Protein AF-0000000080625020 (afdb_homodimer)

Secondary structure (DSSP, 8-state):
----TT-HHHHHTHHHHHHHHSTTHHHHHHHHHHHHHHHS-SSEEEEEES-TTSHHHHHHHHH-TTEEEEEEES-HHHHHHHHHHHHTTT-GGGEEEEESSGGGGGG----EEEEEEET-GGGS-GGGHHHHHHHHHHTEEEEEEEEEEEE----SHHHHHHHHHHHTTTT--HHHHHHHHHHHHHH-----HHHHHHHHHHHT-SEEEEEEEETTEEEEEEES--/----TT-HHHHHTHHHHHHHHSTTHHHHHHHHHHHHHHHS-SSEEEEEES-TTSHHHHHHHHH-TTEEEEEEES-HHHHHHHHHHHHTTT-GGGEEEEESSGGGGGG----EEEEEEET-GGGS-GGGHHHHHHHHHHTEEEEEEEEEEEE----SHHHHHHHHHHHTTTT--HHHHHHHHHHHHHH-----HHHHHHHHHHTT-SEEEEEEEETTEEEEEEES--

Radius of gyration: 22.91 Å; Cα contacts (8 Å, |Δi|>4): 853; chains: 2; bounding box: 49×68×54 Å

InterPro domains:
  IPR029063 S-adenosyl-L-methionine-dependent methyltransferase superfamily [G3DSA:3.40.50.150] (5-226)
  IPR029063 S-adenosyl-L-methionine-dependent methyltransferase superfamily [SSF53335] (12-224)
  IPR041698 Methyltransferase domain 25 [PF13649] (46-144)

Solvent-accessible surface area (backbone atoms only — not comparable to full-atom values): 23141 Å² total; per-residue (Å²): 125,48,82,57,65,72,36,66,74,54,55,78,48,32,68,69,45,49,53,33,66,34,75,57,44,67,57,52,53,46,47,52,49,14,42,44,65,42,73,46,65,74,63,40,37,36,36,33,41,53,42,50,60,27,63,67,53,52,54,50,47,69,76,35,77,54,42,33,37,40,33,26,23,64,38,62,60,26,48,54,45,17,50,54,55,36,53,76,69,73,49,52,91,39,48,44,79,46,79,28,58,59,75,53,52,79,76,50,96,61,67,18,45,33,36,37,30,60,71,34,61,24,68,38,50,69,93,46,42,50,58,49,44,27,44,52,46,72,36,34,38,76,76,12,36,36,41,34,28,30,56,38,46,72,89,46,69,51,55,49,43,16,51,38,50,38,29,42,69,64,63,39,47,72,66,56,31,47,52,48,63,72,35,45,72,77,41,32,36,57,48,44,68,69,55,51,51,50,36,44,45,72,30,59,30,64,35,74,45,72,42,32,26,59,58,51,29,39,22,38,41,33,22,41,44,125,123,47,81,57,65,74,37,66,72,55,55,79,48,32,69,68,45,48,50,32,65,34,75,60,44,66,58,53,53,45,47,52,49,15,43,44,65,42,75,46,64,75,62,39,36,35,36,32,41,52,41,50,59,27,63,68,55,52,53,49,47,69,75,36,77,56,42,33,36,40,33,25,22,64,38,61,60,26,48,52,45,17,50,53,53,37,54,77,68,73,48,53,91,39,47,44,79,45,79,29,59,59,74,54,52,79,77,49,95,60,68,19,46,33,36,36,30,61,71,35,62,23,66,38,50,68,92,45,41,51,57,49,43,27,46,53,46,72,35,35,37,76,77,11,36,37,41,34,28,30,57,37,47,71,90,46,69,51,56,49,43,16,52,39,50,38,30,40,70,64,64,42,48,73,66,56,33,48,53,48,62,72,36,43,71,76,42,34,36,56,49,45,68,68,55,52,52,50,37,44,44,72,31,60,31,64,36,73,43,72,42,32,27,57,58,52,30,39,23,38,41,31,22,41,44,127

pLDDT: mean 90.99, std 11.42, range [26.59, 98.81]

Nearest PDB structures (foldseek):
  4gek-assembly1_A  TM=8.533E-01  e=2.850E-15  Escherichia coli str. K-12 substr. MG1655
  4iwn-assembly1_B  TM=8.454E-01  e=7.852E-15  Escherichia coli
  3mcz-assembly1_B  TM=7.426E-01  e=5.698E-12  Burkholderia thailandensis E264
  7qos-assembly2_B  TM=7.256E-01  e=1.742E-10  Aquifex aeolicus VF5
  7qos-assembly1_A  TM=7.226E-01  e=2.391E-10  Aquifex aeolicus VF5

Sequence (452 aa):
MAKDFNNPVVVEGYDAHIRKLIPGYELIHLQVHAVLKSYVSTQAKILVVGCGTGYELQYLAEQFPHWNFTAIDPAANMIDKAKQHIADLGLCSRIQFIQGDTSVLKRVDVSFDVALAILVSHFVPVDAKAQFLKDIANHLSSTGLCLSYELMEISNTKQLQALKNLSLAPGLTENQAQLMTDRIEQDFALISVDEMSALYLQAGFKRVENFAQVLNYHGFIAFKTDMAKDFNNPVVVEGYDAHIRKLIPGYELIHLQVHAVLKSYVSTQAKILVVGCGTGYELQYLAEQFPHWNFTAIDPAANMIDKAKQHIADLGLCSRIQFIQGDTSVLKRVDVSFDVALAILVSHFVPVDAKAQFLKDIANHLSSTGLCLSYELMEISNTKQLQALKNLSLAPGLTENQAQLMTDRIEQDFALISVDEMSALYLQAGFKRVENFAQVLNYHGFIAFKTD

Foldseek 3Di:
DAPPLQDVVCQVCVVVVVPLQDFCVVVVLVLVVVVCVVQDDLAWEEEEFACFLPPSVVVVCVVRVRYAYEYEEQHPSRQVNNVVVVVVVVSVVRYHYDHDALVCLVVPPAAGQEYEAEAHLQQPAPVCSLVSLLSVLVRHDLFHKYKYKYFADDDDDVLLVVSLVSSCVSPDDNVRSVVCSVCVVVNTRHYHPVVNQVSNVSSQFDDKDWDDDDRRMTMMMTTSPD/DAPPLQDVVCQVCVVVVVPLQDFCVVVVLVLVVVVCVVQDDLAWEEEEFACFLPPSVVVVCVVRVRYAYEYEEQHPSRQVNNQVVVVVVVSVVRYHYDHDALVCCVVPPAAGQEYEAEAHLQQPAPVCSLVSLLSVLVRHDLFHKYKYKYFADDDDDVLLVVSLVSSCVSPDDNVRSVVCSVCVVVNTRHYHPVVNQVSNVSSQFDDKDWDDDDRRMTMMMTTSPD

Organism: Caenorhabditis remanei (NCBI:txid31234)

Structure (mmCIF, N/CA/C/O backbone):
data_AF-0000000080625020-model_v1
#
loop_
_entity.id
_entity.type
_entity.pdbx_description
1 polymer 'Methyltransferase domain-containing protein'
#
loop_
_atom_site.group_PDB
_atom_site.id
_atom_site.type_symbol
_atom_site.label_atom_id
_atom_site.label_alt_id
_atom_site.label_comp_id
_atom_site.label_asym_id
_atom_site.label_entity_id
_atom_site.label_seq_id
_atom_site.pdbx_PDB_ins_code
_atom_site.Cartn_x
_atom_site.Cartn_y
_atom_site.Cartn_z
_atom_site.occupancy
_atom_site.B_iso_or_equiv
_atom_site.auth_seq_id
_atom_site.auth_comp_id
_atom_site.auth_asym_id
_atom_site.auth_atom_id
_atom_site.pdbx_PDB_model_num
ATOM 1 N N . MET A 1 1 ? 25.484 -9.773 -3.973 1 26.97 1 MET A N 1
ATOM 2 C CA . MET A 1 1 ? 24.875 -10.898 -4.688 1 26.97 1 MET A CA 1
ATOM 3 C C . MET A 1 1 ? 23.438 -11.125 -4.234 1 26.97 1 MET A C 1
ATOM 5 O O . MET A 1 1 ? 23.141 -11.062 -3.041 1 26.97 1 MET A O 1
ATOM 9 N N . ALA A 1 2 ? 22.578 -10.992 -5.191 1 40.84 2 ALA A N 1
ATOM 10 C CA . ALA A 1 2 ? 21.219 -11.414 -4.867 1 40.84 2 ALA A CA 1
ATOM 11 C C . ALA A 1 2 ? 21.234 -12.648 -3.969 1 40.84 2 ALA A C 1
ATOM 13 O O . ALA A 1 2 ? 22.125 -13.484 -4.066 1 40.84 2 ALA A O 1
ATOM 14 N N . LYS A 1 3 ? 20.484 -12.672 -3.01 1 53.81 3 LYS A N 1
ATOM 15 C CA . LYS A 1 3 ? 20.359 -13.805 -2.105 1 53.81 3 LYS A CA 1
ATOM 16 C C . LYS A 1 3 ? 20.453 -15.125 -2.867 1 53.81 3 LYS A C 1
ATOM 18 O O . LYS A 1 3 ? 19.766 -15.312 -3.873 1 53.81 3 LYS A O 1
ATOM 23 N N . ASP A 1 4 ? 21.5 -15.812 -2.783 1 53.91 4 ASP A N 1
ATOM 24 C CA . ASP A 1 4 ? 21.672 -17.141 -3.354 1 53.91 4 ASP A CA 1
ATOM 25 C C . ASP A 1 4 ? 20.625 -18.109 -2.816 1 53.91 4 ASP A C 1
ATOM 27 O O . ASP A 1 4 ? 20.844 -18.781 -1.801 1 53.91 4 ASP A O 1
ATOM 31 N N . PHE A 1 5 ? 19.516 -18.266 -3.449 1 58.34 5 PHE A N 1
ATOM 32 C CA . PHE A 1 5 ? 18.391 -19.094 -3.018 1 58.34 5 PHE A CA 1
ATOM 33 C C . PHE A 1 5 ? 18.75 -20.562 -3.109 1 58.34 5 PHE A C 1
ATOM 35 O O . PHE A 1 5 ? 17.969 -21.422 -2.676 1 58.34 5 PHE A O 1
ATOM 42 N N . ASN A 1 6 ? 19.906 -20.75 -3.561 1 55.84 6 ASN A N 1
ATOM 43 C CA . ASN A 1 6 ? 20.375 -22.141 -3.576 1 55.84 6 ASN A CA 1
ATOM 44 C C . ASN A 1 6 ? 21.156 -22.484 -2.309 1 55.84 6 ASN A C 1
ATOM 46 O O . ASN A 1 6 ? 21.469 -23.656 -2.066 1 55.84 6 ASN A O 1
ATOM 50 N N . ASN A 1 7 ? 21.359 -21.469 -1.576 1 59.72 7 ASN A N 1
ATOM 51 C CA . ASN A 1 7 ? 22.094 -21.672 -0.338 1 59.72 7 ASN A CA 1
ATOM 52 C C . ASN A 1 7 ? 21.188 -22.109 0.8 1 59.72 7 ASN A C 1
ATOM 54 O O . ASN A 1 7 ? 20.234 -21.406 1.147 1 59.72 7 ASN A O 1
ATOM 58 N N . PRO A 1 8 ? 21.438 -23.297 1.412 1 56.34 8 PRO A N 1
ATOM 59 C CA . PRO A 1 8 ? 20.578 -23.859 2.451 1 56.34 8 PRO A CA 1
ATOM 60 C C . PRO A 1 8 ? 20.359 -22.906 3.625 1 56.34 8 PRO A C 1
ATOM 62 O O . PRO A 1 8 ? 19.281 -22.891 4.219 1 56.34 8 PRO A O 1
ATOM 65 N N . VAL A 1 9 ? 21.438 -22.188 4.039 1 50.47 9 VAL A N 1
ATOM 66 C CA . VAL A 1 9 ? 21.344 -21.281 5.18 1 50.47 9 VAL A CA 1
ATOM 67 C C . VAL A 1 9 ? 20.312 -20.188 4.887 1 50.47 9 VAL A C 1
ATOM 69 O O . VAL A 1 9 ? 19.547 -19.797 5.77 1 50.47 9 VAL A O 1
ATOM 72 N N . VAL A 1 10 ? 20.328 -19.75 3.697 1 56.31 10 VAL A N 1
ATOM 73 C CA . VAL A 1 10 ? 19.391 -18.719 3.264 1 56.31 10 VAL A CA 1
ATOM 74 C C . VAL A 1 10 ? 17.969 -19.281 3.283 1 56.31 10 VAL A C 1
ATOM 76 O O . VAL A 1 10 ? 17.031 -18.594 3.691 1 56.31 10 VAL A O 1
ATOM 79 N N . VAL A 1 11 ? 17.797 -20.516 3.152 1 61.38 11 VAL A N 1
ATOM 80 C CA . VAL A 1 11 ? 16.5 -21.172 3.043 1 61.38 11 VAL A CA 1
ATOM 81 C C . VAL A 1 11 ? 15.898 -21.359 4.434 1 61.38 11 VAL A C 1
ATOM 83 O O . VAL A 1 11 ? 14.711 -21.109 4.645 1 61.38 11 VAL A O 1
ATOM 86 N N . GLU A 1 12 ? 16.594 -21.828 5.488 1 58.84 12 GLU A N 1
ATOM 87 C CA . GLU A 1 12 ? 16.094 -22.141 6.824 1 58.84 12 GLU A CA 1
ATOM 88 C C . GLU A 1 12 ? 15.562 -20.891 7.516 1 58.84 12 GLU A C 1
ATOM 90 O O . GLU A 1 12 ? 14.547 -20.953 8.219 1 58.84 12 GLU A O 1
ATOM 95 N N . GLY A 1 13 ? 16.203 -19.766 7.301 1 66.88 13 GLY A N 1
ATOM 96 C CA . GLY A 1 13 ? 15.773 -18.547 7.953 1 66.88 13 GLY A CA 1
ATOM 97 C C . GLY A 1 13 ? 15.031 -17.594 7.023 1 66.88 13 GLY A C 1
ATOM 98 O O . GLY A 1 13 ? 14.727 -16.469 7.395 1 66.88 13 GLY A O 1
ATOM 99 N N . TYR A 1 14 ? 14.641 -18.25 5.961 1 70.88 14 TYR A N 1
ATOM 100 C CA . TYR A 1 14 ? 14.117 -17.391 4.906 1 70.88 14 TYR A CA 1
ATOM 101 C C . TYR A 1 14 ? 12.812 -16.734 5.34 1 70.88 14 TYR A C 1
ATOM 103 O O . TYR A 1 14 ? 12.664 -15.516 5.23 1 70.88 14 TYR A O 1
ATOM 111 N N . ASP A 1 15 ? 11.945 -17.547 5.961 1 74.19 15 ASP A N 1
ATOM 112 C CA . ASP A 1 15 ? 10.609 -17.047 6.273 1 74.19 15 ASP A CA 1
ATOM 113 C C . ASP A 1 15 ? 10.672 -15.922 7.305 1 74.19 15 ASP A C 1
ATOM 115 O O . ASP A 1 15 ? 10 -14.898 7.156 1 74.19 15 ASP A O 1
ATOM 119 N N . ALA A 1 16 ? 11.445 -16.125 8.281 1 72.62 16 ALA A N 1
ATOM 120 C CA . ALA A 1 16 ? 11.602 -15.086 9.297 1 72.62 16 ALA A CA 1
ATOM 121 C C . ALA A 1 16 ? 12.305 -13.867 8.719 1 72.62 16 ALA A C 1
ATOM 123 O O . ALA A 1 16 ? 11.938 -12.727 9.031 1 72.62 16 ALA A O 1
ATOM 124 N N . HIS A 1 17 ? 13.203 -14.133 7.848 1 76.75 17 HIS A N 1
ATOM 125 C CA . HIS A 1 17 ? 14.008 -13.062 7.285 1 76.75 17 HIS A CA 1
ATOM 126 C C . HIS A 1 17 ? 13.195 -12.203 6.324 1 76.75 17 HIS A C 1
ATOM 128 O O . HIS A 1 17 ? 13.258 -10.977 6.375 1 76.75 17 HIS A O 1
ATOM 134 N N . ILE A 1 18 ? 12.414 -12.852 5.539 1 79.12 18 ILE A N 1
ATOM 135 C CA . ILE A 1 18 ? 11.672 -12.117 4.52 1 79.12 18 ILE A CA 1
ATOM 136 C C . ILE A 1 18 ? 10.633 -11.219 5.18 1 79.12 18 ILE A C 1
ATOM 138 O O . ILE A 1 18 ? 10.352 -10.117 4.695 1 79.12 18 ILE A O 1
ATOM 142 N N . ARG A 1 19 ? 10.07 -11.672 6.273 1 77.88 19 ARG A N 1
ATOM 143 C CA . ARG A 1 19 ? 9.086 -10.883 7.012 1 77.88 19 ARG A CA 1
ATOM 144 C C . ARG A 1 19 ? 9.711 -9.602 7.559 1 77.88 19 ARG A C 1
ATOM 146 O O . ARG A 1 19 ? 9.039 -8.57 7.637 1 77.88 19 ARG A O 1
ATOM 153 N N . LYS A 1 20 ? 10.953 -9.672 7.832 1 74.81 20 LYS A N 1
ATOM 154 C CA . LYS A 1 20 ? 11.68 -8.508 8.328 1 74.81 20 LYS A CA 1
ATOM 155 C C . LYS A 1 20 ? 12.125 -7.602 7.184 1 74.81 20 LYS A C 1
ATOM 157 O O . LYS A 1 20 ? 12.211 -6.383 7.34 1 74.81 20 LYS A O 1
ATOM 162 N N . LEU A 1 21 ? 12.344 -8.258 6.074 1 80.12 21 LEU A N 1
ATOM 163 C CA . LEU A 1 21 ? 12.938 -7.555 4.945 1 80.12 21 LEU A CA 1
ATOM 164 C C . LEU A 1 21 ? 11.883 -6.758 4.184 1 80.12 21 LEU A C 1
ATOM 166 O O . LEU A 1 21 ? 12.172 -5.688 3.645 1 80.12 21 LEU A O 1
ATOM 170 N N . ILE A 1 22 ? 10.703 -7.293 4.152 1 86.94 22 ILE A N 1
ATOM 171 C CA . ILE A 1 22 ? 9.641 -6.672 3.365 1 86.94 22 ILE A CA 1
ATOM 172 C C . ILE A 1 22 ? 8.68 -5.938 4.289 1 86.94 22 ILE A C 1
ATOM 174 O O . ILE A 1 22 ? 7.871 -6.566 4.984 1 86.94 22 ILE A O 1
ATOM 178 N N . PRO A 1 23 ? 8.703 -4.66 4.234 1 89.06 23 PRO A N 1
ATOM 179 C CA . PRO A 1 23 ? 7.758 -3.934 5.082 1 89.06 23 PRO A CA 1
ATOM 180 C C . PRO A 1 23 ? 6.301 -4.238 4.738 1 89.06 23 PRO A C 1
ATOM 182 O O . PRO A 1 23 ? 5.906 -4.16 3.574 1 89.06 23 PRO A O 1
ATOM 185 N N . GLY A 1 24 ? 5.574 -4.609 5.766 1 89.31 24 GLY A N 1
ATOM 186 C CA . GLY A 1 24 ? 4.164 -4.898 5.57 1 89.31 24 GLY A CA 1
ATOM 187 C C . GLY A 1 24 ? 3.914 -6.258 4.945 1 89.31 24 GLY A C 1
ATOM 188 O O . GLY A 1 24 ? 2.887 -6.469 4.297 1 89.31 24 GLY A O 1
ATOM 189 N N . TYR A 1 25 ? 4.809 -7.145 5.09 1 90.56 25 TYR A N 1
ATOM 190 C CA . TYR A 1 25 ? 4.742 -8.477 4.5 1 90.56 25 TYR A CA 1
ATOM 191 C C . TYR A 1 25 ? 3.387 -9.125 4.754 1 90.56 25 TYR A C 1
ATOM 193 O O . TYR A 1 25 ? 2.736 -9.602 3.822 1 90.56 25 TYR A O 1
ATOM 201 N N . GLU A 1 26 ? 2.893 -9.125 5.953 1 89.06 26 GLU A N 1
ATOM 202 C CA . GLU A 1 26 ? 1.625 -9.758 6.301 1 89.06 26 GLU A CA 1
ATOM 203 C C . GLU A 1 26 ? 0.453 -9.062 5.617 1 89.06 26 GLU A C 1
ATOM 205 O O . GLU A 1 26 ? -0.477 -9.719 5.141 1 89.06 26 GLU A O 1
ATOM 210 N N . LEU A 1 27 ? 0.482 -7.781 5.625 1 92.31 27 LEU A N 1
ATOM 211 C CA . LEU A 1 27 ? -0.602 -7.012 5.023 1 92.31 27 LEU A CA 1
ATOM 212 C C . LEU A 1 27 ? -0.7 -7.289 3.525 1 92.31 27 LEU A C 1
ATOM 214 O O . LEU A 1 27 ? -1.798 -7.316 2.965 1 92.31 27 LEU A O 1
ATOM 218 N N . ILE A 1 28 ? 0.438 -7.449 2.883 1 93.25 28 ILE A N 1
ATOM 219 C CA . ILE A 1 28 ? 0.459 -7.789 1.464 1 93.25 28 ILE A CA 1
ATOM 220 C C . ILE A 1 28 ? -0.337 -9.07 1.229 1 93.25 28 ILE A C 1
ATOM 222 O O . ILE A 1 28 ? -1.21 -9.117 0.36 1 93.25 28 ILE A O 1
ATOM 226 N N . HIS A 1 29 ? -0.087 -10.07 2.02 1 93.69 29 HIS A N 1
ATOM 227 C CA . HIS A 1 29 ? -0.739 -11.359 1.843 1 93.69 29 HIS A CA 1
ATOM 228 C C . HIS A 1 29 ? -2.219 -11.281 2.201 1 93.69 29 HIS A C 1
ATOM 230 O O . HIS A 1 29 ? -3.045 -11.961 1.588 1 93.69 29 HIS A O 1
ATOM 236 N N . LEU A 1 30 ? -2.535 -10.461 3.176 1 93.88 30 LEU A N 1
ATOM 237 C CA . LEU A 1 30 ? -3.939 -10.266 3.514 1 93.88 30 LEU A CA 1
ATOM 238 C C . LEU A 1 30 ? -4.684 -9.594 2.359 1 93.88 30 LEU A C 1
ATOM 240 O O . LEU A 1 30 ? -5.844 -9.922 2.094 1 93.88 30 LEU A O 1
ATOM 244 N N . GLN A 1 31 ? -4.051 -8.664 1.72 1 97 31 GLN A N 1
ATOM 245 C CA . GLN A 1 31 ? -4.664 -8.016 0.568 1 97 31 GLN A CA 1
ATOM 246 C C . GLN A 1 31 ? -4.852 -8.992 -0.585 1 97 31 GLN A C 1
ATOM 248 O O . GLN A 1 31 ? -5.895 -9 -1.24 1 97 31 GLN A O 1
ATOM 253 N N . VAL A 1 32 ? -3.838 -9.789 -0.856 1 97.12 32 VAL A N 1
ATOM 254 C CA . VAL A 1 32 ? -3.936 -10.812 -1.889 1 97.12 32 VAL A CA 1
ATOM 255 C C . VAL A 1 32 ? -5.121 -11.727 -1.596 1 97.12 32 VAL A C 1
ATOM 257 O O . VAL A 1 32 ? -5.949 -11.984 -2.477 1 97.12 32 VAL A O 1
ATOM 260 N N . HIS A 1 33 ? -5.191 -12.172 -0.354 1 95.88 33 HIS A N 1
ATOM 261 C CA . HIS A 1 33 ? -6.301 -13.016 0.072 1 95.88 33 HIS A CA 1
ATOM 262 C C . HIS A 1 33 ? -7.645 -12.344 -0.186 1 95.88 33 HIS A C 1
ATOM 264 O O . HIS A 1 33 ? -8.562 -12.969 -0.722 1 95.88 33 HIS A O 1
ATOM 270 N N . ALA A 1 34 ? -7.766 -11.109 0.23 1 96.44 34 ALA A N 1
ATOM 271 C CA . ALA A 1 34 ? -9.023 -10.375 0.106 1 96.44 34 ALA A CA 1
ATOM 272 C C . ALA A 1 34 ? -9.438 -10.25 -1.355 1 96.44 34 ALA A C 1
ATOM 274 O O . ALA A 1 34 ? -10.617 -10.414 -1.686 1 96.44 34 ALA A O 1
ATOM 275 N N . VAL A 1 35 ? -8.492 -9.93 -2.211 1 97.81 35 VAL A N 1
ATOM 276 C CA . VAL A 1 35 ? -8.758 -9.781 -3.639 1 97.81 35 VAL A CA 1
ATOM 277 C C . VAL A 1 35 ? -9.172 -11.133 -4.23 1 97.81 35 VAL A C 1
ATOM 279 O O . VAL A 1 35 ? -10.172 -11.219 -4.949 1 97.81 35 VAL A O 1
ATOM 282 N N . LEU A 1 36 ? -8.406 -12.188 -3.908 1 97.69 36 LEU A N 1
ATOM 283 C CA . LEU A 1 36 ? -8.711 -13.516 -4.426 1 97.69 36 LEU A CA 1
ATOM 284 C C . LEU A 1 36 ? -10.117 -13.953 -4.016 1 97.69 36 LEU A C 1
ATOM 286 O O . LEU A 1 36 ? -10.875 -14.461 -4.84 1 97.69 36 LEU A O 1
ATOM 290 N N . LYS A 1 37 ? -10.406 -13.734 -2.799 1 96.5 37 LYS A N 1
ATOM 291 C CA . LYS A 1 37 ? -11.711 -14.125 -2.283 1 96.5 37 LYS A CA 1
ATOM 292 C C . LYS A 1 37 ? -12.836 -13.406 -3.025 1 96.5 37 LYS A C 1
ATOM 294 O O . LYS A 1 37 ? -13.93 -13.953 -3.182 1 96.5 37 LYS A O 1
ATOM 299 N N . SER A 1 38 ? -12.594 -12.266 -3.469 1 96.81 38 SER A N 1
ATOM 300 C CA . SER A 1 38 ? -13.602 -11.445 -4.137 1 96.81 38 SER A CA 1
ATOM 301 C C . SER A 1 38 ? -13.711 -11.797 -5.613 1 96.81 38 SER A C 1
ATOM 303 O O . SER A 1 38 ? -14.812 -11.789 -6.176 1 96.81 38 SER A O 1
ATOM 305 N N . TYR A 1 39 ? -12.617 -12.141 -6.254 1 97 39 TYR A N 1
ATOM 306 C CA . TYR A 1 39 ? -12.586 -12.18 -7.711 1 97 39 TYR A CA 1
ATOM 307 C C . TYR A 1 39 ? -12.617 -13.617 -8.219 1 97 39 TYR A C 1
ATOM 309 O O . TYR A 1 39 ? -12.867 -13.859 -9.398 1 97 39 TYR A O 1
ATOM 317 N N . VAL A 1 40 ? -12.336 -14.555 -7.355 1 97.12 40 VAL A N 1
ATOM 318 C CA . VAL A 1 40 ? -12.086 -15.914 -7.828 1 97.12 40 VAL A CA 1
ATOM 319 C C 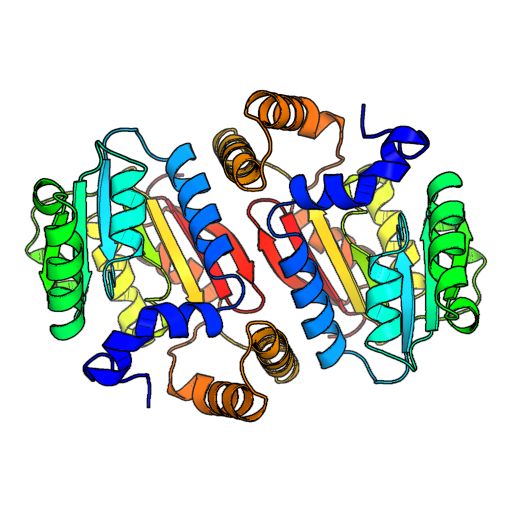. VAL A 1 40 ? -13.156 -16.859 -7.277 1 97.12 40 VAL A C 1
ATOM 321 O O . VAL A 1 40 ? -13.555 -16.734 -6.117 1 97.12 40 VAL A O 1
ATOM 324 N N . SER A 1 41 ? -13.57 -17.75 -7.996 1 95.38 41 SER A N 1
ATOM 325 C CA . SER A 1 41 ? -14.578 -18.734 -7.617 1 95.38 41 SER A CA 1
ATOM 326 C C . SER A 1 41 ? -14.078 -19.641 -6.5 1 95.38 41 SER A C 1
ATOM 328 O O . SER A 1 41 ? -12.875 -19.719 -6.242 1 95.38 41 SER A O 1
ATOM 330 N N . THR A 1 42 ? -14.984 -20.328 -5.906 1 94.62 42 THR A N 1
ATOM 331 C CA . THR A 1 42 ? -14.656 -21.203 -4.797 1 94.62 42 THR A CA 1
ATOM 332 C C . THR A 1 42 ? -13.891 -22.438 -5.293 1 94.62 42 THR A C 1
ATOM 334 O O . THR A 1 42 ? -13.258 -23.141 -4.504 1 94.62 42 THR A O 1
ATOM 337 N N . GLN A 1 43 ? -14.055 -22.75 -6.551 1 96.69 43 GLN A N 1
ATOM 338 C CA . GLN A 1 43 ? -13.242 -23.766 -7.211 1 96.69 43 GLN A CA 1
ATOM 339 C C . GLN A 1 43 ? -12.367 -23.141 -8.305 1 96.69 43 GLN A C 1
ATOM 341 O O . GLN A 1 43 ? -12.875 -22.469 -9.203 1 96.69 43 GLN A O 1
ATOM 346 N N . ALA A 1 44 ? -11.094 -23.328 -8.125 1 97.88 44 ALA A N 1
ATOM 347 C CA . ALA A 1 44 ? -10.203 -22.688 -9.086 1 97.88 44 ALA A CA 1
ATOM 348 C C . ALA A 1 44 ? -8.867 -23.406 -9.156 1 97.88 44 ALA A C 1
ATOM 350 O O . ALA A 1 44 ? -8.492 -24.125 -8.227 1 97.88 44 ALA A O 1
ATOM 351 N N . LYS A 1 45 ? -8.242 -23.312 -10.273 1 98.44 45 LYS A N 1
ATOM 352 C CA . LYS A 1 45 ? -6.867 -23.75 -10.484 1 98.44 45 LYS A CA 1
ATOM 353 C C . LYS A 1 45 ? -5.895 -22.578 -10.414 1 98.44 45 LYS A C 1
ATOM 355 O O . LYS A 1 45 ? -6.004 -21.625 -11.188 1 98.44 45 LYS A O 1
ATOM 360 N N . ILE A 1 46 ? -4.93 -22.688 -9.516 1 98.38 46 ILE A N 1
ATOM 361 C CA . ILE A 1 46 ? -4.051 -21.562 -9.211 1 98.38 46 ILE A CA 1
ATOM 362 C C . ILE A 1 46 ? -2.615 -21.906 -9.602 1 98.38 46 ILE A C 1
ATOM 364 O O . ILE A 1 46 ? -2.105 -22.969 -9.227 1 98.38 46 ILE A O 1
ATOM 368 N N . LEU A 1 47 ? -2.02 -21.078 -10.367 1 98.56 47 LEU A N 1
ATOM 369 C CA . LEU A 1 47 ? -0.586 -21.156 -10.633 1 98.56 47 LEU A CA 1
ATOM 370 C C . LEU A 1 47 ? 0.192 -20.25 -9.68 1 98.56 47 LEU A C 1
ATOM 372 O O . LEU A 1 47 ? -0.071 -19.047 -9.602 1 98.56 47 LEU A O 1
ATOM 376 N N . VAL A 1 48 ? 1.093 -20.812 -8.914 1 98.19 48 VAL A N 1
ATOM 377 C CA . VAL A 1 48 ? 1.959 -20.031 -8.031 1 98.19 48 VAL A CA 1
ATOM 378 C C . VAL A 1 48 ? 3.381 -20.016 -8.586 1 98.19 48 VAL A C 1
ATOM 380 O O . VAL A 1 48 ? 4.062 -21.047 -8.602 1 98.19 48 VAL A O 1
ATOM 383 N N . VAL A 1 49 ? 3.805 -18.844 -9.031 1 98.19 49 VAL A N 1
ATOM 384 C CA . VAL A 1 49 ? 5.129 -18.672 -9.617 1 98.19 49 VAL A CA 1
ATOM 385 C C . VAL A 1 49 ? 6.109 -18.203 -8.547 1 98.19 49 VAL A C 1
ATOM 387 O O . VAL A 1 49 ? 5.879 -17.172 -7.887 1 98.19 49 VAL A O 1
ATOM 390 N N . GLY A 1 50 ? 7.215 -18.875 -8.43 1 96.31 50 GLY A N 1
ATOM 391 C CA . GLY A 1 50 ? 8.117 -18.578 -7.324 1 96.31 50 GLY A CA 1
ATOM 392 C C . GLY A 1 50 ? 7.535 -18.922 -5.965 1 96.31 50 GLY A C 1
ATOM 393 O O . GLY A 1 50 ? 7.402 -18.047 -5.109 1 96.31 50 GLY A O 1
ATOM 394 N N . CYS A 1 51 ? 7.332 -20.188 -5.738 1 93.88 51 CYS A N 1
ATOM 395 C CA . CYS A 1 51 ? 6.566 -20.594 -4.566 1 93.88 51 CYS A CA 1
ATOM 396 C C . CYS A 1 51 ? 7.43 -20.562 -3.311 1 93.88 51 CYS A C 1
ATOM 398 O O . CYS A 1 51 ? 6.914 -20.625 -2.193 1 93.88 51 CYS A O 1
ATOM 400 N N . GLY A 1 52 ? 8.789 -20.469 -3.439 1 90 52 GLY A N 1
ATOM 401 C CA . GLY A 1 52 ? 9.664 -20.422 -2.277 1 90 52 GLY A CA 1
ATOM 402 C C . GLY A 1 52 ? 9.492 -21.609 -1.354 1 90 52 GLY A C 1
ATOM 403 O O . GLY A 1 52 ? 9.438 -22.75 -1.809 1 90 52 GLY A O 1
ATOM 404 N N . THR A 1 53 ? 9.406 -21.328 -0.058 1 85.12 53 THR A N 1
ATOM 405 C CA . THR A 1 53 ? 9.359 -22.406 0.924 1 85.12 53 THR A CA 1
ATOM 406 C C . THR A 1 53 ? 7.934 -22.953 1.069 1 85.12 53 THR A C 1
ATOM 408 O O . THR A 1 53 ? 7.699 -23.906 1.81 1 85.12 53 THR A O 1
ATOM 411 N N . GLY A 1 54 ? 6.961 -22.297 0.41 1 86.44 54 GLY A N 1
ATOM 412 C CA . GLY A 1 54 ? 5.609 -22.828 0.348 1 86.44 54 GLY A CA 1
ATOM 413 C C . GLY A 1 54 ? 4.695 -22.266 1.417 1 86.44 54 GLY A C 1
ATOM 414 O O . GLY A 1 54 ? 3.547 -22.703 1.548 1 86.44 54 GLY A O 1
ATOM 415 N N . TYR A 1 55 ? 5.035 -21.344 2.152 1 82.69 55 TYR A N 1
ATOM 416 C CA . TYR A 1 55 ? 4.227 -20.797 3.238 1 82.69 55 TYR A CA 1
ATOM 417 C C . TYR A 1 55 ? 2.953 -20.156 2.703 1 82.69 55 TYR A C 1
ATOM 419 O O . TYR A 1 55 ? 1.866 -20.375 3.242 1 82.69 55 TYR A O 1
ATOM 427 N N . GLU A 1 56 ? 3.115 -19.375 1.646 1 87.25 56 GLU A N 1
ATOM 428 C CA . GLU A 1 56 ? 1.928 -18.781 1.042 1 87.25 56 GLU A CA 1
ATOM 429 C C . GLU A 1 56 ? 0.984 -19.844 0.507 1 87.25 56 GLU A C 1
ATOM 431 O O . GLU A 1 56 ? -0.237 -19.719 0.624 1 87.25 56 GLU A O 1
ATOM 436 N N . LEU A 1 57 ? 1.543 -20.875 -0.005 1 91.88 57 LEU A N 1
ATOM 437 C CA . LEU A 1 57 ? 0.77 -21.984 -0.548 1 91.88 57 LEU A CA 1
ATOM 438 C C . LEU A 1 57 ? -0.045 -22.656 0.546 1 91.88 57 LEU A C 1
ATOM 440 O O . LEU A 1 57 ? -1.227 -22.953 0.354 1 91.88 57 LEU A O 1
ATOM 444 N N . GLN A 1 58 ? 0.624 -22.938 1.629 1 90.62 58 GLN A N 1
ATOM 445 C CA . GLN A 1 58 ? -0.068 -23.547 2.766 1 90.62 58 GLN A CA 1
ATOM 446 C C . GLN A 1 58 ? -1.251 -22.688 3.203 1 90.62 58 GLN A C 1
ATOM 448 O O . GLN A 1 58 ? -2.361 -23.188 3.375 1 90.62 58 GLN A O 1
ATOM 453 N N . TYR A 1 59 ? -0.976 -21.453 3.387 1 91.19 59 TYR A N 1
ATOM 454 C CA . TYR A 1 59 ? -2.014 -20.547 3.842 1 91.19 59 TYR A CA 1
ATOM 455 C C . TYR A 1 59 ? -3.205 -20.547 2.889 1 91.19 59 TYR A C 1
ATOM 457 O O . TYR A 1 59 ? -4.348 -20.734 3.316 1 91.19 59 TYR A O 1
ATOM 465 N N . LEU A 1 60 ? -2.955 -20.359 1.618 1 94.25 60 LEU A N 1
ATOM 466 C CA . LEU A 1 60 ? -4.023 -20.281 0.627 1 94.25 60 LEU A CA 1
ATOM 467 C C . LEU A 1 60 ? -4.777 -21.609 0.537 1 94.25 60 LEU A C 1
ATOM 469 O O . LEU A 1 60 ? -6.004 -21.625 0.419 1 94.25 60 LEU A O 1
ATOM 473 N N . ALA A 1 61 ? -4.07 -22.703 0.575 1 94.38 61 ALA A N 1
ATOM 474 C CA . ALA A 1 61 ? -4.699 -24.016 0.516 1 94.38 61 ALA A CA 1
ATOM 475 C C . ALA A 1 61 ? -5.645 -24.234 1.697 1 94.38 61 ALA A C 1
ATOM 477 O O . ALA A 1 61 ? -6.699 -24.844 1.555 1 94.38 61 ALA A O 1
ATOM 478 N N . GLU A 1 62 ? -5.266 -23.766 2.828 1 92.56 62 GLU A N 1
ATOM 479 C CA . GLU A 1 62 ? -6.098 -23.875 4.023 1 92.56 62 GLU A CA 1
ATOM 480 C C . GLU A 1 62 ? -7.324 -22.984 3.928 1 92.56 62 GLU A C 1
ATOM 482 O O . GLU A 1 62 ? -8.422 -23.375 4.332 1 92.56 62 GLU A O 1
ATOM 487 N N . GLN A 1 63 ? -7.176 -21.797 3.385 1 92.19 63 GLN A N 1
ATOM 488 C CA . GLN A 1 63 ? -8.258 -20.828 3.311 1 92.19 63 GLN A CA 1
ATOM 489 C C . GLN A 1 63 ? -9.25 -21.188 2.205 1 92.19 63 GLN A C 1
ATOM 491 O O . GLN A 1 63 ? -10.43 -20.844 2.285 1 92.19 63 GLN A O 1
ATOM 496 N N . PHE A 1 64 ? -8.773 -21.828 1.189 1 95.5 64 PHE A N 1
ATOM 497 C CA . PHE A 1 64 ? -9.594 -22.188 0.038 1 95.5 64 PHE A CA 1
ATOM 498 C C . PHE A 1 64 ? -9.531 -23.688 -0.227 1 95.5 64 PHE A C 1
ATOM 500 O O . PHE A 1 64 ? -8.828 -24.141 -1.131 1 95.5 64 PHE A O 1
ATOM 507 N N . PRO A 1 65 ? -10.328 -24.453 0.354 1 93.75 65 PRO A N 1
ATOM 508 C CA . PRO A 1 65 ? -10.195 -25.922 0.392 1 93.75 65 PRO A CA 1
ATOM 509 C C . PRO A 1 65 ? -10.469 -26.562 -0.962 1 93.75 65 PRO A C 1
ATOM 511 O O . PRO A 1 65 ? -10.109 -27.734 -1.173 1 93.75 65 PRO A O 1
ATOM 514 N N . HIS A 1 66 ? -11.078 -25.859 -1.891 1 95.88 66 HIS A N 1
ATOM 515 C CA . HIS A 1 66 ? -11.438 -26.484 -3.156 1 95.88 66 HIS A CA 1
ATOM 516 C C . HIS A 1 66 ? -10.555 -25.984 -4.293 1 95.88 66 HIS A C 1
ATOM 518 O O . HIS A 1 66 ? -10.828 -26.25 -5.465 1 95.88 66 HIS A O 1
ATOM 524 N N . TRP A 1 67 ? -9.516 -25.234 -3.98 1 97.44 67 TRP A N 1
ATOM 525 C CA . TRP A 1 67 ? -8.555 -24.781 -4.98 1 97.44 67 TRP A CA 1
ATOM 526 C C . TRP A 1 67 ? -7.492 -25.844 -5.23 1 97.44 67 TRP A C 1
ATOM 528 O O . TRP A 1 67 ? -7.125 -26.594 -4.32 1 97.44 67 TRP A O 1
ATOM 538 N N . ASN A 1 68 ? -7.055 -25.984 -6.398 1 97.31 68 ASN A N 1
ATOM 539 C CA . ASN A 1 68 ? -5.887 -26.766 -6.781 1 97.31 68 ASN A CA 1
ATOM 540 C C . ASN A 1 68 ? -4.727 -25.875 -7.211 1 97.31 68 ASN A C 1
ATOM 542 O O . ASN A 1 68 ? -4.941 -24.844 -7.844 1 97.31 68 ASN A O 1
ATOM 546 N N . PHE A 1 69 ? -3.559 -26.359 -6.875 1 97.56 69 PHE A N 1
ATOM 547 C CA . PHE A 1 69 ? -2.402 -25.484 -7.074 1 97.56 69 PHE A CA 1
ATOM 548 C C . PHE A 1 69 ? -1.34 -26.188 -7.914 1 97.56 69 PHE A C 1
ATOM 550 O O . PHE A 1 69 ? -1.124 -27.391 -7.773 1 97.56 69 PHE A O 1
ATOM 557 N N . THR A 1 70 ? -0.759 -25.484 -8.789 1 97.69 70 THR A N 1
ATOM 558 C CA . THR A 1 70 ? 0.541 -25.797 -9.375 1 97.69 70 THR A CA 1
ATOM 559 C C . THR A 1 70 ? 1.575 -24.75 -8.969 1 97.69 70 THR A C 1
ATOM 561 O O . THR A 1 70 ? 1.383 -23.547 -9.203 1 97.69 70 THR A O 1
ATOM 564 N N . ALA A 1 71 ? 2.613 -25.219 -8.336 1 97.56 71 ALA A N 1
ATOM 565 C CA . ALA A 1 71 ? 3.646 -24.312 -7.836 1 97.56 71 ALA A CA 1
ATOM 566 C C . ALA A 1 71 ? 4.973 -24.547 -8.555 1 97.56 71 ALA A C 1
ATOM 568 O O . ALA A 1 71 ? 5.449 -25.688 -8.641 1 97.56 71 ALA A O 1
ATOM 569 N N . ILE A 1 72 ? 5.574 -23.453 -9.031 1 97.5 72 ILE A N 1
ATOM 570 C CA . ILE A 1 72 ? 6.855 -23.594 -9.711 1 97.5 72 ILE A CA 1
ATOM 571 C C . ILE A 1 72 ? 7.906 -22.734 -9.023 1 97.5 72 ILE A C 1
ATOM 573 O O . ILE A 1 72 ? 7.586 -21.672 -8.477 1 97.5 72 ILE A O 1
ATOM 577 N N . ASP A 1 73 ? 9.148 -23.141 -9.023 1 96.62 73 ASP A N 1
ATOM 578 C CA . ASP A 1 73 ? 10.328 -22.438 -8.539 1 96.62 73 ASP A CA 1
ATOM 579 C C . ASP A 1 73 ? 11.602 -23 -9.18 1 96.62 73 ASP A C 1
ATOM 581 O O . ASP A 1 73 ? 11.758 -24.219 -9.305 1 96.62 73 ASP A O 1
ATOM 585 N N . PRO A 1 74 ? 12.492 -22.094 -9.609 1 95.19 74 PRO A N 1
ATOM 586 C CA . PRO A 1 74 ? 13.711 -22.594 -10.25 1 95.19 74 PRO A CA 1
ATOM 587 C C . PRO A 1 74 ? 14.664 -23.25 -9.258 1 95.19 74 PRO A C 1
ATOM 589 O O . PRO A 1 74 ? 15.508 -24.062 -9.656 1 95.19 74 PRO A O 1
ATOM 592 N N . ALA A 1 75 ? 14.609 -22.875 -7.992 1 91.56 75 ALA A N 1
ATOM 593 C CA . ALA A 1 75 ? 15.539 -23.391 -6.984 1 91.56 75 ALA A CA 1
ATOM 594 C C . ALA A 1 75 ? 15.078 -24.734 -6.449 1 91.56 75 ALA A C 1
ATOM 596 O O . ALA A 1 75 ? 14.07 -24.828 -5.754 1 91.56 75 ALA A O 1
ATOM 597 N N . ALA A 1 76 ? 15.883 -25.75 -6.672 1 92.06 76 ALA A N 1
ATOM 598 C CA . ALA A 1 76 ? 15.555 -27.109 -6.242 1 92.06 76 ALA A CA 1
ATOM 599 C C . ALA A 1 76 ? 15.383 -27.172 -4.727 1 92.06 76 ALA A C 1
ATOM 601 O O . ALA A 1 76 ? 14.477 -27.859 -4.23 1 92.06 76 ALA A O 1
ATOM 602 N N . ASN A 1 77 ? 16.234 -26.484 -4.059 1 89.38 77 ASN A N 1
ATOM 603 C CA . ASN A 1 77 ? 16.188 -26.5 -2.6 1 89.38 77 ASN A CA 1
ATOM 604 C C . ASN A 1 77 ? 14.883 -25.906 -2.076 1 89.38 77 ASN A C 1
ATOM 606 O O . ASN A 1 77 ? 14.344 -26.375 -1.071 1 89.38 77 ASN A O 1
ATOM 610 N N . MET A 1 78 ? 14.406 -24.875 -2.721 1 89.19 78 MET A N 1
ATOM 611 C CA . MET A 1 78 ? 13.133 -24.281 -2.342 1 89.19 78 MET A CA 1
ATOM 612 C C . MET A 1 78 ? 11.984 -25.25 -2.57 1 89.19 78 MET A C 1
ATOM 614 O O . MET A 1 78 ? 11.117 -25.422 -1.705 1 89.19 78 MET A O 1
ATOM 618 N N . ILE A 1 79 ? 11.992 -25.938 -3.68 1 92.06 79 ILE A N 1
ATOM 619 C CA . ILE A 1 79 ? 10.953 -26.906 -4.02 1 92.06 79 ILE A CA 1
ATOM 620 C C . ILE A 1 79 ? 10.945 -28.031 -2.996 1 92.06 79 ILE A C 1
ATOM 622 O O . ILE A 1 79 ? 9.883 -28.422 -2.498 1 92.06 79 ILE A O 1
ATOM 626 N N . ASP A 1 80 ? 12.086 -28.531 -2.701 1 92 80 ASP A N 1
ATOM 627 C CA . ASP A 1 80 ? 12.195 -29.625 -1.742 1 92 80 ASP A CA 1
ATOM 628 C C . ASP A 1 80 ? 11.633 -29.219 -0.381 1 92 80 ASP A C 1
ATOM 630 O O . ASP A 1 80 ? 10.883 -29.984 0.237 1 92 80 ASP A O 1
ATOM 634 N N . LYS A 1 81 ? 12.008 -28.078 0.011 1 89.12 81 LYS A N 1
ATOM 635 C CA . LYS A 1 81 ? 11.516 -27.578 1.286 1 89.12 81 LYS A CA 1
ATOM 636 C C . LYS A 1 81 ? 10 -27.391 1.255 1 89.12 81 LYS A C 1
ATOM 638 O O . LYS A 1 81 ? 9.312 -27.719 2.225 1 89.12 81 LYS A O 1
ATOM 643 N N . ALA A 1 82 ? 9.516 -26.828 0.175 1 91.75 82 ALA A N 1
ATOM 644 C CA . ALA A 1 82 ? 8.078 -26.609 0.028 1 91.75 82 ALA A CA 1
ATOM 645 C C . ALA A 1 82 ? 7.32 -27.938 0.062 1 91.75 82 ALA A C 1
ATOM 647 O O . ALA A 1 82 ? 6.293 -28.062 0.732 1 91.75 82 ALA A O 1
ATOM 648 N N . LYS A 1 83 ? 7.824 -28.938 -0.61 1 93.19 83 LYS A N 1
ATOM 649 C CA . LYS A 1 83 ? 7.215 -30.266 -0.625 1 93.19 83 LYS A CA 1
ATOM 650 C C . LYS A 1 83 ? 7.145 -30.859 0.782 1 93.19 83 LYS A C 1
ATOM 652 O O . LYS A 1 83 ? 6.109 -31.391 1.186 1 93.19 83 LYS A O 1
ATOM 657 N N . GLN A 1 84 ? 8.234 -30.75 1.434 1 90.62 84 GLN A N 1
ATOM 658 C CA . GLN A 1 84 ? 8.281 -31.25 2.801 1 90.62 84 GLN A CA 1
ATOM 659 C C . GLN A 1 84 ? 7.273 -30.531 3.689 1 90.62 84 GLN A C 1
ATOM 661 O O . GLN A 1 84 ? 6.559 -31.172 4.465 1 90.62 84 GLN A O 1
ATOM 666 N N . HIS A 1 85 ? 7.281 -29.25 3.531 1 87.75 85 HIS A N 1
ATOM 667 C CA . HIS A 1 85 ? 6.379 -28.422 4.32 1 87.75 85 HIS A CA 1
ATOM 668 C C . HIS A 1 85 ? 4.922 -28.797 4.074 1 87.75 85 HIS A C 1
ATOM 670 O O . HIS A 1 85 ? 4.148 -28.969 5.023 1 87.75 85 HIS A O 1
ATOM 676 N N . ILE A 1 86 ? 4.57 -29.062 2.904 1 90.06 86 ILE A N 1
ATOM 677 C CA . ILE A 1 86 ? 3.193 -29.328 2.502 1 90.06 86 ILE A CA 1
ATOM 678 C C . ILE A 1 86 ? 2.824 -30.766 2.873 1 90.06 86 ILE A C 1
ATOM 680 O O . ILE A 1 86 ? 1.688 -31.047 3.264 1 90.06 86 ILE A O 1
ATOM 684 N N . ALA A 1 87 ? 3.723 -31.672 2.697 1 89.5 87 ALA A N 1
ATOM 685 C CA . ALA A 1 87 ? 3.488 -33.062 3.053 1 89.5 87 ALA A CA 1
ATOM 686 C C . ALA A 1 87 ? 3.094 -33.219 4.52 1 89.5 87 ALA A C 1
ATOM 688 O O . ALA A 1 87 ? 2.195 -33.969 4.859 1 89.5 87 ALA A O 1
ATOM 689 N N . ASP A 1 88 ? 3.646 -32.438 5.293 1 86 88 ASP A N 1
ATOM 690 C CA . ASP A 1 88 ? 3.4 -32.5 6.73 1 86 88 ASP A CA 1
ATOM 691 C C . ASP A 1 88 ? 1.984 -32.031 7.059 1 86 88 ASP A C 1
ATOM 693 O O . ASP A 1 88 ? 1.446 -32.344 8.117 1 86 88 ASP A O 1
ATOM 697 N N . LEU A 1 89 ? 1.344 -31.406 6.066 1 85.19 89 LEU A N 1
ATOM 698 C CA . LEU A 1 89 ? 0.043 -30.797 6.324 1 85.19 89 LEU A CA 1
ATOM 699 C C . LEU A 1 89 ? -1.071 -31.594 5.652 1 85.19 89 LEU A C 1
ATOM 701 O O . LEU A 1 89 ? -2.252 -31.266 5.82 1 85.19 89 LEU A O 1
ATOM 705 N N . GLY A 1 90 ? -0.791 -32.594 4.875 1 83.94 90 GLY A N 1
ATOM 706 C CA . GLY A 1 90 ? -1.776 -33.438 4.207 1 83.94 90 GLY A CA 1
ATOM 707 C C . GLY A 1 90 ? -2.432 -32.75 3.021 1 83.94 90 GLY A C 1
ATOM 708 O O . GLY A 1 90 ? -3.582 -33.031 2.688 1 83.94 90 GLY A O 1
ATOM 709 N N . LEU A 1 91 ? -1.819 -31.797 2.438 1 86 91 LEU A N 1
ATOM 710 C CA . LEU A 1 91 ? -2.357 -30.984 1.341 1 86 91 LEU A CA 1
ATOM 711 C C . LEU A 1 91 ? -1.771 -31.438 0.005 1 86 91 LEU A C 1
ATOM 713 O O . LEU A 1 91 ? -2.047 -30.828 -1.032 1 86 91 LEU A O 1
ATOM 717 N N . CYS A 1 92 ? -1.094 -32.5 -0.035 1 84.38 92 CYS A N 1
ATOM 718 C CA . CYS A 1 92 ? -0.301 -32.906 -1.183 1 84.38 92 CYS A CA 1
ATOM 719 C C . CYS A 1 92 ? -1.194 -33.219 -2.379 1 84.38 92 CYS A C 1
ATOM 721 O O . CYS A 1 92 ? -0.791 -33.031 -3.525 1 84.38 92 CYS A O 1
ATOM 723 N N . SER A 1 93 ? -2.381 -33.594 -2.168 1 89.69 93 SER A N 1
ATOM 724 C CA . SER A 1 93 ? -3.256 -34.031 -3.258 1 89.69 93 SER A CA 1
ATOM 725 C C . SER A 1 93 ? -3.721 -32.844 -4.086 1 89.69 93 SER A C 1
ATOM 727 O O . SER A 1 93 ? -4.133 -33 -5.238 1 89.69 93 SER A O 1
ATOM 729 N N . ARG A 1 94 ? -3.598 -31.641 -3.592 1 94.19 94 ARG A N 1
ATOM 730 C CA . ARG A 1 94 ? -4.137 -30.469 -4.273 1 94.19 94 ARG A CA 1
ATOM 731 C C . ARG A 1 94 ? -3.018 -29.578 -4.797 1 94.19 94 ARG A C 1
ATOM 733 O O . ARG A 1 94 ? -3.279 -28.547 -5.418 1 94.19 94 ARG A O 1
ATOM 740 N N . ILE A 1 95 ? -1.762 -29.984 -4.539 1 95.25 95 ILE A N 1
ATOM 741 C CA . ILE A 1 95 ? -0.649 -29.109 -4.895 1 95.25 95 ILE A CA 1
ATOM 742 C C . ILE A 1 95 ? 0.368 -29.875 -5.73 1 95.25 95 ILE A C 1
ATOM 744 O O . ILE A 1 95 ? 0.914 -30.891 -5.277 1 95.25 95 ILE A O 1
ATOM 748 N N . GLN A 1 96 ? 0.627 -29.484 -6.902 1 95.25 96 GLN A N 1
ATOM 749 C CA . GLN A 1 96 ? 1.682 -30 -7.762 1 95.25 96 GLN A CA 1
ATOM 750 C C . GLN A 1 96 ? 2.885 -29.062 -7.793 1 95.25 96 GLN A C 1
ATOM 752 O O . GLN A 1 96 ? 2.734 -27.859 -8 1 95.25 96 GLN A O 1
ATOM 757 N N . PHE A 1 97 ? 4.074 -29.625 -7.555 1 96.31 97 PHE A N 1
ATOM 758 C CA . PHE A 1 97 ? 5.305 -28.859 -7.609 1 96.31 97 PHE A CA 1
ATOM 759 C C . PHE A 1 97 ? 6.082 -29.156 -8.883 1 96.31 97 PHE A C 1
ATOM 761 O O . PHE A 1 97 ? 6.23 -30.328 -9.258 1 96.31 97 PHE A O 1
ATOM 768 N N . ILE A 1 98 ? 6.555 -28.172 -9.539 1 96.62 98 ILE A N 1
ATOM 769 C CA . ILE A 1 98 ? 7.395 -28.312 -10.727 1 96.62 98 ILE A CA 1
ATOM 770 C C . ILE A 1 98 ? 8.617 -27.406 -10.602 1 96.62 98 ILE A C 1
ATOM 772 O O . ILE A 1 98 ? 8.492 -26.203 -10.398 1 96.62 98 ILE A O 1
ATOM 776 N N . GLN A 1 99 ? 9.828 -27.969 -10.688 1 96.5 99 GLN A N 1
ATOM 777 C CA . GLN A 1 99 ? 11.047 -27.172 -10.648 1 96.5 99 GLN A CA 1
ATOM 778 C C . GLN A 1 99 ? 11.312 -26.516 -12 1 96.5 99 GLN A C 1
ATOM 780 O O . GLN A 1 99 ? 11.352 -27.188 -13.031 1 96.5 99 GLN A O 1
ATOM 785 N N . GLY A 1 100 ? 11.484 -25.219 -12.023 1 96.12 100 GLY A N 1
ATOM 786 C CA . GLY A 1 100 ? 11.82 -24.484 -13.234 1 96.12 100 GLY A CA 1
ATOM 787 C C . GLY A 1 100 ? 11.312 -23.062 -13.234 1 96.12 100 GLY A C 1
ATOM 788 O O . GLY A 1 100 ? 10.547 -22.672 -12.352 1 96.12 100 GLY A O 1
ATOM 789 N N . ASP A 1 101 ? 11.844 -22.328 -14.18 1 96.06 101 ASP A N 1
ATOM 790 C CA . ASP A 1 101 ? 11.25 -21.016 -14.422 1 96.06 101 ASP A CA 1
ATOM 791 C C . ASP A 1 101 ? 9.969 -21.125 -15.234 1 96.06 101 ASP A C 1
ATOM 793 O O . ASP A 1 101 ? 9.43 -22.234 -15.406 1 96.06 101 ASP A O 1
ATOM 797 N N . THR A 1 102 ? 9.391 -20.047 -15.672 1 97.5 102 THR A N 1
ATOM 798 C CA . THR A 1 102 ? 8.078 -20.047 -16.312 1 97.5 102 THR A CA 1
ATOM 799 C C . THR A 1 102 ? 8.109 -20.812 -17.625 1 97.5 102 THR A C 1
ATOM 801 O O . THR A 1 102 ? 7.059 -21.188 -18.156 1 97.5 102 THR A O 1
ATOM 804 N N . SER A 1 103 ? 9.242 -21.125 -18.172 1 96.06 103 SER A N 1
ATOM 805 C CA . SER A 1 103 ? 9.344 -21.891 -19.406 1 96.06 103 SER A CA 1
ATOM 806 C C . SER A 1 103 ? 8.797 -23.312 -19.219 1 96.06 103 SER A C 1
ATOM 808 O O . SER A 1 103 ? 8.375 -23.938 -20.172 1 96.06 103 SER A O 1
ATOM 810 N N . VAL A 1 104 ? 8.789 -23.781 -18.031 1 97 104 VAL A N 1
ATOM 811 C CA . VAL A 1 104 ? 8.336 -25.141 -17.75 1 97 104 VAL A CA 1
ATOM 812 C C . VAL A 1 104 ? 6.832 -25.25 -18.016 1 97 104 VAL A C 1
ATOM 814 O O . VAL A 1 104 ? 6.297 -26.344 -18.156 1 97 104 VAL A O 1
ATOM 817 N N . LEU A 1 105 ? 6.152 -24.109 -18 1 97.25 105 LEU A N 1
ATOM 818 C CA . LEU A 1 105 ? 4.703 -24.094 -18.156 1 97.25 105 LEU A CA 1
ATOM 819 C C . LEU A 1 105 ? 4.305 -24.641 -19.531 1 97.25 105 LEU A C 1
ATOM 821 O O . LEU A 1 105 ? 3.166 -25.078 -19.719 1 97.25 105 LEU A O 1
ATOM 825 N N . LYS A 1 106 ? 5.211 -24.609 -20.469 1 95.12 106 LYS A N 1
ATOM 826 C CA . LYS A 1 106 ? 4.953 -25.141 -21.797 1 95.12 106 LYS A CA 1
ATOM 827 C C . LYS A 1 106 ? 4.633 -26.625 -21.75 1 95.12 106 LYS A C 1
ATOM 829 O O . LYS A 1 106 ? 3.971 -27.156 -22.641 1 95.12 106 LYS A O 1
ATOM 834 N N . ARG A 1 107 ? 5.043 -27.25 -20.672 1 93.75 107 ARG A N 1
ATOM 835 C CA . ARG A 1 107 ? 4.848 -28.688 -20.531 1 93.75 107 ARG A CA 1
ATOM 836 C C . ARG A 1 107 ? 3.623 -29 -19.672 1 93.75 107 ARG A C 1
ATOM 838 O O . ARG A 1 107 ? 3.35 -30.156 -19.359 1 93.75 107 ARG A O 1
ATOM 845 N N . VAL A 1 108 ? 3.023 -28.016 -19.234 1 92.44 108 VAL A N 1
ATOM 846 C CA . VAL A 1 108 ? 1.852 -28.172 -18.375 1 92.44 108 VAL A CA 1
ATOM 847 C C . VAL A 1 108 ? 0.58 -28.016 -19.203 1 92.44 108 VAL A C 1
ATOM 849 O O . VAL A 1 108 ? 0.392 -27 -19.875 1 92.44 108 VAL A O 1
ATOM 852 N N . ASP A 1 109 ? -0.286 -29.031 -19.234 1 90.25 109 ASP A N 1
ATOM 853 C CA . ASP A 1 109 ? -1.538 -29.016 -19.984 1 90.25 109 ASP A CA 1
ATOM 854 C C . ASP A 1 109 ? -2.705 -28.594 -19.094 1 90.25 109 ASP A C 1
ATOM 856 O O . ASP A 1 109 ? -3.641 -29.359 -18.875 1 90.25 109 ASP A O 1
ATOM 860 N N . VAL A 1 110 ? -2.641 -27.562 -18.453 1 91.19 110 VAL A N 1
ATOM 861 C CA . VAL A 1 110 ? -3.656 -27.016 -17.562 1 91.19 110 VAL A CA 1
ATOM 862 C C . VAL A 1 110 ? -3.811 -25.516 -17.797 1 91.19 110 VAL A C 1
ATOM 864 O O . VAL A 1 110 ? -2.82 -24.812 -17.984 1 91.19 110 VAL A O 1
ATOM 867 N N . SER A 1 111 ? -5.074 -25.125 -17.953 1 96.31 111 SER A N 1
ATOM 868 C CA . SER A 1 111 ? -5.379 -23.703 -17.953 1 96.31 111 SER A CA 1
ATOM 869 C C . SER A 1 111 ? -5.742 -23.203 -16.547 1 96.31 111 SER A C 1
ATOM 871 O O . SER A 1 111 ? -6.602 -23.797 -15.883 1 96.31 111 SER A O 1
ATOM 873 N N . PHE A 1 112 ? -5.117 -22.203 -16.125 1 98.62 112 PHE A N 1
ATOM 874 C CA . PHE A 1 112 ? -5.301 -21.734 -14.766 1 98.62 112 PHE A CA 1
ATOM 875 C C . PHE A 1 112 ? -6.309 -20.594 -14.719 1 98.62 112 PHE A C 1
ATOM 877 O O . PHE A 1 112 ? -6.457 -19.844 -15.688 1 98.62 112 PHE A O 1
ATOM 884 N N . ASP A 1 113 ? -6.961 -20.469 -13.578 1 98.62 113 ASP A N 1
ATOM 885 C CA . ASP A 1 113 ? -7.871 -19.359 -13.336 1 98.62 113 ASP A CA 1
ATOM 886 C C . ASP A 1 113 ? -7.121 -18.141 -12.789 1 98.62 113 ASP A C 1
ATOM 888 O O . ASP A 1 113 ? -7.512 -17 -13.047 1 98.62 113 ASP A O 1
ATOM 892 N N . VAL A 1 114 ? -6.094 -18.391 -12.078 1 98.62 114 VAL A N 1
ATOM 893 C CA . VAL A 1 114 ? -5.32 -17.344 -11.43 1 98.62 114 VAL A CA 1
ATOM 894 C C . VAL A 1 114 ? -3.836 -17.703 -11.469 1 98.62 114 VAL A C 1
ATOM 896 O O . VAL A 1 114 ? -3.465 -18.859 -11.328 1 98.62 114 VAL A O 1
ATOM 899 N N . ALA A 1 115 ? -3.037 -16.703 -11.664 1 98.81 115 ALA A N 1
ATOM 900 C CA . ALA A 1 115 ? -1.599 -16.812 -11.438 1 98.81 115 ALA A CA 1
ATOM 901 C C . ALA A 1 115 ? -1.146 -15.836 -10.352 1 98.81 115 ALA A C 1
ATOM 903 O O . ALA A 1 115 ? -1.602 -14.688 -10.312 1 98.81 115 ALA A O 1
ATOM 904 N N . LEU A 1 116 ? -0.312 -16.297 -9.5 1 98.56 116 LEU A N 1
ATOM 905 C CA . LEU A 1 116 ? 0.292 -15.477 -8.453 1 98.56 116 LEU A CA 1
ATOM 906 C C . LEU A 1 116 ? 1.805 -15.398 -8.633 1 98.56 116 LEU A C 1
ATOM 908 O O . LEU A 1 116 ? 2.465 -16.422 -8.82 1 98.56 116 LEU A O 1
ATOM 912 N N . ALA A 1 117 ? 2.33 -14.242 -8.641 1 98.19 117 ALA A N 1
ATOM 913 C CA . ALA A 1 117 ? 3.768 -13.984 -8.641 1 98.19 117 ALA A CA 1
ATOM 914 C C . ALA A 1 117 ? 4.133 -12.938 -7.586 1 98.19 117 ALA A C 1
ATOM 916 O O . ALA A 1 117 ? 4.438 -11.789 -7.918 1 98.19 117 ALA A O 1
ATOM 917 N N . ILE A 1 118 ? 4.199 -13.359 -6.383 1 97.25 118 ILE A N 1
ATOM 918 C CA . ILE A 1 118 ? 4.402 -12.461 -5.25 1 97.25 118 ILE A CA 1
ATOM 919 C C . ILE A 1 118 ? 5.883 -12.43 -4.879 1 97.25 118 ILE A C 1
ATOM 921 O O . ILE A 1 118 ? 6.441 -13.438 -4.441 1 97.25 118 ILE A O 1
ATOM 925 N N . LEU A 1 119 ? 6.496 -11.25 -5.059 1 95.75 119 LEU A N 1
ATOM 926 C CA . LEU A 1 119 ? 7.902 -11.023 -4.742 1 95.75 119 LEU A CA 1
ATOM 927 C C . LEU A 1 119 ? 8.805 -11.906 -5.598 1 95.75 119 LEU A C 1
ATOM 929 O O . LEU A 1 119 ? 9.719 -12.555 -5.082 1 95.75 119 LEU A O 1
ATOM 933 N N . VAL A 1 120 ? 8.539 -11.898 -6.918 1 96.56 120 VAL A N 1
ATOM 934 C CA . VAL A 1 120 ? 9.234 -12.797 -7.832 1 96.56 120 VAL A CA 1
ATOM 935 C C . VAL A 1 120 ? 9.852 -11.992 -8.977 1 96.56 120 VAL A C 1
ATOM 937 O O . VAL A 1 120 ? 11.055 -12.078 -9.227 1 96.56 120 VAL A O 1
ATOM 940 N N . SER A 1 121 ? 9.047 -11.133 -9.602 1 96.31 121 SER A N 1
ATOM 941 C CA . SER A 1 121 ? 9.398 -10.539 -10.891 1 96.31 121 SER A CA 1
ATOM 942 C C . SER A 1 121 ? 10.633 -9.648 -10.766 1 96.31 121 SER A C 1
ATOM 944 O O . SER A 1 121 ? 11.352 -9.445 -11.75 1 96.31 121 SER A O 1
ATOM 946 N N . HIS A 1 122 ? 10.852 -9.047 -9.586 1 96 122 HIS A N 1
ATOM 947 C CA . HIS A 1 122 ? 12.016 -8.172 -9.438 1 96 122 HIS A CA 1
ATOM 948 C C . HIS A 1 122 ? 13.312 -8.977 -9.477 1 96 122 HIS A C 1
ATOM 950 O O . HIS A 1 122 ? 14.398 -8.398 -9.578 1 96 122 HIS A O 1
ATOM 956 N N . PHE A 1 123 ? 13.281 -10.305 -9.5 1 95 123 PHE A N 1
ATOM 957 C CA . PHE A 1 123 ? 14.461 -11.141 -9.672 1 95 123 PHE A CA 1
ATOM 958 C C . PHE A 1 123 ? 14.641 -11.531 -11.141 1 95 123 PHE A C 1
ATOM 960 O O . PHE A 1 123 ? 15.703 -12.016 -11.531 1 95 123 PHE A O 1
ATOM 967 N N . VAL A 1 124 ? 13.609 -11.438 -11.938 1 96.88 124 VAL A N 1
ATOM 968 C CA . VAL A 1 124 ? 13.648 -11.766 -13.359 1 96.88 124 VAL A CA 1
ATOM 969 C C . VAL A 1 124 ? 14.414 -10.68 -14.117 1 96.88 124 VAL A C 1
ATOM 971 O O . VAL A 1 124 ? 14.094 -9.5 -14.008 1 96.88 124 VAL A O 1
ATOM 974 N N . PRO A 1 125 ? 15.414 -11.078 -14.891 1 96.88 125 PRO A N 1
ATOM 975 C CA . PRO A 1 125 ? 16.141 -10.078 -15.68 1 96.88 125 PRO A CA 1
ATOM 976 C C . PRO A 1 125 ? 15.203 -9.211 -16.531 1 96.88 125 PRO A C 1
ATOM 978 O O . PRO A 1 125 ? 14.195 -9.703 -17.031 1 96.88 125 PRO A O 1
ATOM 981 N N . VAL A 1 126 ? 15.594 -7.926 -16.688 1 97.19 126 VAL A N 1
ATOM 982 C CA . VAL A 1 126 ? 14.75 -6.945 -17.359 1 97.19 126 VAL A CA 1
ATOM 983 C C . VAL A 1 126 ? 14.383 -7.445 -18.75 1 97.19 126 VAL A C 1
ATOM 985 O O . VAL A 1 126 ? 13.219 -7.383 -19.156 1 97.19 126 VAL A O 1
ATOM 988 N N . ASP A 1 127 ? 15.344 -8.031 -19.438 1 97.19 127 ASP A N 1
ATOM 989 C CA . ASP A 1 127 ? 15.133 -8.445 -20.812 1 97.19 127 ASP A CA 1
ATOM 990 C C . ASP A 1 127 ? 14.32 -9.727 -20.891 1 97.19 127 ASP A C 1
ATOM 992 O O . ASP A 1 127 ? 13.867 -10.125 -21.969 1 97.19 127 ASP A O 1
ATOM 996 N N . ALA A 1 128 ? 14.031 -10.375 -19.781 1 97.94 128 ALA A N 1
ATOM 997 C CA . ALA A 1 128 ? 13.289 -11.633 -19.766 1 97.94 128 ALA A CA 1
ATOM 998 C C . ALA A 1 128 ? 11.875 -11.422 -19.219 1 97.94 128 ALA A C 1
ATOM 1000 O O . ALA A 1 128 ? 11.055 -12.344 -19.234 1 97.94 128 ALA A O 1
ATOM 1001 N N . LYS A 1 129 ? 11.523 -10.234 -18.75 1 98.38 129 LYS A N 1
ATOM 1002 C CA . LYS A 1 129 ? 10.258 -9.977 -18.078 1 98.38 129 LYS A CA 1
ATOM 1003 C C . LYS A 1 129 ? 9.078 -10.133 -19.047 1 98.38 129 LYS A C 1
ATOM 1005 O O . LYS A 1 129 ? 8.023 -10.641 -18.656 1 98.38 129 LYS A O 1
ATOM 1010 N N . ALA A 1 130 ? 9.312 -9.664 -20.234 1 98.38 130 ALA A N 1
ATOM 1011 C CA . ALA A 1 130 ? 8.242 -9.797 -21.219 1 98.38 130 ALA A CA 1
ATOM 1012 C C . ALA A 1 130 ? 7.855 -11.258 -21.422 1 98.38 130 ALA A C 1
ATOM 1014 O O . ALA A 1 130 ? 6.672 -11.602 -21.375 1 98.38 130 ALA A O 1
ATOM 1015 N N . GLN A 1 131 ? 8.82 -12.094 -21.641 1 98.31 131 GLN A N 1
ATOM 1016 C CA . GLN A 1 131 ? 8.562 -13.516 -21.844 1 98.31 131 GLN A CA 1
ATOM 1017 C C . GLN A 1 131 ? 7.996 -14.156 -20.578 1 98.31 131 GLN A C 1
ATOM 1019 O O . GLN A 1 131 ? 7.121 -15.023 -20.656 1 98.31 131 GLN A O 1
ATOM 1024 N N . PHE A 1 132 ? 8.547 -13.773 -19.438 1 98.38 132 PHE A N 1
ATOM 1025 C CA . PHE A 1 132 ? 8.062 -14.234 -18.141 1 98.38 132 PHE A CA 1
ATOM 1026 C C . PHE A 1 132 ? 6.555 -14.031 -18.031 1 98.38 132 PHE A C 1
ATOM 1028 O O . PHE A 1 132 ? 5.82 -14.977 -17.719 1 98.38 132 PHE A O 1
ATOM 1035 N N . LEU A 1 133 ? 6.07 -12.828 -18.359 1 98.75 133 LEU A N 1
ATOM 1036 C CA . LEU A 1 133 ? 4.648 -12.5 -18.266 1 98.75 133 LEU A CA 1
ATOM 1037 C C . LEU A 1 133 ? 3.857 -13.188 -19.375 1 98.75 133 LEU A C 1
ATOM 1039 O O . LEU A 1 133 ? 2.717 -13.609 -19.156 1 98.75 133 LEU A O 1
ATOM 1043 N N . LYS A 1 134 ? 4.445 -13.344 -20.5 1 98.5 134 LYS A N 1
ATOM 1044 C CA . LYS A 1 134 ? 3.789 -14.031 -21.609 1 98.5 134 LYS A CA 1
ATOM 1045 C C . LYS A 1 134 ? 3.553 -15.5 -21.281 1 98.5 134 LYS A C 1
ATOM 1047 O O . LYS A 1 134 ? 2.488 -16.047 -21.578 1 98.5 134 LYS A O 1
ATOM 1052 N N . ASP A 1 135 ? 4.586 -16.141 -20.719 1 98.5 135 ASP A N 1
ATOM 1053 C CA . ASP A 1 135 ? 4.438 -17.516 -20.281 1 98.5 135 ASP A CA 1
ATOM 1054 C C . ASP A 1 135 ? 3.25 -17.672 -19.344 1 98.5 135 ASP A C 1
ATOM 1056 O O . ASP A 1 135 ? 2.451 -18.594 -19.484 1 98.5 135 ASP A O 1
ATOM 1060 N N . ILE A 1 136 ? 3.109 -16.781 -18.391 1 98.56 136 ILE A N 1
ATOM 1061 C CA . ILE A 1 136 ? 2.023 -16.812 -17.422 1 98.56 136 ILE A CA 1
ATOM 1062 C C . ILE A 1 136 ? 0.688 -16.594 -18.141 1 98.56 136 ILE A C 1
ATOM 1064 O O . ILE A 1 136 ? -0.241 -17.391 -17.969 1 98.56 136 ILE A O 1
ATOM 1068 N N . ALA A 1 137 ? 0.622 -15.578 -18.953 1 98.44 137 ALA A N 1
ATOM 1069 C CA . ALA A 1 137 ? -0.615 -15.211 -19.641 1 98.44 137 ALA A CA 1
ATOM 1070 C C . ALA A 1 137 ? -1.11 -16.344 -20.531 1 98.44 137 ALA A C 1
ATOM 1072 O O . ALA A 1 137 ? -2.309 -16.641 -20.562 1 98.44 137 ALA A O 1
ATOM 1073 N N . ASN A 1 138 ? -0.183 -16.984 -21.203 1 97.81 138 ASN A N 1
ATOM 1074 C CA . ASN A 1 138 ? -0.52 -18.047 -22.141 1 97.81 138 ASN A CA 1
ATOM 1075 C C . ASN A 1 138 ? -1.139 -19.25 -21.422 1 97.81 138 ASN A C 1
ATOM 1077 O O . ASN A 1 138 ? -1.798 -20.078 -22.047 1 97.81 138 ASN A O 1
ATOM 1081 N N . HIS A 1 139 ? -0.981 -19.328 -20.188 1 98.38 139 HIS A N 1
ATOM 1082 C CA . HIS A 1 139 ? -1.45 -20.5 -19.469 1 98.38 139 HIS A CA 1
ATOM 1083 C C . HIS A 1 139 ? -2.613 -20.156 -18.547 1 98.38 139 HIS A C 1
ATOM 1085 O O . HIS A 1 139 ? -3.049 -20.984 -17.75 1 98.38 139 HIS A O 1
ATOM 1091 N N . LEU A 1 140 ? -3.059 -18.938 -18.625 1 98.38 140 LEU A N 1
ATOM 1092 C CA . LEU A 1 140 ? -4.289 -18.516 -17.969 1 98.38 140 LEU A CA 1
ATOM 1093 C C . LEU A 1 140 ? -5.496 -18.734 -18.875 1 98.38 140 LEU A C 1
ATOM 1095 O O . LEU A 1 140 ? -5.379 -18.656 -20.094 1 98.38 140 LEU A O 1
ATOM 1099 N N . SER A 1 141 ? -6.629 -19.047 -18.266 1 97.62 141 SER A N 1
ATOM 1100 C CA . SER A 1 141 ? -7.883 -19.094 -19.016 1 97.62 141 SER A CA 1
ATOM 1101 C C . SER A 1 141 ? -8.211 -17.734 -19.609 1 97.62 141 SER A C 1
ATOM 1103 O O . SER A 1 141 ? -7.602 -16.719 -19.25 1 97.62 141 SER A O 1
ATOM 1105 N N . SER A 1 142 ? -9.172 -17.641 -20.469 1 96.75 142 SER A N 1
ATOM 1106 C CA . SER A 1 142 ? -9.555 -16.406 -21.156 1 96.75 142 SER A CA 1
ATOM 1107 C C . SER A 1 142 ? -10.148 -15.398 -20.172 1 96.75 142 SER A C 1
ATOM 1109 O O . SER A 1 142 ? -10.258 -14.211 -20.484 1 96.75 142 SER A O 1
ATOM 1111 N N . THR A 1 143 ? -10.523 -15.859 -19.016 1 96.75 143 THR A N 1
ATOM 1112 C CA . THR A 1 143 ? -11.094 -14.961 -18.016 1 96.75 143 THR A CA 1
ATOM 1113 C C . THR A 1 143 ? -10.188 -14.891 -16.781 1 96.75 143 THR A C 1
ATOM 1115 O O . THR A 1 143 ? -10.625 -14.461 -15.719 1 96.75 143 THR A O 1
ATOM 1118 N N . GLY A 1 144 ? -8.977 -15.43 -16.922 1 98.06 144 GLY A N 1
ATOM 1119 C CA . GLY A 1 144 ? -8.078 -15.523 -15.781 1 98.06 144 GLY A CA 1
ATOM 1120 C C . GLY A 1 144 ? -7.473 -14.188 -15.383 1 98.06 144 GLY A C 1
ATOM 1121 O O . GLY A 1 144 ? -7.66 -13.188 -16.078 1 98.06 144 GLY A O 1
ATOM 1122 N N . LEU A 1 145 ? -6.898 -14.156 -14.234 1 98.38 145 LEU A N 1
ATOM 1123 C CA . LEU A 1 145 ? -6.215 -12.953 -13.773 1 98.38 145 LEU A CA 1
ATOM 1124 C C . LEU A 1 145 ? -4.871 -13.297 -13.141 1 98.38 145 LEU A C 1
ATOM 1126 O O . LEU A 1 145 ? -4.609 -14.461 -12.828 1 98.38 145 LEU A O 1
ATOM 1130 N N . CYS A 1 146 ? -4.004 -12.359 -13.086 1 98.81 146 CYS A N 1
ATOM 1131 C CA . CYS A 1 146 ? -2.682 -12.477 -12.484 1 98.81 146 CYS A CA 1
ATOM 1132 C C . CYS A 1 146 ? -2.479 -11.43 -11.398 1 98.81 146 CYS A C 1
ATOM 1134 O O . CYS A 1 146 ? -2.762 -10.25 -11.609 1 98.81 146 CYS A O 1
ATOM 1136 N N . LEU A 1 147 ? -2.15 -11.844 -10.203 1 98.62 147 LEU A N 1
ATOM 1137 C CA . LEU A 1 147 ? -1.741 -10.938 -9.133 1 98.62 147 LEU A CA 1
ATOM 1138 C C . LEU A 1 147 ? -0.236 -11.023 -8.898 1 98.62 147 LEU A C 1
ATOM 1140 O O . LEU A 1 147 ? 0.325 -12.117 -8.805 1 98.62 147 LEU A O 1
ATOM 1144 N N . SER A 1 148 ? 0.377 -9.914 -8.844 1 98.56 148 SER A N 1
ATOM 1145 C CA . SER A 1 148 ? 1.801 -9.875 -8.523 1 98.56 148 SER A CA 1
ATOM 1146 C C . SER A 1 148 ? 2.109 -8.758 -7.531 1 98.56 148 SER A C 1
ATOM 1148 O O . SER A 1 148 ? 1.294 -7.855 -7.328 1 98.56 148 SER A O 1
ATOM 1150 N N . TYR A 1 149 ? 3.148 -8.836 -6.824 1 97.94 149 TYR A N 1
ATOM 1151 C CA . TYR A 1 149 ? 3.725 -7.867 -5.902 1 97.94 149 TYR A CA 1
ATOM 1152 C C . TYR A 1 149 ? 5.246 -7.848 -6.008 1 97.94 149 TYR A C 1
ATOM 1154 O O . TYR A 1 149 ? 5.895 -8.891 -5.898 1 97.94 149 TYR A O 1
ATOM 1162 N N . GLU A 1 150 ? 5.793 -6.66 -6.23 1 97 150 GLU A N 1
ATOM 1163 C CA . GLU A 1 150 ? 7.223 -6.637 -6.531 1 97 150 GLU A CA 1
ATOM 1164 C C . GLU A 1 150 ? 7.82 -5.258 -6.266 1 97 150 GLU A C 1
ATOM 1166 O O . GLU A 1 150 ? 7.094 -4.266 -6.191 1 97 150 GLU A O 1
ATOM 1171 N N . LEU A 1 151 ? 9.148 -5.246 -6.059 1 96.69 151 LEU A 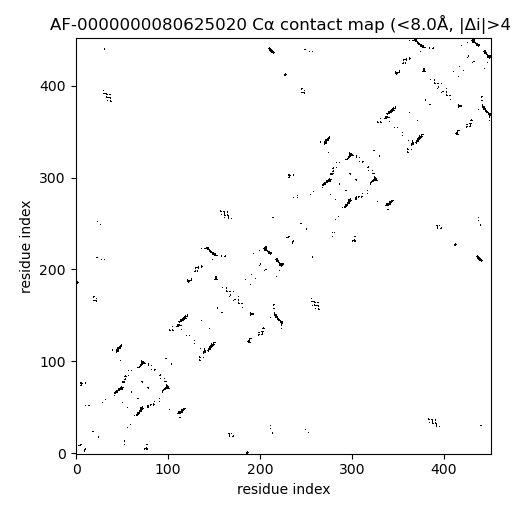N 1
ATOM 1172 C CA . LEU A 1 151 ? 9.906 -4.008 -5.934 1 96.69 151 LEU A CA 1
ATOM 1173 C C . LEU A 1 151 ? 10.094 -3.342 -7.289 1 96.69 151 LEU A C 1
ATOM 1175 O O . LEU A 1 151 ? 10.492 -3.994 -8.258 1 96.69 151 LEU A O 1
ATOM 1179 N N . MET A 1 152 ? 9.773 -2.066 -7.41 1 97.69 152 MET A N 1
ATOM 1180 C CA . MET A 1 152 ? 9.859 -1.318 -8.664 1 97.69 152 MET A CA 1
ATOM 1181 C C . MET A 1 152 ? 10.984 -0.286 -8.602 1 97.69 152 MET A C 1
ATOM 1183 O O . MET A 1 152 ? 11.633 -0.127 -7.562 1 97.69 152 MET A O 1
ATOM 1187 N N . GLU A 1 153 ? 11.141 0.355 -9.664 1 96.56 153 GLU A N 1
ATOM 1188 C CA . GLU A 1 153 ? 12.219 1.317 -9.875 1 96.56 153 GLU A CA 1
ATOM 1189 C C . GLU A 1 153 ? 12.227 2.385 -8.781 1 96.56 153 GLU A C 1
ATOM 1191 O O . GLU A 1 153 ? 11.164 2.887 -8.398 1 96.56 153 GLU A O 1
ATOM 1196 N N . ILE A 1 154 ? 13.352 2.717 -8.305 1 95.56 154 ILE A N 1
ATOM 1197 C CA . ILE A 1 154 ? 13.602 3.812 -7.371 1 95.56 154 ILE A CA 1
ATOM 1198 C C . ILE A 1 154 ? 14.219 4.992 -8.117 1 95.56 154 ILE A C 1
ATOM 1200 O O . ILE A 1 154 ? 15.359 4.914 -8.578 1 95.56 154 ILE A O 1
ATOM 1204 N N . SER A 1 155 ? 13.539 6.059 -8.172 1 92.94 155 SER A N 1
ATOM 1205 C CA . SER A 1 155 ? 13.828 7.082 -9.172 1 92.94 155 SER A CA 1
ATOM 1206 C C . SER A 1 155 ? 14.836 8.102 -8.641 1 92.94 155 SER A C 1
ATOM 1208 O O . SER A 1 155 ? 15.422 8.859 -9.414 1 92.94 155 SER A O 1
ATOM 1210 N N . ASN A 1 156 ? 15 8.242 -7.301 1 93.5 156 ASN A N 1
ATOM 1211 C CA . ASN A 1 156 ? 15.914 9.227 -6.734 1 93.5 156 ASN A CA 1
ATOM 1212 C C . ASN A 1 156 ? 16.391 8.812 -5.348 1 93.5 156 ASN A C 1
ATOM 1214 O O . ASN A 1 156 ? 15.898 7.836 -4.781 1 93.5 156 ASN A O 1
ATOM 1218 N N . THR A 1 157 ? 17.312 9.578 -4.867 1 94.62 157 THR A N 1
ATOM 1219 C CA . THR A 1 157 ? 17.953 9.234 -3.607 1 94.62 157 THR A CA 1
ATOM 1220 C C . THR A 1 157 ? 16.984 9.391 -2.439 1 94.62 157 THR A C 1
ATOM 1222 O O . THR A 1 157 ? 17.094 8.672 -1.443 1 94.62 157 THR A O 1
ATOM 1225 N N . LYS A 1 158 ? 16.047 10.266 -2.502 1 96.31 158 LYS A N 1
ATOM 1226 C CA . LYS A 1 158 ? 15.078 10.461 -1.428 1 96.31 158 LYS A CA 1
ATOM 1227 C C . LYS A 1 158 ? 14.164 9.25 -1.29 1 96.31 158 LYS A C 1
ATOM 1229 O O . LYS A 1 158 ? 13.844 8.828 -0.176 1 96.31 158 LYS A O 1
ATOM 1234 N N . GLN A 1 159 ? 13.758 8.719 -2.443 1 96 159 GLN A N 1
ATOM 1235 C CA . GLN A 1 159 ? 12.961 7.492 -2.416 1 96 159 GLN A CA 1
ATOM 1236 C C . GLN A 1 159 ? 13.742 6.348 -1.775 1 96 159 GLN A C 1
ATOM 1238 O O . GLN A 1 159 ? 13.188 5.59 -0.975 1 96 159 GLN A O 1
ATOM 1243 N N . LEU A 1 160 ? 15 6.258 -2.168 1 95.25 160 LEU A N 1
ATOM 1244 C CA . LEU A 1 160 ? 15.852 5.207 -1.612 1 95.25 160 LEU A CA 1
ATOM 1245 C C . LEU A 1 160 ? 15.984 5.363 -0.101 1 95.25 160 LEU A C 1
ATOM 1247 O O . LEU A 1 160 ? 15.898 4.379 0.638 1 95.25 160 LEU A O 1
ATOM 1251 N N . GLN A 1 161 ? 16.188 6.57 0.341 1 95.44 161 GLN A N 1
ATOM 1252 C CA . GLN A 1 161 ? 16.312 6.844 1.768 1 95.44 161 GLN A CA 1
ATOM 1253 C C . GLN A 1 161 ? 15.016 6.527 2.51 1 95.44 161 GLN A C 1
ATOM 1255 O O . GLN A 1 161 ? 15.047 6.027 3.635 1 95.44 161 GLN A O 1
ATOM 1260 N N . ALA A 1 162 ? 13.883 6.836 1.919 1 96.56 162 ALA A N 1
ATOM 1261 C CA . ALA A 1 162 ? 12.602 6.52 2.535 1 96.56 162 ALA A CA 1
ATOM 1262 C C . ALA A 1 162 ? 12.43 5.012 2.705 1 96.56 162 ALA A C 1
ATOM 1264 O O . ALA A 1 162 ? 11.953 4.547 3.742 1 96.56 162 ALA A O 1
ATOM 1265 N N . LEU A 1 163 ? 12.805 4.301 1.678 1 94.62 163 LEU A N 1
ATOM 1266 C CA . LEU A 1 163 ? 12.742 2.846 1.75 1 94.62 163 LEU A CA 1
ATOM 1267 C C . LEU A 1 163 ? 13.656 2.314 2.852 1 94.62 163 LEU A C 1
ATOM 1269 O O . LEU A 1 163 ? 13.266 1.429 3.613 1 94.62 163 LEU A O 1
ATOM 1273 N N . LYS A 1 164 ? 14.852 2.85 2.941 1 93.19 164 LYS A N 1
ATOM 1274 C CA . LYS A 1 164 ? 15.781 2.479 4.008 1 93.19 164 LYS A CA 1
ATOM 1275 C C . LYS A 1 164 ? 15.18 2.764 5.383 1 93.19 164 LYS A C 1
ATOM 1277 O O . LYS A 1 164 ? 15.227 1.913 6.273 1 93.19 164 LYS A O 1
ATOM 1282 N N . ASN A 1 165 ? 14.617 3.945 5.539 1 94.19 165 ASN A N 1
ATOM 1283 C CA . ASN A 1 165 ? 14 4.336 6.801 1 94.19 165 ASN A CA 1
ATOM 1284 C C . ASN A 1 165 ? 12.883 3.369 7.199 1 94.19 165 ASN A C 1
ATOM 1286 O O . ASN A 1 165 ? 12.758 3.01 8.375 1 94.19 165 ASN A O 1
ATOM 1290 N N . LEU A 1 166 ? 12.102 2.984 6.191 1 93.94 166 LEU A N 1
ATOM 1291 C CA . LEU A 1 166 ? 10.969 2.098 6.461 1 93.94 166 LEU A CA 1
ATOM 1292 C C . LEU A 1 166 ? 11.453 0.713 6.875 1 93.94 166 LEU A C 1
ATOM 1294 O O . LEU A 1 166 ? 10.828 0.054 7.707 1 93.94 166 LEU A O 1
ATOM 1298 N N . SER A 1 167 ? 12.547 0.279 6.332 1 88.62 167 SER A N 1
ATOM 1299 C CA . SER A 1 167 ? 13.062 -1.063 6.582 1 88.62 167 SER A CA 1
ATOM 1300 C C . SER A 1 167 ? 13.57 -1.204 8.008 1 88.62 167 SER A C 1
ATOM 1302 O O . SER A 1 167 ? 13.766 -2.318 8.5 1 88.62 167 SER A O 1
ATOM 1304 N N . LEU A 1 168 ? 13.805 -0.105 8.703 1 85.12 168 LEU A N 1
ATOM 1305 C CA . LEU A 1 168 ? 14.281 -0.135 10.078 1 85.12 168 LEU A CA 1
ATOM 1306 C C . LEU A 1 168 ? 13.156 -0.502 11.039 1 85.12 168 LEU A C 1
ATOM 1308 O O . LEU A 1 168 ? 13.406 -0.969 12.148 1 85.12 168 LEU A O 1
ATOM 1312 N N . ALA A 1 169 ? 11.93 -0.328 10.586 1 75.5 169 ALA A N 1
ATOM 1313 C CA . ALA A 1 169 ? 10.766 -0.542 11.438 1 75.5 169 ALA A CA 1
ATOM 1314 C C . ALA A 1 169 ? 10.617 -2.018 11.797 1 75.5 169 ALA A C 1
ATOM 1316 O O . ALA A 1 169 ? 10.391 -2.357 12.961 1 75.5 169 ALA A O 1
ATOM 1317 N N . PRO A 1 170 ? 10.719 -2.904 10.805 1 69.12 170 PRO A N 1
ATOM 1318 C CA . PRO A 1 170 ? 10.516 -4.316 11.141 1 69.12 170 PRO A CA 1
ATOM 1319 C C . PRO A 1 170 ? 11.68 -4.914 11.914 1 69.12 170 PRO A C 1
ATOM 1321 O O . PRO A 1 170 ? 11.648 -6.09 12.289 1 69.12 170 PRO A O 1
ATOM 1324 N N . GLY A 1 171 ? 12.734 -4.125 12.109 1 71.12 171 GLY A N 1
ATOM 1325 C CA . GLY A 1 171 ? 13.75 -4.645 13.016 1 71.12 171 GLY A CA 1
ATOM 1326 C C . GLY A 1 171 ? 15.125 -4.746 12.383 1 71.12 171 GLY A C 1
ATOM 1327 O O . GLY A 1 171 ? 16.062 -5.262 13 1 71.12 171 GLY A O 1
ATOM 1328 N N . LEU A 1 172 ? 15.258 -4.312 11.133 1 75.19 172 LEU A N 1
ATOM 1329 C CA . LEU A 1 172 ? 16.609 -4.281 10.578 1 75.19 172 LEU A CA 1
ATOM 1330 C C . LEU A 1 172 ? 17.469 -3.262 11.305 1 75.19 172 LEU A C 1
ATOM 1332 O O . LEU A 1 172 ? 16.984 -2.201 11.703 1 75.19 172 LEU A O 1
ATOM 1336 N N . THR A 1 173 ? 18.734 -3.656 11.414 1 79.56 173 THR A N 1
ATOM 1337 C CA . THR A 1 173 ? 19.688 -2.684 11.938 1 79.56 173 THR A CA 1
ATOM 1338 C C . THR A 1 173 ? 20.031 -1.646 10.875 1 79.56 173 THR A C 1
ATOM 1340 O O . THR A 1 173 ? 19.797 -1.859 9.688 1 79.56 173 THR A O 1
ATOM 1343 N N . GLU A 1 174 ? 20.547 -0.58 11.344 1 85.31 174 GLU A N 1
ATOM 1344 C CA . GLU A 1 174 ? 21 0.457 10.414 1 85.31 174 GLU A CA 1
ATOM 1345 C C . GLU A 1 174 ? 22 -0.099 9.406 1 85.31 174 GLU A C 1
ATOM 1347 O O . GLU A 1 174 ? 21.953 0.239 8.219 1 85.31 174 GLU A O 1
ATOM 1352 N N . ASN A 1 175 ? 22.859 -0.946 9.859 1 85.38 175 ASN A N 1
ATOM 1353 C CA . ASN A 1 175 ? 23.859 -1.545 8.977 1 85.38 175 ASN A CA 1
ATOM 1354 C C . ASN A 1 175 ? 23.219 -2.457 7.938 1 85.38 175 ASN A C 1
ATOM 1356 O O . ASN A 1 175 ? 23.578 -2.422 6.762 1 85.38 175 ASN A O 1
ATOM 1360 N N . GLN A 1 176 ? 22.312 -3.248 8.344 1 80.31 176 GLN A N 1
ATOM 1361 C CA . GLN A 1 176 ? 21.594 -4.141 7.438 1 80.31 176 GLN A CA 1
ATOM 1362 C C . GLN A 1 176 ? 20.812 -3.35 6.383 1 80.31 176 GLN A C 1
ATOM 1364 O O . GLN A 1 176 ? 20.844 -3.695 5.199 1 80.31 176 GLN A O 1
ATOM 1369 N N . ALA A 1 177 ? 20.156 -2.287 6.832 1 84.5 177 ALA A N 1
ATOM 1370 C CA . ALA A 1 177 ? 19.375 -1.445 5.926 1 84.5 177 ALA A CA 1
ATOM 1371 C C . ALA A 1 177 ? 20.281 -0.755 4.91 1 84.5 177 ALA A C 1
ATOM 1373 O O . ALA A 1 177 ? 19.938 -0.627 3.736 1 84.5 177 ALA A O 1
ATOM 1374 N N . GLN A 1 178 ? 21.422 -0.377 5.406 1 87.44 178 GLN A N 1
ATOM 1375 C CA . GLN A 1 178 ? 22.375 0.274 4.512 1 87.44 178 GLN A CA 1
ATOM 1376 C C . GLN A 1 178 ? 22.891 -0.701 3.459 1 87.44 178 GLN A C 1
ATOM 1378 O O . GLN A 1 178 ? 23.016 -0.347 2.285 1 87.44 178 GLN A O 1
ATOM 1383 N N . LEU A 1 179 ? 23.188 -1.873 3.846 1 82.88 179 LEU A N 1
ATOM 1384 C CA . LEU A 1 179 ? 23.641 -2.895 2.912 1 82.88 179 LEU A CA 1
ATOM 1385 C C . LEU A 1 179 ? 22.578 -3.188 1.856 1 82.88 179 LEU A C 1
ATOM 1387 O O . LEU A 1 179 ? 22.906 -3.352 0.677 1 82.88 179 LEU A O 1
ATOM 1391 N N . MET A 1 180 ? 21.375 -3.256 2.32 1 80.88 180 MET A N 1
ATOM 1392 C CA . MET A 1 180 ? 20.266 -3.477 1.396 1 80.88 180 MET A CA 1
ATOM 1393 C C . MET A 1 180 ? 20.203 -2.367 0.351 1 80.88 180 MET A C 1
ATOM 1395 O O . MET A 1 180 ? 20.062 -2.641 -0.843 1 80.88 180 MET A O 1
ATOM 1399 N N . THR A 1 181 ? 20.312 -1.162 0.819 1 84.88 181 THR A N 1
ATOM 1400 C CA . THR A 1 181 ? 20.219 -0.02 -0.083 1 84.88 181 THR A CA 1
ATOM 1401 C C . THR A 1 181 ? 21.391 0.007 -1.056 1 84.88 181 THR A C 1
ATOM 1403 O O . THR A 1 181 ? 21.219 0.348 -2.229 1 84.88 181 THR A O 1
ATOM 1406 N N . ASP A 1 182 ? 22.516 -0.408 -0.596 1 85.81 182 ASP A N 1
ATOM 1407 C CA . ASP A 1 182 ? 23.719 -0.4 -1.42 1 85.81 182 ASP A CA 1
ATOM 1408 C C . ASP A 1 182 ? 23.641 -1.442 -2.531 1 85.81 182 ASP A C 1
ATOM 1410 O O . ASP A 1 182 ? 24.203 -1.255 -3.611 1 85.81 182 ASP A O 1
ATOM 1414 N N . ARG A 1 183 ? 22.859 -2.414 -2.275 1 84.38 183 ARG A N 1
ATOM 1415 C CA . ARG A 1 183 ? 22.875 -3.553 -3.189 1 84.38 183 ARG A CA 1
ATOM 1416 C C . ARG A 1 183 ? 21.562 -3.66 -3.955 1 84.38 183 ARG A C 1
ATOM 1418 O O . ARG A 1 183 ? 21.391 -4.566 -4.773 1 84.38 183 ARG A O 1
ATOM 1425 N N . ILE A 1 184 ? 20.734 -2.73 -3.732 1 86.69 184 ILE A N 1
ATOM 1426 C CA . ILE A 1 184 ? 19.359 -2.875 -4.223 1 86.69 184 ILE A CA 1
ATOM 1427 C C . ILE A 1 184 ? 19.375 -2.967 -5.746 1 86.69 184 ILE A C 1
ATOM 1429 O O . ILE A 1 184 ? 18.719 -3.836 -6.328 1 86.69 184 ILE A O 1
ATOM 1433 N N . GLU A 1 185 ? 20.188 -2.166 -6.414 1 81.88 185 GLU A N 1
ATOM 1434 C CA . GLU A 1 185 ? 20.203 -2.16 -7.875 1 81.88 185 GLU A CA 1
ATOM 1435 C C . GLU A 1 185 ? 20.953 -3.379 -8.422 1 81.88 185 GLU A C 1
ATOM 1437 O O . GLU A 1 185 ? 20.672 -3.832 -9.531 1 81.88 185 GLU A O 1
ATOM 1442 N N . GLN A 1 186 ? 21.812 -3.857 -7.656 1 84.44 186 GLN A N 1
ATOM 1443 C CA . GLN A 1 186 ? 22.562 -5.039 -8.07 1 84.44 186 GLN A CA 1
ATOM 1444 C C . GLN A 1 186 ? 21.75 -6.312 -7.828 1 84.44 186 GLN A C 1
ATOM 1446 O O . GLN A 1 186 ? 21.859 -7.277 -8.586 1 84.44 186 GLN A O 1
ATOM 1451 N N . ASP A 1 187 ? 20.984 -6.25 -6.891 1 87 187 ASP A N 1
ATOM 1452 C CA . ASP A 1 187 ? 20.297 -7.461 -6.449 1 87 187 ASP A CA 1
ATOM 1453 C C . ASP A 1 187 ? 18.984 -7.652 -7.195 1 87 187 ASP A C 1
ATOM 1455 O O . ASP A 1 187 ? 18.484 -8.773 -7.305 1 87 187 ASP A O 1
ATOM 1459 N N . PHE A 1 188 ? 18.438 -6.574 -7.75 1 92.12 188 PHE A N 1
ATOM 1460 C CA . PHE A 1 188 ? 17.094 -6.645 -8.328 1 92.12 188 PHE A CA 1
ATOM 1461 C C . PHE A 1 188 ? 17.078 -6.016 -9.711 1 92.12 188 PHE A C 1
ATOM 1463 O O . PHE A 1 188 ? 17.828 -5.082 -9.992 1 92.12 188 PHE A O 1
ATOM 1470 N N . ALA A 1 189 ? 16.281 -6.574 -10.594 1 95.75 189 ALA A N 1
ATOM 1471 C CA . ALA A 1 189 ? 16.016 -6.031 -11.922 1 95.75 189 ALA A CA 1
ATOM 1472 C C . ALA A 1 189 ? 14.773 -5.141 -11.914 1 95.75 189 ALA A C 1
ATOM 1474 O O . ALA A 1 189 ? 13.664 -5.605 -12.203 1 95.75 189 ALA A O 1
ATOM 1475 N N . LEU A 1 190 ? 15.016 -3.898 -11.641 1 96.56 190 LEU A N 1
ATOM 1476 C CA . LEU A 1 190 ? 13.891 -3.006 -11.383 1 96.56 190 LEU A CA 1
ATOM 1477 C C . LEU A 1 190 ? 13.5 -2.256 -12.648 1 96.56 190 LEU A C 1
ATOM 1479 O O . LEU A 1 190 ? 14.359 -1.839 -13.43 1 96.56 190 LEU A O 1
ATOM 1483 N N . ILE A 1 191 ? 12.258 -2.166 -12.898 1 97.81 191 ILE A N 1
ATOM 1484 C CA . ILE A 1 191 ? 11.695 -1.347 -13.969 1 97.81 191 ILE A CA 1
ATOM 1485 C C . ILE A 1 191 ? 10.617 -0.429 -13.406 1 97.81 191 ILE A C 1
ATOM 1487 O O . ILE A 1 191 ? 10.211 -0.571 -12.25 1 97.81 191 ILE A O 1
ATOM 1491 N N . SER A 1 192 ? 10.164 0.516 -14.148 1 97.81 192 SER A N 1
ATOM 1492 C CA . SER A 1 192 ? 9.172 1.467 -13.672 1 97.81 192 SER A CA 1
ATOM 1493 C C . SER A 1 192 ? 7.781 0.836 -13.625 1 97.81 192 SER A C 1
ATOM 1495 O O . SER A 1 192 ? 7.535 -0.179 -14.281 1 97.81 192 SER A O 1
ATOM 1497 N N . VAL A 1 193 ? 6.922 1.394 -12.906 1 97.94 193 VAL A N 1
ATOM 1498 C CA . VAL A 1 193 ? 5.531 0.961 -12.812 1 97.94 193 VAL A CA 1
ATOM 1499 C C . VAL A 1 193 ? 4.879 1.006 -14.195 1 97.94 193 VAL A C 1
ATOM 1501 O O . VAL A 1 193 ? 4.156 0.082 -14.57 1 97.94 193 VAL A O 1
ATOM 1504 N N . ASP A 1 194 ? 5.137 2.082 -14.93 1 97.56 194 ASP A N 1
ATOM 1505 C CA . ASP A 1 194 ? 4.582 2.227 -16.281 1 97.56 194 ASP A CA 1
ATOM 1506 C C . ASP A 1 194 ? 5.086 1.12 -17.203 1 97.56 194 ASP A C 1
ATOM 1508 O O . ASP A 1 194 ? 4.32 0.565 -17.984 1 97.56 194 ASP A O 1
ATOM 1512 N N . GLU A 1 195 ? 6.359 0.828 -17.078 1 98.38 195 GLU A N 1
ATOM 1513 C CA . GLU A 1 195 ? 6.93 -0.249 -17.891 1 98.38 195 GLU A CA 1
ATOM 1514 C C . GLU A 1 195 ? 6.297 -1.593 -17.531 1 98.38 195 GLU A C 1
ATOM 1516 O O . GLU A 1 195 ? 5.996 -2.393 -18.422 1 98.38 195 GLU A O 1
ATOM 1521 N N . MET A 1 196 ? 6.113 -1.857 -16.297 1 98.62 196 MET A N 1
ATOM 1522 C CA . MET A 1 196 ? 5.5 -3.113 -15.867 1 98.62 196 MET A CA 1
ATOM 1523 C C . MET A 1 196 ? 4.082 -3.24 -16.422 1 98.62 196 MET A C 1
ATOM 1525 O O . MET A 1 196 ? 3.703 -4.293 -16.938 1 98.62 196 MET A O 1
ATOM 1529 N N . SER A 1 197 ? 3.303 -2.186 -16.297 1 98.38 197 SER A N 1
ATOM 1530 C CA . SER A 1 197 ? 1.948 -2.178 -16.828 1 98.38 197 SER A CA 1
ATOM 1531 C C . SER A 1 197 ? 1.951 -2.455 -18.328 1 98.38 197 SER A C 1
ATOM 1533 O O . SER A 1 197 ? 1.132 -3.232 -18.828 1 98.38 197 SER A O 1
ATOM 1535 N N . ALA A 1 198 ? 2.854 -1.831 -19.031 1 98.62 198 ALA A N 1
ATOM 1536 C CA . ALA A 1 198 ? 2.971 -2.041 -20.469 1 98.62 198 ALA A CA 1
ATOM 1537 C C . ALA A 1 198 ? 3.305 -3.496 -20.781 1 98.62 198 ALA A C 1
ATOM 1539 O O . ALA A 1 198 ? 2.801 -4.059 -21.766 1 98.62 198 ALA A O 1
ATOM 1540 N N . LEU A 1 199 ? 4.184 -4.078 -19.969 1 98.75 199 LEU A N 1
ATOM 1541 C CA . LEU A 1 199 ? 4.57 -5.469 -20.188 1 98.75 199 LEU A CA 1
ATOM 1542 C C . LEU A 1 199 ? 3.383 -6.402 -19.984 1 98.75 199 LEU A C 1
ATOM 1544 O O . LEU A 1 199 ? 3.232 -7.391 -20.703 1 98.75 199 LEU A O 1
ATOM 1548 N N . TYR A 1 200 ? 2.523 -6.125 -19.016 1 98.69 200 TYR A N 1
ATOM 1549 C CA . TYR A 1 200 ? 1.314 -6.918 -18.812 1 98.69 200 TYR A CA 1
ATOM 1550 C C . TYR A 1 200 ? 0.422 -6.863 -20.047 1 98.69 200 TYR A C 1
ATOM 1552 O O . TYR A 1 200 ? -0.067 -7.895 -20.516 1 98.69 200 TYR A O 1
ATOM 1560 N N . LEU A 1 201 ? 0.229 -5.641 -20.547 1 98.44 201 LEU A N 1
ATOM 1561 C CA . LEU A 1 201 ? -0.623 -5.469 -21.719 1 98.44 201 LEU A CA 1
ATOM 1562 C C . LEU A 1 201 ? -0.023 -6.168 -22.938 1 98.44 201 LEU A C 1
ATOM 1564 O O . LEU A 1 201 ? -0.739 -6.824 -23.703 1 98.44 201 LEU A O 1
ATOM 1568 N N . GLN A 1 202 ? 1.237 -6.105 -23.078 1 98.38 202 GLN A N 1
ATOM 1569 C CA . GLN A 1 202 ? 1.937 -6.77 -24.172 1 98.38 202 GLN A CA 1
ATOM 1570 C C . GLN A 1 202 ? 1.813 -8.289 -24.078 1 98.38 202 GLN A C 1
ATOM 1572 O O . GLN A 1 202 ? 1.769 -8.984 -25.094 1 98.38 202 GLN A O 1
ATOM 1577 N N . ALA A 1 203 ? 1.761 -8.781 -22.875 1 98.31 203 ALA A N 1
ATOM 1578 C CA . ALA A 1 203 ? 1.71 -10.219 -22.625 1 98.31 203 ALA A CA 1
ATOM 1579 C C . ALA A 1 203 ? 0.326 -10.781 -22.938 1 98.31 203 ALA A C 1
ATOM 1581 O O . ALA A 1 203 ? 0.142 -12 -22.984 1 98.31 203 ALA A O 1
ATOM 1582 N N . GLY A 1 204 ? -0.655 -9.891 -23.109 1 97.62 204 GLY A N 1
ATOM 1583 C CA . GLY A 1 204 ? -1.971 -10.367 -23.5 1 97.62 204 GLY A CA 1
ATOM 1584 C C . GLY A 1 204 ? -3.053 -10.039 -22.5 1 97.62 204 GLY A C 1
ATOM 1585 O O . GLY A 1 204 ? -4.215 -10.406 -22.672 1 97.62 204 GLY A O 1
ATOM 1586 N N . PHE A 1 205 ? -2.711 -9.344 -21.406 1 98.62 205 PHE A N 1
ATOM 1587 C CA . PHE A 1 205 ? -3.723 -8.883 -20.469 1 98.62 205 PHE A CA 1
ATOM 1588 C C . PHE A 1 205 ? -4.441 -7.648 -21 1 98.62 205 PHE A C 1
ATOM 1590 O O . PHE A 1 205 ? -3.836 -6.816 -21.672 1 98.62 205 PHE A O 1
ATOM 1597 N N . LYS A 1 206 ? -5.695 -7.508 -20.656 1 98.31 206 LYS A N 1
ATOM 1598 C CA . LYS A 1 206 ? -6.516 -6.441 -21.219 1 98.31 206 LYS A CA 1
ATOM 1599 C C . LYS A 1 206 ? -6.574 -5.238 -20.297 1 98.31 206 LYS A C 1
ATOM 1601 O O . LYS A 1 206 ? -6.797 -4.109 -20.734 1 98.31 206 LYS A O 1
ATOM 1606 N N . ARG A 1 207 ? -6.418 -5.551 -19.031 1 97.31 207 ARG A N 1
ATOM 1607 C CA . ARG A 1 207 ? -6.508 -4.504 -18.016 1 97.31 207 ARG A CA 1
ATOM 1608 C C . ARG A 1 207 ? -5.543 -4.773 -16.859 1 97.31 207 ARG A C 1
ATOM 1610 O O . ARG A 1 207 ? -5.379 -5.918 -16.438 1 97.31 207 ARG A O 1
ATOM 1617 N N . VAL A 1 208 ? -4.914 -3.756 -16.453 1 98 208 VAL A N 1
ATOM 1618 C CA . VAL A 1 208 ? -3.99 -3.846 -15.328 1 98 208 VAL A CA 1
ATOM 1619 C C . VAL A 1 208 ? -4.281 -2.729 -14.328 1 98 208 VAL A C 1
ATOM 1621 O O . VAL A 1 208 ? -4.496 -1.579 -14.719 1 98 208 VAL A O 1
ATOM 1624 N N . GLU A 1 209 ? -4.316 -3.061 -13.062 1 96.88 209 GLU A N 1
ATOM 1625 C CA . GLU A 1 209 ? -4.539 -2.104 -11.984 1 96.88 209 GLU A CA 1
ATOM 1626 C C . GLU A 1 209 ? -3.574 -2.346 -10.828 1 96.88 209 GLU A C 1
ATOM 1628 O O . GLU A 1 209 ? -3.062 -3.455 -10.656 1 96.88 209 GLU A O 1
ATOM 1633 N N . ASN A 1 210 ? -3.307 -1.287 -10.133 1 97.69 210 ASN A N 1
ATOM 1634 C CA . ASN A 1 210 ? -2.596 -1.435 -8.867 1 97.69 210 ASN A CA 1
ATOM 1635 C C . ASN A 1 210 ? -3.559 -1.688 -7.715 1 97.69 210 ASN A C 1
ATOM 1637 O O . ASN A 1 210 ? -4.629 -1.079 -7.645 1 97.69 210 ASN A O 1
ATOM 1641 N N . PHE A 1 211 ? -3.16 -2.617 -6.809 1 97.94 211 PHE A N 1
ATOM 1642 C CA . PHE A 1 211 ? -4.051 -2.834 -5.676 1 97.94 211 PHE A CA 1
ATOM 1643 C C . PHE A 1 211 ? -3.318 -2.613 -4.355 1 97.94 211 PHE A C 1
ATOM 1645 O O . PHE A 1 211 ? -3.941 -2.549 -3.297 1 97.94 211 PHE A O 1
ATOM 1652 N N . ALA A 1 212 ? -2.016 -2.467 -4.391 1 98.25 212 ALA A N 1
ATOM 1653 C CA . ALA A 1 212 ? -1.2 -2.314 -3.189 1 98.25 212 ALA A CA 1
ATOM 1654 C C . ALA A 1 212 ? 0.066 -1.516 -3.484 1 98.25 212 ALA A C 1
ATOM 1656 O O . ALA A 1 212 ? 0.593 -1.562 -4.598 1 98.25 212 ALA A O 1
ATOM 1657 N N . GLN A 1 213 ? 0.482 -0.851 -2.508 1 98.44 213 GLN A N 1
ATOM 1658 C CA . GLN A 1 213 ? 1.752 -0.142 -2.621 1 98.44 213 GLN A CA 1
ATOM 1659 C C . GLN A 1 213 ? 2.348 0.144 -1.245 1 98.44 213 GLN A C 1
ATOM 1661 O O . GLN A 1 213 ? 1.65 0.63 -0.351 1 98.44 213 GLN A O 1
ATOM 1666 N N . VAL A 1 214 ? 3.529 -0.179 -1.02 1 97.88 214 VAL A N 1
ATOM 1667 C CA . VAL A 1 214 ? 4.379 0.259 0.084 1 97.88 214 VAL A CA 1
ATOM 1668 C C . VAL A 1 214 ? 5.652 0.896 -0.465 1 97.88 214 VAL A C 1
ATOM 1670 O O . VAL A 1 214 ? 6.613 0.194 -0.795 1 97.88 214 VAL A O 1
ATOM 1673 N N . LEU A 1 215 ? 5.625 2.232 -0.601 1 97.56 215 LEU A N 1
ATOM 1674 C CA . LEU A 1 215 ? 6.688 2.998 -1.247 1 97.56 215 LEU A CA 1
ATOM 1675 C C . LEU A 1 215 ? 6.984 2.447 -2.639 1 97.56 215 LEU A C 1
ATOM 1677 O O . LEU A 1 215 ? 6.133 2.504 -3.527 1 97.56 215 LEU A O 1
ATOM 1681 N N . ASN A 1 216 ? 8.07 1.73 -2.83 1 97 216 ASN A N 1
ATOM 1682 C CA . ASN A 1 216 ? 8.453 1.283 -4.168 1 97 216 ASN A CA 1
ATOM 1683 C C . ASN A 1 216 ? 8.016 -0.158 -4.418 1 97 216 ASN A C 1
ATOM 1685 O O . ASN A 1 216 ? 8.25 -0.7 -5.5 1 97 216 ASN A O 1
ATOM 1689 N N . TYR A 1 217 ? 7.395 -0.783 -3.459 1 97.56 217 TYR A N 1
ATOM 1690 C CA . TYR A 1 217 ? 6.738 -2.064 -3.691 1 97.56 217 TYR A CA 1
ATOM 1691 C C . TYR A 1 217 ? 5.324 -1.861 -4.223 1 97.56 217 TYR A C 1
ATOM 1693 O O . TYR A 1 217 ? 4.559 -1.062 -3.678 1 97.56 217 TYR A O 1
ATOM 1701 N N . HIS A 1 218 ? 5 -2.555 -5.25 1 98.44 218 HIS A N 1
ATOM 1702 C CA . HIS A 1 218 ? 3.701 -2.387 -5.891 1 98.44 218 HIS A CA 1
ATOM 1703 C C . HIS A 1 218 ? 3.021 -3.732 -6.121 1 98.44 218 HIS A C 1
ATOM 1705 O O . HIS A 1 218 ? 3.678 -4.711 -6.484 1 98.44 218 HIS A O 1
ATOM 1711 N N . GLY A 1 219 ? 1.768 -3.758 -5.871 1 98.5 219 GLY A N 1
ATOM 1712 C CA . GLY A 1 219 ? 0.923 -4.883 -6.238 1 98.5 219 GLY A CA 1
ATOM 1713 C C . GLY A 1 219 ? 0.076 -4.617 -7.469 1 98.5 219 GLY A C 1
ATOM 1714 O O . GLY A 1 219 ? -0.542 -3.555 -7.586 1 98.5 219 GLY A O 1
ATOM 1715 N N . PHE A 1 220 ? 0.061 -5.547 -8.398 1 98.69 220 PHE A N 1
ATOM 1716 C CA . PHE A 1 220 ? -0.701 -5.434 -9.633 1 98.69 220 PHE A CA 1
ATOM 1717 C C . PHE A 1 220 ? -1.747 -6.539 -9.727 1 98.69 220 PHE A C 1
ATOM 1719 O O . PHE A 1 220 ? -1.511 -7.664 -9.281 1 98.69 220 PHE A O 1
ATOM 1726 N N . ILE A 1 221 ? -2.848 -6.242 -10.258 1 98.56 221 ILE A N 1
ATOM 1727 C CA . ILE A 1 221 ? -3.82 -7.215 -10.734 1 98.56 221 ILE A CA 1
ATOM 1728 C C . ILE A 1 221 ? -4.055 -7.02 -12.227 1 98.56 221 ILE A C 1
ATOM 1730 O O . ILE A 1 221 ? -4.414 -5.926 -12.672 1 98.56 221 ILE A O 1
ATOM 1734 N N . ALA A 1 222 ? -3.787 -7.996 -12.984 1 98.75 222 ALA A N 1
ATOM 1735 C CA . ALA A 1 222 ? -3.965 -7.973 -14.438 1 98.75 222 ALA A CA 1
ATOM 1736 C C . ALA A 1 222 ? -5.059 -8.945 -14.875 1 98.75 222 ALA A C 1
ATOM 1738 O O . ALA A 1 222 ? -5.117 -10.078 -14.391 1 98.75 222 ALA A O 1
ATOM 1739 N N . PHE A 1 223 ? -5.891 -8.516 -15.758 1 98.5 223 PHE A N 1
ATOM 1740 C CA . PHE A 1 223 ? -7.055 -9.289 -16.172 1 98.5 223 PHE A CA 1
ATOM 1741 C C . PHE A 1 223 ? -6.949 -9.672 -17.656 1 98.5 223 PHE A C 1
ATOM 1743 O O . PHE A 1 223 ? -6.555 -8.852 -18.484 1 98.5 223 PHE A O 1
ATOM 1750 N N . LYS A 1 224 ? -7.293 -10.922 -17.938 1 98.06 224 LYS A N 1
ATOM 1751 C CA . LYS A 1 224 ? -7.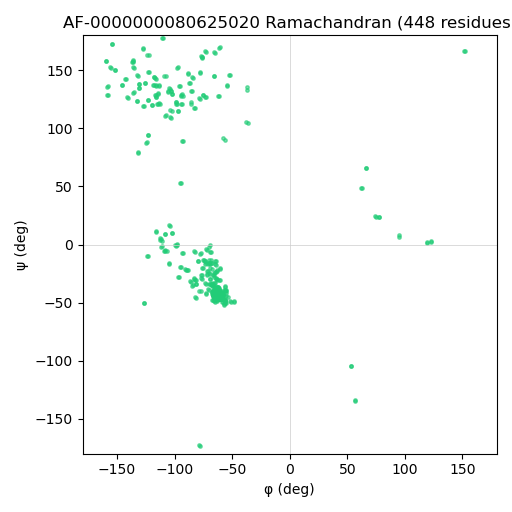371 -11.367 -19.328 1 98.06 224 LYS A CA 1
ATOM 1752 C C . LYS A 1 224 ? -8.609 -10.797 -20.016 1 98.06 224 LYS A C 1
ATOM 1754 O O . LYS A 1 224 ? -8.703 -10.812 -21.25 1 98.06 224 LYS A O 1
ATOM 1759 N N . THR A 1 225 ? -9.516 -10.273 -19.234 1 93.44 225 THR A N 1
A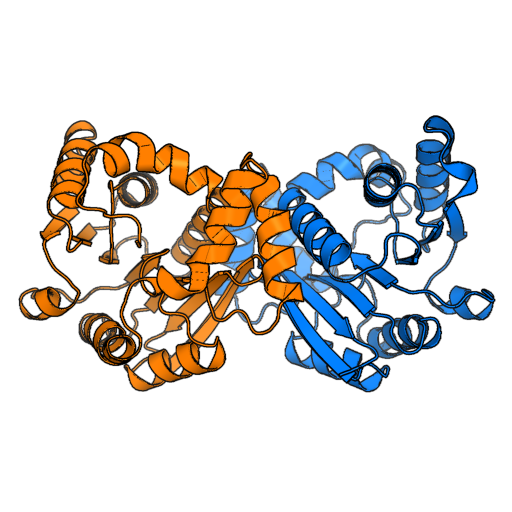TOM 1760 C CA . THR A 1 225 ? -10.727 -9.656 -19.75 1 93.44 225 THR A CA 1
ATOM 1761 C C . THR A 1 225 ? -10.859 -8.219 -19.266 1 93.44 225 THR A C 1
ATOM 1763 O O . THR A 1 225 ? -10.234 -7.832 -18.281 1 93.44 225 THR A O 1
ATOM 1766 N N . ASP A 1 226 ? -11.766 -7.379 -19.953 1 84.19 226 ASP A N 1
ATOM 1767 C CA . ASP A 1 226 ? -11.984 -5.988 -19.578 1 84.19 226 ASP A CA 1
ATOM 1768 C C . ASP A 1 226 ? -12.938 -5.883 -18.391 1 84.19 226 ASP A C 1
ATOM 1770 O O . ASP A 1 226 ? -13.867 -6.68 -18.266 1 84.19 226 ASP A O 1
ATOM 1774 N N . MET B 1 1 ? -24.859 7.504 8.766 1 26.59 1 MET B N 1
ATOM 1775 C CA . MET B 1 1 ? -24.281 8.812 9.086 1 26.59 1 MET B CA 1
ATOM 1776 C C . MET B 1 1 ? -22.781 8.711 9.297 1 26.59 1 MET B C 1
ATOM 1778 O O . MET B 1 1 ? -22.297 7.773 9.93 1 26.59 1 MET B O 1
ATOM 1782 N N . ALA B 1 2 ? -22.094 9.438 8.477 1 40.94 2 ALA B N 1
ATOM 1783 C CA . ALA B 1 2 ? -20.672 9.57 8.781 1 40.94 2 ALA B CA 1
ATOM 1784 C C . ALA B 1 2 ? -20.438 9.664 10.289 1 40.94 2 ALA B C 1
ATOM 1786 O O . ALA B 1 2 ? -21.281 10.211 11.016 1 40.94 2 ALA B O 1
ATOM 1787 N N . LYS B 1 3 ? -19.578 8.984 10.781 1 53.41 3 LYS B N 1
ATOM 1788 C CA . LYS B 1 3 ? -19.234 9.023 12.203 1 53.41 3 LYS B CA 1
ATOM 1789 C C . LYS B 1 3 ? -19.344 10.445 12.75 1 53.41 3 LYS B C 1
ATOM 1791 O O . LYS B 1 3 ? -18.812 11.383 12.156 1 53.41 3 LYS B O 1
ATOM 1796 N N . ASP B 1 4 ? -20.328 10.742 13.461 1 54.06 4 ASP B N 1
ATOM 1797 C CA . ASP B 1 4 ? -20.5 12.016 14.148 1 54.06 4 ASP B CA 1
ATOM 1798 C C . ASP B 1 4 ? -19.312 12.297 15.062 1 54.06 4 ASP B C 1
ATOM 1800 O O . ASP B 1 4 ? -19.328 11.938 16.25 1 54.06 4 ASP B O 1
ATOM 1804 N N . PHE B 1 5 ? -18.297 12.945 14.602 1 57.75 5 PHE B N 1
ATOM 1805 C CA . PHE B 1 5 ? -17.078 13.219 15.336 1 57.75 5 PHE B CA 1
ATOM 1806 C C . PHE B 1 5 ? -17.328 14.219 16.453 1 57.75 5 PHE B C 1
ATOM 1808 O O . PHE B 1 5 ? -16.438 14.492 17.266 1 57.75 5 PHE B O 1
ATOM 1815 N N . ASN B 1 6 ? -18.547 14.602 16.5 1 54.94 6 ASN B N 1
ATOM 1816 C CA . ASN B 1 6 ? -18.906 15.477 17.609 1 54.94 6 ASN B CA 1
ATOM 1817 C C . ASN B 1 6 ? -19.453 14.672 18.797 1 54.94 6 ASN B C 1
ATOM 1819 O O . ASN B 1 6 ? -19.656 15.219 19.875 1 54.94 6 ASN B O 1
ATOM 1823 N N . ASN B 1 7 ? -19.609 13.445 18.5 1 59.09 7 ASN B N 1
ATOM 1824 C CA . ASN B 1 7 ? -20.156 12.578 19.547 1 59.09 7 ASN B CA 1
ATOM 1825 C C . ASN B 1 7 ? -19.047 12.062 20.469 1 59.09 7 ASN B C 1
ATOM 1827 O O . ASN B 1 7 ? -18.109 11.414 20.016 1 59.09 7 ASN B O 1
ATOM 1831 N N . PRO B 1 8 ? -19.141 12.328 21.797 1 55.5 8 PRO B N 1
ATOM 1832 C CA . PRO B 1 8 ? -18.094 11.969 22.75 1 55.5 8 PRO B CA 1
ATOM 1833 C C . PRO B 1 8 ? -17.781 10.469 22.734 1 55.5 8 PRO B C 1
ATOM 1835 O O . PRO B 1 8 ? -16.625 10.086 22.922 1 55.5 8 PRO B O 1
ATOM 1838 N N . VAL B 1 9 ? -18.812 9.609 22.609 1 50.19 9 VAL B N 1
ATOM 1839 C CA . VAL B 1 9 ? -18.594 8.164 22.609 1 50.19 9 VAL B CA 1
ATOM 1840 C C . VAL B 1 9 ? -17.703 7.758 21.438 1 50.19 9 VAL B C 1
ATOM 1842 O O . VAL B 1 9 ? -16.844 6.891 21.594 1 50.19 9 VAL B O 1
ATOM 1845 N N . VAL B 1 10 ? -17.938 8.375 20.375 1 56.19 10 VAL B N 1
ATOM 1846 C CA . VAL B 1 10 ? -17.141 8.117 19.172 1 56.19 10 VAL B CA 1
ATOM 1847 C C . VAL B 1 10 ? -15.703 8.562 19.391 1 56.19 10 VAL B C 1
ATOM 1849 O O . VAL B 1 10 ? -14.758 7.879 18.984 1 56.19 10 VAL B O 1
ATOM 1852 N N . VAL B 1 11 ? -15.477 9.461 20.25 1 60.12 11 VAL B N 1
ATOM 1853 C CA . VAL B 1 11 ? -14.164 10.055 20.484 1 60.12 11 VAL B CA 1
ATOM 1854 C C . VAL B 1 11 ? -13.352 9.164 21.406 1 60.12 11 VAL B C 1
ATOM 1856 O O . VAL B 1 11 ? -12.164 8.93 21.172 1 60.12 11 VAL B O 1
ATOM 1859 N N . GLU B 1 12 ? -13.859 8.602 22.547 1 57.97 12 GLU B N 1
ATOM 1860 C CA . GLU B 1 12 ? -13.141 7.824 23.547 1 57.97 12 GLU B CA 1
ATOM 1861 C C . GLU B 1 12 ? -12.586 6.535 22.938 1 57.97 12 GLU B C 1
ATOM 1863 O O . GLU B 1 12 ? -11.477 6.113 23.281 1 57.97 12 GLU B O 1
ATOM 1868 N N . GLY B 1 13 ? -13.328 5.941 22.047 1 66.62 13 GLY B N 1
ATOM 1869 C CA . GLY B 1 13 ? -12.891 4.688 21.453 1 66.62 13 GLY B CA 1
ATOM 1870 C C . GLY B 1 13 ? -12.359 4.844 20.047 1 66.62 13 GLY B C 1
ATOM 1871 O O . GLY B 1 13 ? -12.094 3.852 19.359 1 66.62 13 GLY B O 1
ATOM 1872 N N . TYR B 1 14 ? -12.094 6.109 19.812 1 70.62 14 TYR B N 1
ATOM 1873 C CA . TYR B 1 14 ? -11.797 6.398 18.422 1 70.62 14 TYR B CA 1
ATOM 1874 C C . TYR B 1 14 ? -10.492 5.742 18 1 70.62 14 TYR B C 1
ATOM 1876 O O . TYR B 1 14 ? -10.438 5.055 16.969 1 70.62 14 TYR B O 1
ATOM 1884 N N . ASP B 1 15 ? -9.484 5.859 18.875 1 74.06 15 ASP B N 1
ATOM 1885 C CA . ASP B 1 15 ? -8.156 5.402 18.5 1 74.06 15 ASP B CA 1
ATOM 1886 C C . ASP B 1 15 ? -8.133 3.887 18.297 1 74.06 15 ASP B C 1
ATOM 1888 O O . ASP B 1 15 ? -7.551 3.391 17.328 1 74.06 15 ASP B O 1
ATOM 1892 N N . ALA B 1 16 ? -8.734 3.227 19.203 1 72.56 16 ALA B N 1
ATOM 1893 C CA . ALA B 1 16 ? -8.805 1.773 19.062 1 72.56 16 ALA B CA 1
ATOM 1894 C C . ALA B 1 16 ? -9.664 1.37 17.875 1 72.56 16 ALA B C 1
ATOM 1896 O O . ALA B 1 16 ? -9.336 0.429 17.156 1 72.56 16 ALA B O 1
ATOM 1897 N N . HIS B 1 17 ? -10.664 2.137 17.656 1 76.81 17 HIS B N 1
ATOM 1898 C CA . HIS B 1 17 ? -11.617 1.813 16.609 1 76.81 17 HIS B CA 1
ATOM 1899 C C . HIS B 1 17 ? -11.016 2.057 15.227 1 76.81 17 HIS B C 1
ATOM 1901 O O . HIS B 1 17 ? -11.156 1.221 14.328 1 76.81 17 HIS B O 1
ATOM 1907 N N . ILE B 1 18 ? -10.336 3.135 15.102 1 79.06 18 ILE B N 1
ATOM 1908 C CA . ILE B 1 18 ? -9.812 3.492 13.789 1 79.06 18 ILE B CA 1
ATOM 1909 C C . ILE B 1 18 ? -8.742 2.486 13.367 1 79.06 18 ILE B C 1
ATOM 1911 O O . ILE B 1 18 ? -8.617 2.17 12.18 1 79.06 18 ILE B O 1
ATOM 1915 N N . ARG B 1 19 ? -7.996 1.992 14.312 1 77.94 19 ARG B N 1
ATOM 1916 C CA . ARG B 1 19 ? -6.965 0.995 14.039 1 77.94 19 ARG B CA 1
ATOM 1917 C C . ARG B 1 19 ? -7.582 -0.29 13.492 1 77.94 19 ARG B C 1
ATOM 1919 O O . ARG B 1 19 ? -6.984 -0.962 12.648 1 77.94 19 ARG B O 1
ATOM 1926 N N . LYS B 1 20 ? -8.758 -0.561 13.898 1 74.75 20 LYS B N 1
ATOM 1927 C CA . LYS B 1 20 ? -9.477 -1.743 13.43 1 74.75 20 LYS B CA 1
ATOM 1928 C C . LYS B 1 20 ? -10.156 -1.48 12.094 1 74.75 20 LYS B C 1
ATOM 1930 O O . LYS B 1 20 ? -10.297 -2.391 11.273 1 74.75 20 LYS B O 1
ATOM 1935 N N . LEU B 1 21 ? -10.492 -0.229 11.93 1 80 21 LEU B N 1
ATOM 1936 C CA . LEU B 1 21 ? -11.305 0.134 10.766 1 80 21 LEU B CA 1
ATOM 1937 C C . LEU B 1 21 ? -10.43 0.277 9.523 1 80 21 LEU B C 1
ATOM 1939 O O . LEU B 1 21 ? -10.875 -0.02 8.414 1 80 21 LEU B O 1
ATOM 1943 N N . ILE B 1 22 ? -9.234 0.738 9.727 1 87.06 22 ILE B N 1
ATOM 1944 C CA . ILE B 1 22 ? -8.352 1.015 8.602 1 87.06 22 ILE B CA 1
ATOM 1945 C C . ILE B 1 22 ? -7.316 -0.098 8.469 1 87.06 22 ILE B C 1
ATOM 1947 O O . ILE B 1 22 ? -6.371 -0.168 9.258 1 87.06 22 ILE B O 1
ATOM 1951 N N . PRO B 1 23 ? -7.445 -0.88 7.469 1 89.06 23 PRO B N 1
ATOM 1952 C CA . PRO B 1 23 ? -6.441 -1.932 7.301 1 89.06 23 PRO B CA 1
ATOM 1953 C C . PRO B 1 23 ? -5.031 -1.376 7.098 1 89.06 23 PRO B C 1
ATOM 1955 O O . PRO B 1 23 ? -4.824 -0.514 6.242 1 89.06 23 PRO B O 1
ATOM 1958 N N . GLY B 1 24 ? -4.129 -1.877 7.914 1 89.31 24 GLY B N 1
ATOM 1959 C CA . GLY B 1 24 ? -2.746 -1.446 7.797 1 89.31 24 GLY B CA 1
ATOM 1960 C C . GLY B 1 24 ? -2.494 -0.078 8.398 1 89.31 24 GLY B C 1
ATOM 1961 O O . GLY B 1 24 ? -1.561 0.621 8 1 89.31 24 GLY B O 1
ATOM 1962 N N . TYR B 1 25 ? -3.305 0.329 9.312 1 90.69 25 TYR B N 1
ATOM 1963 C CA . TYR B 1 25 ? -3.236 1.643 9.945 1 90.69 25 TYR B CA 1
ATOM 1964 C C . TYR B 1 25 ? -1.815 1.957 10.391 1 90.69 25 TYR B C 1
ATOM 1966 O O . TYR B 1 25 ? -1.277 3.02 10.07 1 90.69 25 TYR B O 1
ATOM 1974 N N . GLU B 1 26 ? -1.144 1.073 11.086 1 89.19 26 GLU B N 1
ATOM 1975 C CA . GLU B 1 26 ? 0.202 1.308 11.602 1 89.19 26 GLU B CA 1
ATOM 1976 C C . GLU B 1 26 ? 1.211 1.457 10.469 1 89.19 26 GLU B C 1
ATOM 1978 O O . GLU B 1 26 ? 2.102 2.307 10.531 1 89.19 26 GLU B O 1
ATOM 1983 N N . LEU B 1 27 ? 1.095 0.628 9.492 1 92.44 27 LEU B N 1
ATOM 1984 C CA . LEU B 1 27 ? 2.025 0.664 8.375 1 92.44 27 LEU B CA 1
ATOM 1985 C C . LEU B 1 27 ? 1.921 1.986 7.621 1 92.44 27 LEU B C 1
ATOM 1987 O O . LEU B 1 27 ? 2.924 2.506 7.129 1 92.44 27 LEU B O 1
ATOM 1991 N N . ILE B 1 28 ? 0.718 2.496 7.512 1 93.38 28 ILE B N 1
ATOM 1992 C CA . ILE B 1 28 ? 0.509 3.789 6.871 1 93.38 28 ILE B CA 1
ATOM 1993 C C . ILE B 1 28 ? 1.332 4.859 7.586 1 93.38 28 ILE B C 1
ATOM 1995 O O . ILE B 1 28 ? 2.059 5.625 6.945 1 93.38 28 ILE B O 1
ATOM 1999 N N . HIS B 1 29 ? 1.27 4.891 8.875 1 93.75 29 HIS B N 1
ATOM 2000 C CA . HIS B 1 29 ? 1.972 5.902 9.656 1 93.75 29 HIS B CA 1
ATOM 2001 C C . HIS B 1 29 ? 3.48 5.688 9.602 1 93.75 29 HIS B C 1
ATOM 2003 O O . HIS B 1 29 ? 4.25 6.652 9.609 1 93.75 29 HIS B O 1
ATOM 2009 N N . LEU B 1 30 ? 3.885 4.441 9.539 1 93.94 30 LEU B N 1
ATOM 2010 C CA . LEU B 1 30 ? 5.309 4.156 9.391 1 93.94 30 LEU B CA 1
ATOM 2011 C C . LEU B 1 30 ? 5.824 4.66 8.047 1 93.94 30 LEU B C 1
ATOM 2013 O O . LEU B 1 30 ? 6.953 5.152 7.957 1 93.94 30 LEU B O 1
ATOM 2017 N N . GLN B 1 31 ? 5.039 4.496 7.031 1 97 31 GLN B N 1
ATOM 2018 C CA . GLN B 1 31 ? 5.43 4.996 5.719 1 97 31 GLN B CA 1
ATOM 2019 C C . GLN B 1 31 ? 5.504 6.523 5.715 1 97 31 GLN B C 1
ATOM 2021 O O . GLN B 1 31 ? 6.438 7.102 5.152 1 97 31 GLN B O 1
ATOM 2026 N N . VAL B 1 32 ? 4.516 7.172 6.297 1 97.12 32 VAL B N 1
ATOM 2027 C CA . VAL B 1 32 ? 4.527 8.625 6.41 1 97.12 32 VAL B CA 1
ATOM 2028 C C . VAL B 1 32 ? 5.805 9.078 7.121 1 97.12 32 VAL B C 1
ATOM 2030 O O . VAL B 1 32 ? 6.504 9.977 6.641 1 97.12 32 VAL B O 1
ATOM 2033 N N . HIS B 1 33 ? 6.098 8.422 8.227 1 95.88 33 HIS B N 1
ATOM 2034 C CA . HIS B 1 33 ? 7.309 8.719 8.977 1 95.88 33 HIS B CA 1
ATOM 2035 C C . HIS B 1 33 ? 8.555 8.578 8.109 1 95.88 33 HIS B C 1
ATOM 2037 O O . HIS B 1 33 ? 9.422 9.453 8.109 1 95.88 33 HIS B O 1
ATOM 2043 N N . ALA B 1 34 ? 8.648 7.48 7.41 1 96.44 34 ALA B N 1
ATOM 2044 C CA . ALA B 1 34 ? 9.812 7.188 6.582 1 96.44 34 ALA B CA 1
ATOM 2045 C C . ALA B 1 34 ? 10 8.25 5.504 1 96.44 34 ALA B C 1
ATOM 2047 O O . ALA B 1 34 ? 11.125 8.688 5.246 1 96.44 34 ALA B O 1
ATOM 2048 N N . VAL B 1 35 ? 8.914 8.633 4.867 1 97.88 35 VAL B N 1
ATOM 2049 C CA . VAL B 1 35 ? 8.953 9.648 3.818 1 97.88 35 VAL B CA 1
ATOM 2050 C C . VAL B 1 35 ? 9.359 10.992 4.414 1 97.88 35 VAL B C 1
ATOM 2052 O O . VAL B 1 35 ? 10.25 11.664 3.881 1 97.88 35 VAL B O 1
ATOM 2055 N N . LEU B 1 36 ? 8.734 11.375 5.539 1 97.75 36 LEU B N 1
ATOM 2056 C CA . LEU B 1 36 ? 9.047 12.641 6.184 1 97.75 36 LEU B CA 1
ATOM 2057 C C . LEU B 1 36 ? 10.523 12.711 6.566 1 97.75 36 LEU B C 1
ATOM 2059 O O . LEU B 1 36 ? 11.188 13.719 6.324 1 97.75 36 LEU B O 1
ATOM 2063 N N . LYS B 1 37 ? 10.977 11.656 7.109 1 96.5 37 LYS B N 1
ATOM 2064 C CA . LYS B 1 37 ? 12.375 11.609 7.539 1 96.5 37 LYS B CA 1
ATOM 2065 C C . LYS B 1 37 ? 13.32 11.789 6.355 1 96.5 37 LYS B C 1
ATOM 2067 O O . LYS B 1 37 ? 14.414 12.344 6.508 1 96.5 37 LYS B O 1
ATOM 2072 N N . SER B 1 38 ? 12.93 11.383 5.246 1 96.81 38 SER B N 1
ATOM 2073 C CA . SER B 1 38 ? 13.766 11.43 4.051 1 96.81 38 SER B CA 1
ATOM 2074 C C . SER B 1 38 ? 13.68 12.797 3.379 1 96.81 38 SER B C 1
ATOM 2076 O O . SER B 1 38 ? 14.68 13.297 2.857 1 96.81 38 SER B O 1
ATOM 2078 N N . TYR B 1 39 ? 12.531 13.43 3.395 1 97 39 TYR B N 1
ATOM 2079 C CA . TYR B 1 39 ? 12.289 14.562 2.518 1 97 39 TYR B CA 1
ATOM 2080 C C . TYR B 1 39 ? 12.336 15.875 3.293 1 97 39 TYR B C 1
ATOM 2082 O O . TYR B 1 39 ? 12.43 16.953 2.699 1 97 39 TYR B O 1
ATOM 2090 N N . VAL B 1 40 ? 12.258 15.797 4.59 1 97.12 40 VAL B N 1
ATOM 2091 C CA . VAL B 1 40 ? 12.039 17.016 5.367 1 97.12 40 VAL B CA 1
ATOM 2092 C C . VAL B 1 40 ? 13.242 17.266 6.273 1 97.12 40 VAL B C 1
ATOM 2094 O O . VAL B 1 40 ? 13.805 16.328 6.852 1 97.12 40 VAL B O 1
ATOM 2097 N N . SER B 1 41 ? 13.602 18.422 6.449 1 95.25 41 SER B N 1
ATOM 2098 C CA . SER B 1 41 ? 14.734 18.844 7.277 1 95.25 41 SER B CA 1
ATOM 2099 C C . SER B 1 41 ? 14.469 18.531 8.75 1 95.25 41 SER B C 1
ATOM 2101 O O . SER B 1 41 ? 13.328 18.297 9.148 1 95.25 41 SER B O 1
ATOM 2103 N N . THR B 1 42 ? 15.484 18.594 9.5 1 94.44 42 THR B N 1
ATOM 2104 C CA . THR B 1 42 ? 15.398 18.297 10.93 1 94.44 42 THR B CA 1
ATOM 2105 C C . THR B 1 42 ? 14.648 19.406 11.664 1 94.44 42 THR B C 1
ATOM 2107 O O . THR B 1 42 ? 14.188 19.203 12.789 1 94.44 42 THR B O 1
ATOM 2110 N N . GLN B 1 43 ? 14.633 20.578 11.078 1 96.62 43 GLN B N 1
ATOM 2111 C CA . GLN B 1 43 ? 13.797 21.672 11.562 1 96.62 43 GLN B CA 1
ATOM 2112 C C . GLN B 1 43 ? 12.734 22.047 10.531 1 96.62 43 GLN B C 1
ATOM 2114 O O . GLN B 1 43 ? 13.055 22.344 9.383 1 96.62 43 GLN B O 1
ATOM 2119 N N . ALA B 1 44 ? 11.516 21.938 10.969 1 97.88 44 ALA B N 1
ATOM 2120 C CA . ALA B 1 44 ? 10.445 22.188 10.008 1 97.88 44 ALA B CA 1
ATOM 2121 C C . ALA B 1 44 ? 9.164 22.625 10.711 1 97.88 44 ALA B C 1
ATOM 2123 O O . ALA B 1 44 ? 8.984 22.359 11.906 1 97.88 44 ALA B O 1
ATOM 2124 N N . LYS B 1 45 ? 8.383 23.375 10.039 1 98.44 45 LYS B N 1
ATOM 2125 C CA . LYS B 1 45 ? 7.027 23.719 10.445 1 98.44 45 LYS B CA 1
ATOM 2126 C C . LYS B 1 45 ? 6 22.844 9.734 1 98.44 45 LYS B C 1
ATOM 2128 O O . LYS B 1 45 ? 5.926 22.828 8.508 1 98.44 45 LYS B O 1
ATOM 2133 N N . ILE B 1 46 ? 5.195 22.156 10.523 1 98.38 46 ILE B N 1
ATOM 2134 C CA . ILE B 1 46 ? 4.293 21.141 9.984 1 98.38 46 ILE B CA 1
ATOM 2135 C C . ILE B 1 46 ? 2.844 21.547 10.219 1 98.38 46 ILE B C 1
ATOM 2137 O O . ILE B 1 46 ? 2.471 21.922 11.344 1 98.38 46 ILE B O 1
ATOM 2141 N N . LEU B 1 47 ? 2.08 21.562 9.195 1 98.56 47 LEU B N 1
ATOM 2142 C CA . LEU B 1 47 ? 0.633 21.703 9.297 1 98.56 47 LEU B CA 1
ATOM 2143 C C . LEU B 1 47 ? -0.054 20.344 9.328 1 98.56 47 LEU B C 1
ATOM 2145 O O . LEU B 1 47 ? 0.136 19.531 8.43 1 98.56 47 LEU B O 1
ATOM 2149 N N . VAL B 1 48 ? -0.79 20.062 10.359 1 98.25 48 VAL B N 1
ATOM 2150 C CA . VAL B 1 48 ? -1.567 18.828 10.461 1 98.25 48 VAL B CA 1
ATOM 2151 C C . VAL B 1 48 ? -3.055 19.141 10.305 1 98.25 48 VAL B C 1
ATOM 2153 O O . VAL B 1 48 ? -3.658 19.766 11.18 1 98.25 48 VAL B O 1
ATOM 2156 N N . VAL B 1 49 ? -3.611 18.703 9.203 1 98.19 49 VAL B N 1
ATOM 2157 C CA . VAL B 1 49 ? -5.016 18.938 8.891 1 98.19 49 VAL B CA 1
ATOM 2158 C C . VAL B 1 49 ? -5.859 17.75 9.352 1 98.19 49 VAL B C 1
ATOM 2160 O O . VAL B 1 49 ? -5.609 16.609 8.953 1 98.19 49 VAL B O 1
ATOM 2163 N N . GLY B 1 50 ? -6.891 18.031 10.109 1 96.38 50 GLY B N 1
ATOM 2164 C CA . GLY B 1 50 ? -7.641 16.938 10.711 1 96.38 50 GLY B CA 1
ATOM 2165 C C . GLY B 1 50 ? -6.84 16.156 11.742 1 96.38 50 GLY B C 1
ATOM 2166 O O . GLY B 1 50 ? -6.641 14.953 11.594 1 96.38 50 GLY B O 1
ATOM 2167 N N . CYS B 1 51 ? -6.52 16.828 12.82 1 93.94 51 CYS B N 1
ATOM 2168 C CA . CYS B 1 51 ? -5.562 16.25 13.758 1 93.94 51 CYS B CA 1
ATOM 2169 C C . CYS B 1 51 ? -6.23 15.203 14.656 1 93.94 51 CYS B C 1
ATOM 2171 O O . CYS B 1 51 ? -5.551 14.438 15.336 1 93.94 51 CYS B O 1
ATOM 2173 N N . GLY B 1 52 ? -7.598 15.141 14.703 1 90 52 GLY B N 1
ATOM 2174 C CA . GLY B 1 52 ? -8.289 14.164 15.531 1 90 52 GLY B CA 1
ATOM 2175 C C . GLY B 1 52 ? -7.898 14.234 17 1 90 52 GLY B C 1
ATOM 2176 O O . GLY B 1 52 ? -7.828 15.328 17.562 1 90 52 GLY B O 1
ATOM 2177 N N . THR B 1 53 ? -7.648 13.086 17.594 1 85.25 53 THR B N 1
ATOM 2178 C CA . THR B 1 53 ? -7.375 13.039 19.031 1 85.25 53 THR B CA 1
ATOM 2179 C C . THR B 1 53 ? -5.91 13.367 19.312 1 85.25 53 THR B C 1
ATOM 2181 O O . THR B 1 53 ? -5.496 13.43 20.469 1 85.25 53 THR B O 1
ATOM 2184 N N . GLY B 1 54 ? -5.098 13.523 18.25 1 86.69 54 GLY B N 1
ATOM 2185 C CA . GLY B 1 54 ? -3.738 14.008 18.422 1 86.69 54 GLY B CA 1
ATOM 2186 C C . GLY B 1 54 ? -2.715 12.891 18.516 1 86.69 54 GLY B C 1
ATOM 2187 O O . GLY B 1 54 ? -1.533 13.148 18.766 1 86.69 54 GLY B O 1
ATOM 2188 N N . TYR B 1 55 ? -3.012 11.711 18.328 1 82.88 55 TYR B N 1
ATOM 2189 C CA . TYR B 1 55 ? -2.092 10.586 18.469 1 82.88 55 TYR B CA 1
ATOM 2190 C C . TYR B 1 55 ? -0.958 10.672 17.453 1 82.88 55 TYR B C 1
ATOM 2192 O O . TYR B 1 55 ? 0.209 10.484 17.812 1 82.88 55 TYR B O 1
ATOM 2200 N N . GLU B 1 56 ? -1.334 10.953 16.219 1 87.38 56 GLU B N 1
ATOM 2201 C CA . GLU B 1 56 ? -0.292 11.109 15.211 1 87.38 56 GLU B CA 1
ATOM 2202 C C . GLU B 1 56 ? 0.635 12.273 15.547 1 87.38 56 GLU B C 1
ATOM 2204 O O . GLU B 1 56 ? 1.849 12.188 15.344 1 87.38 56 GLU B O 1
ATOM 2209 N N . LEU B 1 57 ? 0.084 13.289 16.078 1 91.94 57 LEU B N 1
ATOM 2210 C CA . LEU B 1 57 ? 0.845 14.469 16.469 1 91.94 57 LEU B CA 1
ATOM 2211 C C . LEU B 1 57 ? 1.856 14.133 17.562 1 91.94 57 LEU B C 1
ATOM 2213 O O . LEU B 1 57 ? 3.014 14.555 17.5 1 91.94 57 LEU B O 1
ATOM 2217 N N . GLN B 1 58 ? 1.369 13.438 18.562 1 90.56 58 GLN B N 1
ATOM 2218 C CA . GLN B 1 58 ? 2.26 13.008 19.625 1 90.56 58 GLN B CA 1
ATOM 2219 C C . GLN B 1 58 ? 3.434 12.203 19.078 1 90.56 58 GLN B C 1
ATOM 2221 O O . GLN B 1 58 ? 4.59 12.469 19.406 1 90.56 58 GLN B O 1
ATOM 2226 N N . TYR B 1 59 ? 3.105 11.25 18.297 1 91.31 59 TYR B N 1
ATOM 2227 C CA . TYR B 1 59 ? 4.133 10.383 17.734 1 91.31 59 TYR B CA 1
ATOM 2228 C C . TYR B 1 59 ? 5.168 11.195 16.969 1 91.31 59 TYR B C 1
ATOM 2230 O O . TYR B 1 59 ? 6.371 11.07 17.203 1 91.31 59 TYR B O 1
ATOM 2238 N N . LEU B 1 60 ? 4.723 12.039 16.047 1 94.31 60 LEU B N 1
ATOM 2239 C CA . LEU B 1 60 ? 5.625 12.812 15.211 1 94.31 60 LEU B CA 1
ATOM 2240 C C . LEU B 1 60 ? 6.449 13.781 16.047 1 94.31 60 LEU B C 1
ATOM 2242 O O . LEU B 1 60 ? 7.645 13.961 15.812 1 94.31 60 LEU B O 1
ATOM 2246 N N . ALA B 1 61 ? 5.836 14.422 17.031 1 94.38 61 ALA B N 1
ATOM 2247 C CA . ALA B 1 61 ? 6.543 15.352 17.891 1 94.38 61 ALA B CA 1
ATOM 2248 C C . ALA B 1 61 ? 7.66 14.648 18.656 1 94.38 61 ALA B C 1
ATOM 2250 O O . ALA B 1 61 ? 8.727 15.234 18.891 1 94.38 61 ALA B O 1
ATOM 2251 N N . GLU B 1 62 ? 7.418 13.453 19.062 1 92.56 62 GLU B N 1
ATOM 2252 C CA . GLU B 1 62 ? 8.422 12.672 19.781 1 92.56 62 GLU B CA 1
ATOM 2253 C C . GLU B 1 62 ? 9.555 12.25 18.859 1 92.56 62 GLU B C 1
ATOM 2255 O O . GLU B 1 62 ? 10.727 12.273 19.25 1 92.56 62 GLU B O 1
ATOM 2260 N N . GLN B 1 63 ? 9.242 11.906 17.641 1 92.25 63 GLN B N 1
ATOM 2261 C CA . GLN B 1 63 ? 10.234 11.414 16.688 1 92.25 63 GLN B CA 1
ATOM 2262 C C . GLN B 1 63 ? 11.07 12.555 16.109 1 92.25 63 GLN B C 1
ATOM 2264 O O . GLN B 1 63 ? 12.227 12.352 15.734 1 92.25 63 GLN B O 1
ATOM 2269 N N . PHE B 1 64 ? 10.5 13.711 16.031 1 95.56 64 PHE B N 1
ATOM 2270 C CA . PHE B 1 64 ? 11.164 14.875 15.461 1 95.56 64 PHE B CA 1
ATOM 2271 C C . PHE B 1 64 ? 11.18 16.031 16.453 1 95.56 64 PHE B C 1
ATOM 2273 O O . PHE B 1 64 ? 10.375 16.969 16.328 1 95.56 64 PHE B O 1
ATOM 2280 N N . PRO B 1 65 ? 12.102 16.141 17.266 1 93.81 65 PRO B N 1
ATOM 2281 C CA . PRO B 1 65 ? 12.086 17.031 18.422 1 93.81 65 PRO B CA 1
ATOM 2282 C C . PRO B 1 65 ? 12.195 18.5 18.031 1 93.81 65 PRO B C 1
ATOM 2284 O O . PRO B 1 65 ? 11.898 19.391 18.844 1 93.81 65 PRO B O 1
ATOM 2287 N N . HIS B 1 66 ? 12.617 18.797 16.828 1 95.88 66 HIS B N 1
ATOM 2288 C CA . HIS B 1 66 ? 12.82 20.203 16.469 1 95.88 66 HIS B CA 1
ATOM 2289 C C . HIS B 1 66 ? 11.742 20.688 15.492 1 95.88 66 HIS B C 1
ATOM 2291 O O . HIS B 1 66 ? 11.859 21.766 14.922 1 95.88 66 HIS B O 1
ATOM 2297 N N . TRP B 1 67 ? 10.719 19.891 15.266 1 97.44 67 TRP B N 1
ATOM 2298 C CA . TRP B 1 67 ? 9.586 20.297 14.438 1 97.44 67 TRP B CA 1
ATOM 2299 C C . TRP B 1 67 ? 8.578 21.094 15.25 1 97.44 67 TRP B C 1
ATOM 2301 O O . TRP B 1 67 ? 8.398 20.859 16.453 1 97.44 67 TRP B O 1
ATOM 2311 N N . ASN B 1 68 ? 7.988 22.062 14.695 1 97.31 68 ASN B N 1
ATOM 2312 C CA . ASN B 1 68 ? 6.832 22.766 15.219 1 97.31 68 ASN B CA 1
ATOM 2313 C C . ASN B 1 68 ? 5.562 22.438 14.438 1 97.31 68 ASN B C 1
ATOM 2315 O O . ASN B 1 68 ? 5.609 22.266 13.219 1 97.31 68 ASN B O 1
ATOM 2319 N N . PHE B 1 69 ? 4.484 22.406 15.188 1 97.62 69 PHE B N 1
ATOM 2320 C CA . PHE B 1 69 ? 3.256 21.922 14.57 1 97.62 69 PHE B CA 1
ATOM 2321 C C . PHE B 1 69 ? 2.131 22.938 14.734 1 97.62 69 PHE B C 1
ATOM 2323 O O . PHE B 1 69 ? 2.025 23.594 15.766 1 97.62 69 PHE B O 1
ATOM 2330 N N . THR B 1 70 ? 1.381 23.125 13.742 1 97.69 70 THR B N 1
ATOM 2331 C CA . THR B 1 70 ? 0.033 23.672 13.797 1 97.69 70 THR B CA 1
ATOM 2332 C C . THR B 1 70 ? -1.002 22.625 13.406 1 97.69 70 THR B C 1
ATOM 2334 O O . THR B 1 70 ? -0.929 22.047 12.32 1 97.69 70 THR B O 1
ATOM 2337 N N . ALA B 1 71 ? -1.901 22.359 14.32 1 97.62 71 ALA B N 1
ATOM 2338 C CA . ALA B 1 71 ? -2.91 21.328 14.102 1 97.62 71 ALA B CA 1
ATOM 2339 C C . ALA B 1 71 ? -4.309 21.922 14.023 1 97.62 71 ALA B C 1
ATOM 2341 O O . ALA B 1 71 ? -4.715 22.688 14.906 1 97.62 71 ALA B O 1
ATOM 2342 N N . ILE B 1 72 ? -5.039 21.562 12.977 1 97.5 72 ILE B N 1
ATOM 2343 C CA . ILE B 1 72 ? -6.395 22.078 12.844 1 97.5 72 ILE B CA 1
ATOM 2344 C C . ILE B 1 72 ? -7.391 20.922 12.773 1 97.5 72 ILE B C 1
ATOM 2346 O O . ILE B 1 72 ? -7.066 19.844 12.266 1 97.5 72 ILE B O 1
ATOM 2350 N N . ASP B 1 73 ? -8.578 21.094 13.266 1 96.62 73 ASP B N 1
ATOM 2351 C CA . ASP B 1 73 ? -9.727 20.188 13.211 1 96.62 73 ASP B CA 1
ATOM 2352 C C . ASP B 1 73 ? -11.039 20.953 13.422 1 96.62 73 ASP B C 1
ATOM 2354 O O . ASP B 1 73 ? -11.125 21.812 14.289 1 96.62 73 ASP B O 1
ATOM 2358 N N . PRO B 1 74 ? -12.039 20.625 12.602 1 95.19 74 PRO B N 1
ATOM 2359 C CA . PRO B 1 74 ? -13.305 21.359 12.758 1 95.19 74 PRO B CA 1
ATOM 2360 C C . PRO B 1 74 ? -14.047 20.969 14.031 1 95.19 74 PRO B C 1
ATOM 2362 O O . PRO B 1 74 ? -14.891 21.719 14.516 1 95.19 74 PRO B O 1
ATOM 2365 N N . ALA B 1 75 ? -13.828 19.75 14.523 1 91.62 75 ALA B N 1
ATOM 2366 C CA . ALA B 1 75 ? -14.555 19.25 15.688 1 91.62 75 ALA B CA 1
ATOM 2367 C C . ALA B 1 75 ? -13.938 19.75 16.984 1 91.62 75 ALA B C 1
ATOM 2369 O O . ALA B 1 75 ? -12.828 19.344 17.344 1 91.62 75 ALA B O 1
ATOM 2370 N N . ALA B 1 76 ? -14.695 20.5 17.734 1 92.12 76 ALA B N 1
ATOM 2371 C CA . ALA B 1 76 ? -14.211 21.078 18.984 1 92.12 76 ALA B CA 1
ATOM 2372 C C . ALA B 1 76 ? -13.812 19.984 19.969 1 92.12 76 ALA B C 1
ATOM 2374 O O . ALA B 1 76 ? -12.805 20.109 20.672 1 92.12 76 ALA B O 1
ATOM 2375 N N . ASN B 1 77 ? -14.602 18.969 20 1 89.38 77 ASN B N 1
ATOM 2376 C CA . ASN B 1 77 ? -14.336 17.875 20.922 1 89.38 77 ASN B CA 1
ATOM 2377 C C . ASN B 1 77 ? -13.016 17.172 20.609 1 89.38 77 ASN B C 1
ATOM 2379 O O . ASN B 1 77 ? -12.297 16.75 21.516 1 89.38 77 ASN B O 1
ATOM 2383 N N . MET B 1 78 ? -12.719 17.031 19.344 1 89.25 78 MET B N 1
ATOM 2384 C CA . MET B 1 78 ? -11.445 16.453 18.938 1 89.25 78 MET B CA 1
ATOM 2385 C C . MET B 1 78 ? -10.273 17.328 19.359 1 89.25 78 MET B C 1
ATOM 2387 O O . MET B 1 78 ? -9.289 16.844 19.922 1 89.25 78 MET B O 1
ATOM 2391 N N . ILE B 1 79 ? -10.398 18.625 19.203 1 92.19 79 ILE B N 1
ATOM 2392 C CA . ILE B 1 79 ? -9.359 19.578 19.562 1 92.19 79 ILE B CA 1
ATOM 2393 C C . ILE B 1 79 ? -9.125 19.531 21.078 1 92.19 79 ILE B C 1
ATOM 2395 O O . ILE B 1 79 ? -7.977 19.484 21.531 1 92.19 79 ILE B O 1
ATOM 2399 N N . ASP B 1 80 ? -10.164 19.531 21.797 1 92.12 80 ASP B N 1
ATOM 2400 C CA . ASP B 1 80 ? -10.055 19.5 23.25 1 92.12 80 ASP B CA 1
ATOM 2401 C C . ASP B 1 80 ? -9.328 18.25 23.719 1 92.12 80 ASP B C 1
ATOM 2403 O O . ASP B 1 80 ? -8.445 18.312 24.578 1 92.12 80 ASP B O 1
ATOM 2407 N N . LYS B 1 81 ? -9.719 17.188 23.156 1 89.12 81 LYS B N 1
ATOM 2408 C CA . LYS B 1 81 ? -9.078 15.914 23.5 1 89.12 81 LYS B CA 1
ATOM 2409 C C . LYS B 1 81 ? -7.602 15.93 23.109 1 89.12 81 LYS B C 1
ATOM 2411 O O . LYS B 1 81 ? -6.754 15.445 23.875 1 89.12 81 LYS B O 1
ATOM 2416 N N . ALA B 1 82 ? -7.328 16.422 21.922 1 91.88 82 ALA B N 1
ATOM 2417 C CA . ALA B 1 82 ? -5.945 16.5 21.453 1 91.88 82 ALA B CA 1
ATOM 2418 C C . ALA B 1 82 ? -5.102 17.375 22.375 1 91.88 82 ALA B C 1
ATOM 2420 O O . ALA B 1 82 ? -3.98 17.016 22.734 1 91.88 82 ALA B O 1
ATOM 2421 N N . LYS B 1 83 ? -5.621 18.516 22.797 1 93.25 83 LYS B N 1
ATOM 2422 C CA . LYS B 1 83 ? -4.934 19.422 23.703 1 93.25 83 LYS B CA 1
ATOM 2423 C C . LYS B 1 83 ? -4.613 18.734 25.031 1 93.25 83 LYS B C 1
ATOM 2425 O O . LYS B 1 83 ? -3.496 18.828 25.547 1 93.25 83 LYS B O 1
ATOM 2430 N N . GLN B 1 84 ? -5.609 18.078 25.516 1 90.62 84 GLN B N 1
ATOM 2431 C CA . GLN B 1 84 ? -5.422 17.359 26.766 1 90.62 84 GLN B CA 1
ATOM 2432 C C . GLN B 1 84 ? -4.344 16.281 26.641 1 90.62 84 GLN B C 1
ATOM 2434 O O . GLN B 1 84 ? -3.479 16.156 27.5 1 90.62 84 GLN B O 1
ATOM 2439 N N . HIS B 1 85 ? -4.465 15.586 25.562 1 87.94 85 HIS B N 1
ATOM 2440 C CA . HIS B 1 85 ? -3.514 14.516 25.297 1 87.94 85 HIS B CA 1
ATOM 2441 C C . HIS B 1 85 ? -2.086 15.047 25.219 1 87.94 85 HIS B C 1
ATOM 2443 O O . HIS B 1 85 ? -1.175 14.484 25.828 1 87.94 85 HIS B O 1
ATOM 2449 N N . ILE B 1 86 ? -1.89 16.125 24.609 1 90.19 86 ILE B N 1
ATOM 2450 C CA . ILE B 1 86 ? -0.573 16.703 24.375 1 90.19 86 ILE B CA 1
ATOM 2451 C C . ILE B 1 86 ? -0.056 17.359 25.641 1 90.19 86 ILE B C 1
ATOM 2453 O O . ILE B 1 86 ? 1.142 17.328 25.938 1 90.19 86 ILE B O 1
ATOM 2457 N N . ALA B 1 87 ? -0.904 18.016 26.359 1 89.56 87 ALA B N 1
ATOM 2458 C CA . ALA B 1 87 ? -0.525 18.656 27.609 1 89.56 87 ALA B CA 1
ATOM 2459 C C . ALA B 1 87 ? 0.09 17.656 28.578 1 89.56 87 ALA B C 1
ATOM 2461 O O . ALA B 1 87 ? 1.08 17.953 29.25 1 89.56 87 ALA B O 1
ATOM 2462 N N . ASP B 1 88 ? -0.396 16.531 28.578 1 85.94 88 ASP B N 1
ATOM 2463 C CA . ASP B 1 88 ? 0.058 15.477 29.469 1 85.94 88 ASP B CA 1
ATOM 2464 C C . ASP B 1 88 ? 1.469 15.016 29.109 1 85.94 88 ASP B C 1
ATOM 2466 O O . ASP B 1 88 ? 2.176 14.453 29.938 1 85.94 88 ASP B O 1
ATOM 2470 N N . LEU B 1 89 ? 1.9 15.438 27.922 1 85.38 89 LEU B N 1
ATOM 2471 C CA . LEU B 1 89 ? 3.178 14.93 27.422 1 85.38 89 LEU B CA 1
ATOM 2472 C C . LEU B 1 89 ? 4.234 16.031 27.438 1 85.38 89 LEU B C 1
ATOM 2474 O O . LEU B 1 89 ? 5.402 15.781 27.125 1 85.38 89 LEU B O 1
ATOM 2478 N N . GLY B 1 90 ? 3.922 17.25 27.75 1 84.06 90 GLY B N 1
ATOM 2479 C CA . GLY B 1 90 ? 4.855 18.375 27.812 1 84.06 90 GLY B CA 1
ATOM 2480 C C . GLY B 1 90 ? 5.281 18.875 26.453 1 84.06 90 GLY B C 1
ATOM 2481 O O . GLY B 1 90 ? 6.391 19.391 26.297 1 84.06 90 GLY B O 1
ATOM 2482 N N . LEU B 1 91 ? 4.523 18.672 25.453 1 86.25 91 LEU B N 1
ATOM 2483 C CA . LEU B 1 91 ? 4.836 19.031 24.062 1 86.25 91 LEU B CA 1
ATOM 2484 C C . LEU B 1 91 ? 4.098 20.297 23.656 1 86.25 91 LEU B C 1
ATOM 2486 O O . LEU B 1 91 ? 4.18 20.719 22.5 1 86.25 91 LEU B O 1
ATOM 2490 N N . CYS B 1 92 ? 3.498 20.969 24.547 1 84.31 92 CYS B N 1
ATOM 2491 C CA . CYS B 1 92 ? 2.578 22.062 24.266 1 84.31 92 CYS B CA 1
ATOM 2492 C C . CYS B 1 92 ? 3.307 23.234 23.609 1 84.31 92 CYS B C 1
ATOM 2494 O O . CYS B 1 92 ? 2.727 23.953 22.797 1 84.31 92 CYS B O 1
ATOM 2496 N N . SER B 1 93 ? 4.543 23.391 23.859 1 89.81 93 SER B N 1
ATOM 2497 C CA . SER B 1 93 ? 5.273 24.547 23.359 1 89.81 93 SER B CA 1
ATOM 2498 C C . SER B 1 93 ? 5.527 24.453 21.859 1 89.81 93 SER B C 1
ATOM 2500 O O . SER B 1 93 ? 5.777 25.469 21.203 1 89.81 93 SER B O 1
ATOM 2502 N N . ARG B 1 94 ? 5.387 23.312 21.281 1 94.19 94 ARG B N 1
ATOM 2503 C CA . ARG B 1 94 ? 5.734 23.125 19.875 1 94.19 94 ARG B CA 1
ATOM 2504 C C . ARG B 1 94 ? 4.488 22.875 19.031 1 94.19 94 ARG B C 1
ATOM 2506 O O . ARG B 1 94 ? 4.578 22.703 17.812 1 94.19 94 ARG B O 1
ATOM 2513 N N . ILE B 1 95 ? 3.316 22.828 19.688 1 95.31 95 ILE B N 1
ATOM 2514 C CA . ILE B 1 95 ? 2.104 22.469 18.969 1 95.31 95 ILE B CA 1
ATOM 2515 C C . ILE B 1 95 ? 1.031 23.531 19.172 1 95.31 95 ILE B C 1
ATOM 2517 O O . ILE B 1 95 ? 0.634 23.797 20.312 1 95.31 95 ILE B O 1
ATOM 2521 N N . GLN B 1 96 ? 0.572 24.156 18.172 1 95.25 96 GLN B N 1
ATOM 2522 C CA . GLN B 1 96 ? -0.56 25.078 18.188 1 95.25 96 GLN B CA 1
ATOM 2523 C C . GLN B 1 96 ? -1.817 24.406 17.641 1 95.25 96 GLN B C 1
ATOM 2525 O O . GLN B 1 96 ? -1.786 23.812 16.562 1 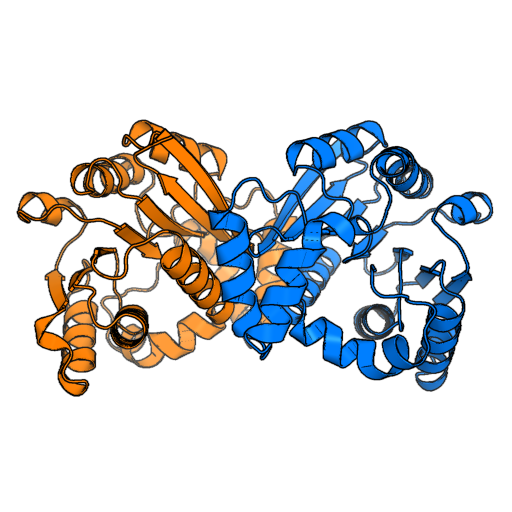95.25 96 GLN B O 1
ATOM 2530 N N . PHE B 1 97 ? -2.908 24.5 18.391 1 96.38 97 PHE B N 1
ATOM 2531 C CA . PHE B 1 97 ? -4.188 23.953 17.953 1 96.38 97 PHE B CA 1
ATOM 2532 C C . PHE B 1 97 ? -5.125 25.078 17.5 1 96.38 97 PHE B C 1
ATOM 2534 O O . PHE B 1 97 ? -5.246 26.094 18.172 1 96.38 97 PHE B O 1
ATOM 2541 N N . ILE B 1 98 ? -5.758 24.891 16.391 1 96.62 98 ILE B N 1
ATOM 2542 C CA . ILE B 1 98 ? -6.754 25.844 15.883 1 96.62 98 ILE B CA 1
ATOM 2543 C C . ILE B 1 98 ? -8.008 25.078 15.461 1 96.62 98 ILE B C 1
ATOM 2545 O O . ILE B 1 98 ? -7.934 24.156 14.648 1 96.62 98 ILE B O 1
ATOM 2549 N N . GLN B 1 99 ? -9.172 25.422 16.016 1 96.5 99 GLN B N 1
ATOM 2550 C CA . GLN B 1 99 ? -10.43 24.797 15.602 1 96.5 99 GLN B CA 1
ATOM 2551 C C . GLN B 1 99 ? -10.93 25.375 14.289 1 96.5 99 GLN B C 1
ATOM 2553 O O . GLN B 1 99 ? -11.07 26.594 14.156 1 96.5 99 GLN B O 1
ATOM 2558 N N . GLY B 1 100 ? -11.188 24.562 13.305 1 96.19 100 GLY B N 1
ATOM 2559 C CA . GLY B 1 100 ? -11.742 25 12.039 1 96.19 100 GLY B CA 1
ATOM 2560 C C . GLY B 1 100 ? -11.344 24.109 10.875 1 96.19 100 GLY B C 1
ATOM 2561 O O . GLY B 1 100 ? -10.484 23.234 11.016 1 96.19 100 GLY B O 1
ATOM 2562 N N . ASP B 1 101 ? -12.07 24.328 9.789 1 96.12 101 ASP B N 1
ATOM 2563 C CA . ASP B 1 101 ? -11.617 23.719 8.547 1 96.12 101 ASP B CA 1
ATOM 2564 C C . ASP B 1 101 ? -10.461 24.5 7.938 1 96.12 101 ASP B C 1
ATOM 2566 O O . ASP B 1 101 ? -9.883 25.375 8.586 1 96.12 101 ASP B O 1
ATOM 2570 N N . THR B 1 102 ? -10.023 24.172 6.758 1 97.44 102 THR B N 1
ATOM 2571 C CA . THR B 1 102 ? -8.82 24.734 6.16 1 97.44 102 THR B CA 1
ATOM 2572 C C . THR B 1 102 ? -8.992 26.234 5.922 1 97.44 102 THR B C 1
ATOM 2574 O O . THR B 1 102 ? -8.008 26.953 5.711 1 97.44 102 THR B O 1
ATOM 2577 N N . SER B 1 103 ? -10.172 26.766 5.98 1 96.06 103 SER B N 1
ATOM 2578 C CA . SER B 1 103 ? -10.406 28.203 5.809 1 96.06 103 SER B CA 1
ATOM 2579 C C . SER B 1 103 ? -9.742 29 6.922 1 96.06 103 SER B C 1
ATOM 2581 O O . SER B 1 103 ? -9.422 30.172 6.742 1 96.06 103 SER B O 1
ATOM 2583 N N . VAL B 1 104 ? -9.516 28.406 8.023 1 96.94 104 VAL B N 1
ATOM 2584 C CA . VAL B 1 104 ? -8.938 29.109 9.172 1 96.94 104 VAL B CA 1
ATOM 2585 C C . VAL B 1 104 ? -7.488 29.469 8.875 1 96.94 104 VAL B C 1
ATOM 2587 O O . VAL B 1 104 ? -6.91 30.328 9.539 1 96.94 104 VAL B O 1
ATOM 2590 N N . LEU B 1 105 ? -6.895 28.781 7.91 1 97.25 105 LEU B N 1
ATOM 2591 C CA . LEU B 1 105 ? -5.488 29 7.59 1 97.25 105 LEU B CA 1
ATOM 2592 C C . LEU B 1 105 ? -5.258 30.422 7.094 1 97.25 105 LEU B C 1
ATOM 2594 O O . LEU B 1 105 ? -4.129 30.922 7.137 1 97.25 105 LEU B O 1
ATOM 2598 N N . LYS B 1 106 ? -6.285 31.047 6.605 1 95.06 106 LYS B N 1
ATOM 2599 C CA . LYS B 1 106 ? -6.188 32.438 6.133 1 95.06 106 LYS B CA 1
ATOM 2600 C C . LYS B 1 106 ? -5.766 33.375 7.262 1 95.06 106 LYS B C 1
ATOM 2602 O O . LYS B 1 106 ? -5.207 34.438 7.012 1 95.06 106 LYS B O 1
ATOM 2607 N N . ARG B 1 107 ? -5.965 32.906 8.469 1 93.75 107 ARG B N 1
ATOM 2608 C CA . ARG B 1 107 ? -5.656 33.75 9.633 1 93.75 107 ARG B CA 1
ATOM 2609 C C . ARG B 1 107 ? -4.305 33.375 10.227 1 93.75 107 ARG B C 1
ATOM 2611 O O . ARG B 1 107 ? -3.916 33.906 11.281 1 93.75 107 ARG B O 1
ATOM 2618 N N . VAL B 1 108 ? -3.713 32.438 9.656 1 92.38 108 VAL B N 1
ATOM 2619 C CA . VAL B 1 108 ? -2.42 31.969 10.141 1 92.38 108 VAL B CA 1
ATOM 2620 C C . VAL B 1 108 ? -1.298 32.594 9.312 1 92.38 108 VAL B C 1
ATOM 2622 O O . VAL B 1 108 ? -1.283 32.469 8.086 1 92.38 108 VAL B O 1
ATOM 2625 N N . ASP B 1 109 ? -0.383 33.344 9.953 1 90.19 109 ASP B N 1
ATOM 2626 C CA . ASP B 1 109 ? 0.741 33.969 9.281 1 90.19 109 ASP B CA 1
ATOM 2627 C C . ASP B 1 109 ? 1.994 33.094 9.352 1 90.19 109 ASP B C 1
ATOM 2629 O O . ASP B 1 109 ? 3.006 33.5 9.93 1 90.19 109 ASP B O 1
ATOM 2633 N N . VAL B 1 110 ? 1.943 31.938 8.984 1 91.25 110 VAL B N 1
ATOM 2634 C CA . VAL B 1 110 ? 3.039 30.984 8.984 1 91.25 110 VAL B CA 1
ATOM 2635 C C . VAL B 1 110 ? 3.057 30.219 7.664 1 91.25 110 VAL B C 1
ATOM 2637 O O . VAL B 1 110 ? 2.004 29.828 7.145 1 91.25 110 VAL B O 1
ATOM 2640 N N . SER B 1 111 ? 4.25 30.156 7.078 1 96.31 111 SER B N 1
ATOM 2641 C CA . SER B 1 111 ? 4.453 29.266 5.945 1 96.31 111 SER B CA 1
ATOM 2642 C C . SER B 1 111 ? 4.988 27.906 6.398 1 96.31 111 SER B C 1
ATOM 2644 O O . SER B 1 111 ? 5.965 27.844 7.145 1 96.31 111 SER B O 1
ATOM 2646 N N . PHE B 1 112 ? 4.367 26.891 5.965 1 98.62 112 PHE B N 1
ATOM 2647 C CA . PHE B 1 112 ? 4.715 25.562 6.434 1 98.62 112 PHE B CA 1
ATOM 2648 C C . PHE B 1 112 ? 5.637 24.859 5.441 1 98.62 112 PHE B C 1
ATOM 2650 O O . PHE B 1 112 ? 5.594 25.141 4.242 1 98.62 112 PHE B O 1
ATOM 2657 N N . ASP B 1 113 ? 6.438 23.969 5.969 1 98.62 113 ASP B N 1
ATOM 2658 C CA . ASP B 1 113 ? 7.297 23.125 5.141 1 98.62 113 ASP B CA 1
ATOM 2659 C C . ASP B 1 113 ? 6.551 21.875 4.664 1 98.62 113 ASP B C 1
ATOM 2661 O O . ASP B 1 113 ? 6.82 21.375 3.576 1 98.62 113 ASP B O 1
ATOM 2665 N N . VAL B 1 114 ? 5.668 21.422 5.469 1 98.62 114 VAL B N 1
ATOM 2666 C CA . VAL B 1 114 ? 4.926 20.203 5.184 1 98.62 114 VAL B CA 1
ATOM 2667 C C . VAL B 1 114 ? 3.48 20.359 5.652 1 98.62 114 VAL B C 1
ATOM 2669 O O . VAL B 1 114 ? 3.219 20.969 6.691 1 98.62 114 VAL B O 1
ATOM 2672 N N . ALA B 1 115 ? 2.594 19.828 4.895 1 98.81 115 ALA B N 1
ATOM 2673 C CA . ALA B 1 115 ? 1.218 19.609 5.332 1 98.81 115 ALA B CA 1
ATOM 2674 C C . ALA B 1 115 ? 0.865 18.125 5.336 1 98.81 115 ALA B C 1
ATOM 2676 O O . ALA B 1 115 ? 1.241 17.391 4.418 1 98.81 115 ALA B O 1
ATOM 2677 N N . LEU B 1 116 ? 0.205 17.703 6.348 1 98.56 116 LEU B N 1
ATOM 2678 C CA . LEU B 1 116 ? -0.294 16.344 6.465 1 98.56 116 LEU B CA 1
ATOM 2679 C C . LEU B 1 116 ? -1.818 16.328 6.516 1 98.56 116 LEU B C 1
ATOM 2681 O O . LEU B 1 116 ? -2.426 17.078 7.281 1 98.56 116 LEU B O 1
ATOM 2685 N N . ALA B 1 117 ? -2.424 15.555 5.707 1 98.25 117 ALA B N 1
ATOM 2686 C CA . ALA B 1 117 ? -3.857 15.289 5.727 1 98.25 117 ALA B CA 1
ATOM 2687 C C . ALA B 1 117 ? -4.137 13.789 5.652 1 98.25 117 ALA B C 1
ATOM 2689 O O . ALA B 1 117 ? -4.555 13.281 4.609 1 98.25 117 ALA B O 1
ATOM 2690 N N . ILE B 1 118 ? -4.004 13.133 6.738 1 97.25 118 ILE B N 1
ATOM 2691 C CA . ILE B 1 118 ? -4.098 11.68 6.797 1 97.25 118 ILE B CA 1
ATOM 2692 C C . ILE B 1 118 ? -5.504 11.273 7.223 1 97.25 118 ILE B C 1
ATOM 2694 O O . ILE B 1 118 ? -5.93 11.555 8.344 1 97.25 118 ILE B O 1
ATOM 2698 N N . LEU B 1 119 ? -6.215 10.602 6.309 1 95.69 119 LEU B N 1
ATOM 2699 C CA . LEU B 1 119 ? -7.57 10.117 6.543 1 95.69 119 LEU B CA 1
ATOM 2700 C C . LEU B 1 119 ? -8.523 11.273 6.809 1 95.69 119 LEU B C 1
ATOM 2702 O O . LEU B 1 119 ? -9.312 11.234 7.758 1 95.69 119 LEU B O 1
ATOM 2706 N N . VAL B 1 120 ? -8.461 12.297 5.934 1 96.5 120 VAL B N 1
ATOM 2707 C CA . VAL B 1 120 ? -9.219 13.516 6.145 1 96.5 120 VAL B CA 1
ATOM 2708 C C . VAL B 1 120 ? -10.055 13.828 4.898 1 96.5 120 VAL B C 1
ATOM 2710 O O . VAL B 1 120 ? -11.273 13.992 4.984 1 96.5 120 VAL B O 1
ATOM 2713 N N . SER B 1 121 ? -9.406 13.82 3.727 1 96.25 121 SER B N 1
ATOM 2714 C CA . SER B 1 121 ? -9.984 14.391 2.514 1 96.25 121 SER B CA 1
ATOM 2715 C C . SER B 1 121 ? -11.242 13.641 2.09 1 96.25 121 SER B C 1
ATOM 2717 O O . SER B 1 121 ? -12.109 14.211 1.425 1 96.25 121 SER B O 1
ATOM 2719 N N . HIS B 1 122 ? -11.32 12.328 2.416 1 96.06 122 HIS B N 1
ATOM 2720 C CA . HIS B 1 122 ? -12.508 11.578 2.018 1 96.06 122 HIS B CA 1
ATOM 2721 C C . HIS B 1 122 ? -13.734 12.039 2.797 1 96.06 122 HIS B C 1
ATOM 2723 O O . HIS B 1 122 ? -14.859 11.664 2.459 1 96.06 122 HIS B O 1
ATOM 2729 N N . PHE B 1 123 ? -13.625 12.906 3.791 1 94.94 123 PHE B N 1
ATOM 2730 C CA . PHE B 1 123 ? -14.758 13.5 4.5 1 94.94 123 PHE B CA 1
ATOM 2731 C C . PHE B 1 123 ? -15.125 14.852 3.9 1 94.94 123 PHE B C 1
ATOM 2733 O O . PHE B 1 123 ? -16.188 15.391 4.184 1 94.94 123 PHE B O 1
ATOM 2740 N N . VAL B 1 124 ? -14.234 15.469 3.16 1 96.88 124 VAL B N 1
ATOM 2741 C CA . VAL B 1 124 ? -14.461 16.766 2.523 1 96.88 124 VAL B CA 1
ATOM 2742 C C . VAL B 1 124 ? -15.398 16.594 1.333 1 96.88 124 VAL B C 1
ATOM 2744 O O . VAL B 1 124 ? -15.148 15.773 0.448 1 96.88 124 VAL B O 1
ATOM 2747 N N . PRO B 1 125 ? -16.484 17.375 1.306 1 96.88 125 PRO B N 1
ATOM 2748 C CA . PRO B 1 125 ? -17.375 17.281 0.152 1 96.88 125 PRO B CA 1
ATOM 2749 C C . PRO B 1 125 ? -16.641 17.438 -1.18 1 96.88 125 PRO B C 1
ATOM 2751 O O . PRO B 1 125 ? -15.688 18.203 -1.277 1 96.88 125 PRO B O 1
ATOM 2754 N N . VAL B 1 126 ? -17.156 16.703 -2.197 1 97.12 126 VAL B N 1
ATOM 2755 C CA . VAL B 1 126 ? -16.484 16.641 -3.492 1 97.12 126 VAL B CA 1
ATOM 2756 C C . VAL B 1 126 ? -16.297 18.047 -4.047 1 97.12 126 VAL B C 1
ATOM 2758 O O . VAL B 1 126 ? -15.211 18.391 -4.523 1 97.12 126 VAL B O 1
ATOM 2761 N N . ASP B 1 127 ? -17.281 18.875 -3.887 1 97.12 127 ASP B N 1
ATOM 2762 C CA . ASP B 1 127 ? -17.266 20.203 -4.477 1 97.12 127 ASP B CA 1
ATOM 2763 C C . ASP B 1 127 ? -16.375 21.141 -3.66 1 97.12 127 ASP B C 1
ATOM 2765 O O . ASP B 1 127 ? -16.062 22.25 -4.102 1 97.12 127 ASP B O 1
ATOM 2769 N N . ALA B 1 128 ? -15.891 20.75 -2.52 1 97.94 128 ALA B N 1
ATOM 2770 C CA . ALA B 1 128 ? -15.062 21.578 -1.657 1 97.94 128 ALA B CA 1
ATOM 2771 C C . ALA B 1 128 ? -13.602 21.141 -1.687 1 97.94 128 ALA B C 1
ATOM 2773 O O . ALA B 1 128 ? -12.734 21.797 -1.116 1 97.94 128 ALA B O 1
ATOM 2774 N N . LYS B 1 129 ? -13.273 20.047 -2.35 1 98.44 129 LYS B N 1
ATOM 2775 C CA . LYS B 1 129 ? -11.938 19.453 -2.307 1 98.44 129 LYS B CA 1
ATOM 2776 C C . LYS B 1 129 ? -10.906 20.375 -2.965 1 98.44 129 LYS B C 1
ATOM 2778 O O . LYS B 1 129 ? -9.781 20.484 -2.492 1 98.44 129 LYS B O 1
ATOM 2783 N N . ALA B 1 130 ? -11.352 20.953 -4.043 1 98.38 130 ALA B N 1
ATOM 2784 C CA . ALA B 1 130 ? -10.43 21.859 -4.723 1 98.38 130 ALA B CA 1
ATOM 2785 C C . ALA B 1 130 ? -9.977 22.984 -3.793 1 98.38 130 ALA B C 1
ATOM 2787 O O . ALA B 1 130 ? -8.781 23.266 -3.68 1 98.38 130 ALA B O 1
ATOM 2788 N N . GLN B 1 131 ? -10.898 23.625 -3.146 1 98.31 131 GLN B N 1
ATOM 2789 C CA . GLN B 1 131 ? -10.578 24.719 -2.229 1 98.31 131 GLN B CA 1
ATOM 2790 C C . GLN B 1 131 ? -9.789 24.203 -1.025 1 98.31 131 GLN B C 1
ATOM 2792 O O . GLN B 1 131 ? -8.883 24.891 -0.542 1 98.31 131 GLN B O 1
ATOM 2797 N N . PHE B 1 132 ? -10.18 23.062 -0.528 1 98.38 132 PHE B N 1
ATOM 2798 C CA . PHE B 1 132 ? -9.477 22.406 0.569 1 98.38 132 PHE B CA 1
ATOM 2799 C C . PHE B 1 132 ? -7.988 22.281 0.269 1 98.38 132 PHE B C 1
ATOM 2801 O O . PHE B 1 132 ? -7.156 22.703 1.072 1 98.38 132 PHE B O 1
ATOM 2808 N N . LEU B 1 133 ? -7.652 21.797 -0.926 1 98.75 133 LEU B N 1
ATOM 2809 C CA . LEU B 1 133 ? -6.258 21.609 -1.32 1 98.75 133 LEU B CA 1
ATOM 2810 C C . LEU B 1 133 ? -5.594 22.938 -1.611 1 98.75 133 LEU B C 1
ATOM 2812 O O . LEU B 1 133 ? -4.406 23.125 -1.329 1 98.75 133 LEU B O 1
ATOM 2816 N N . LYS B 1 134 ? -6.332 23.875 -2.129 1 98.5 134 LYS B N 1
ATOM 2817 C CA . LYS B 1 134 ? -5.797 25.203 -2.398 1 98.5 134 LYS B CA 1
ATOM 2818 C C . LYS B 1 134 ? -5.414 25.922 -1.103 1 98.5 134 LYS B C 1
ATOM 2820 O O . LYS B 1 134 ? -4.371 26.562 -1.032 1 98.5 134 LYS B O 1
ATOM 2825 N N . ASP B 1 135 ? -6.305 25.812 -0.116 1 98.5 135 ASP B N 1
ATOM 2826 C CA . ASP B 1 135 ? -5.996 26.391 1.191 1 98.5 135 ASP B CA 1
ATOM 2827 C C . ASP B 1 135 ? -4.672 25.844 1.729 1 98.5 135 ASP B C 1
ATOM 2829 O O . ASP B 1 135 ? -3.84 26.609 2.225 1 98.5 135 ASP B O 1
ATOM 2833 N N . ILE B 1 136 ? -4.457 24.562 1.615 1 98.56 136 ILE B N 1
ATOM 2834 C CA . ILE B 1 136 ? -3.236 23.922 2.092 1 98.56 136 ILE B CA 1
ATOM 2835 C C . ILE B 1 136 ? -2.041 24.406 1.284 1 98.56 136 ILE B C 1
ATOM 2837 O O . ILE B 1 136 ? -1.046 24.875 1.853 1 98.56 136 ILE B O 1
ATOM 2841 N N . ALA B 1 137 ? -2.176 24.391 -0.018 1 98.44 137 ALA B N 1
ATOM 2842 C CA . ALA B 1 137 ? -1.082 24.766 -0.913 1 98.44 137 ALA B CA 1
ATOM 2843 C C . ALA B 1 137 ? -0.646 26.203 -0.677 1 98.44 137 ALA B C 1
ATOM 2845 O O . ALA B 1 137 ? 0.55 26.5 -0.65 1 98.44 137 ALA B O 1
ATOM 2846 N N . ASN B 1 138 ? -1.608 27.062 -0.484 1 97.88 138 ASN B N 1
ATOM 2847 C CA . ASN B 1 138 ? -1.342 28.484 -0.308 1 97.88 138 ASN B CA 1
ATOM 2848 C C . ASN B 1 138 ? -0.543 28.75 0.964 1 97.88 138 ASN B C 1
ATOM 2850 O O . ASN B 1 138 ? 0.072 29.812 1.104 1 97.88 138 ASN B O 1
ATOM 2854 N N . HIS B 1 139 ? -0.515 27.859 1.822 1 98.38 139 HIS B N 1
ATOM 2855 C CA . HIS B 1 139 ? 0.136 28.109 3.104 1 98.38 139 HIS B CA 1
ATOM 2856 C C . HIS B 1 139 ? 1.398 27.266 3.252 1 98.38 139 HIS B C 1
ATOM 2858 O O . HIS B 1 139 ? 2.008 27.234 4.324 1 98.38 139 HIS B O 1
ATOM 2864 N N . LEU B 1 140 ? 1.732 26.562 2.199 1 98.38 140 LEU B N 1
ATOM 2865 C CA . LEU B 1 140 ? 3.02 25.875 2.119 1 98.38 140 LEU B CA 1
ATOM 2866 C C . LEU B 1 140 ? 4.086 26.797 1.536 1 98.38 140 LEU B C 1
ATOM 2868 O O . LEU B 1 140 ? 3.783 27.672 0.723 1 98.38 140 LEU B O 1
ATOM 2872 N N . SER B 1 141 ? 5.324 26.625 1.992 1 97.62 141 SER B N 1
ATO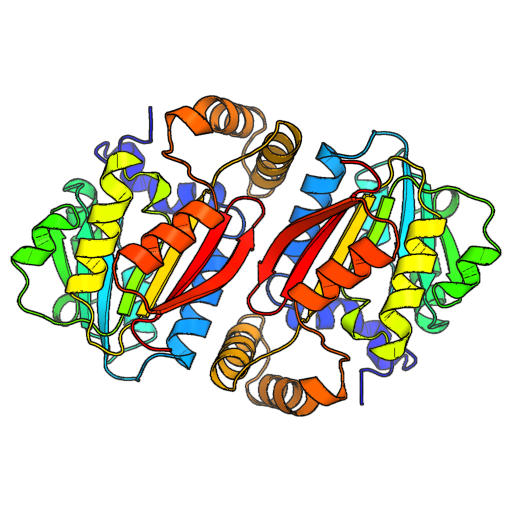M 2873 C CA . SER B 1 141 ? 6.445 27.312 1.362 1 97.62 141 SER B CA 1
ATOM 2874 C C . SER B 1 141 ? 6.59 26.906 -0.102 1 97.62 141 SER B C 1
ATOM 2876 O O . SER B 1 141 ? 5.969 25.938 -0.548 1 97.62 141 SER B O 1
ATOM 2878 N N . SER B 1 142 ? 7.398 27.547 -0.849 1 96.81 142 SER B N 1
ATOM 2879 C CA . SER B 1 142 ? 7.59 27.312 -2.273 1 96.81 142 SER B CA 1
ATOM 2880 C C . SER B 1 142 ? 8.258 25.953 -2.518 1 96.81 142 SER B C 1
ATOM 2882 O O . SER B 1 142 ? 8.227 25.438 -3.635 1 96.81 142 SER B O 1
ATOM 2884 N N . THR B 1 143 ? 8.82 25.391 -1.5 1 96.81 143 THR B N 1
ATOM 2885 C CA . THR B 1 143 ? 9.469 24.094 -1.634 1 96.81 143 THR B CA 1
ATOM 2886 C C . THR B 1 143 ? 8.75 23.047 -0.787 1 96.81 143 THR B C 1
ATOM 2888 O O . THR B 1 143 ? 9.305 21.984 -0.508 1 96.81 143 THR B O 1
ATOM 2891 N N . GLY B 1 144 ? 7.578 23.422 -0.275 1 98.12 144 GLY B N 1
ATOM 2892 C CA . GLY B 1 144 ? 6.863 22.547 0.646 1 98.12 144 GLY B CA 1
ATOM 2893 C C . GLY B 1 144 ? 6.238 21.344 -0.034 1 98.12 144 GLY B C 1
ATOM 2894 O O . GLY B 1 144 ? 6.25 21.25 -1.263 1 98.12 144 GLY B O 1
ATOM 2895 N N . LEU B 1 145 ? 5.844 20.406 0.752 1 98.38 145 LEU B N 1
ATOM 2896 C CA . LEU B 1 145 ? 5.16 19.234 0.225 1 98.38 145 LEU B CA 1
ATOM 2897 C C . LEU B 1 145 ? 3.951 18.875 1.084 1 98.38 145 LEU B C 1
ATOM 2899 O O . LEU B 1 145 ? 3.816 19.375 2.207 1 98.38 145 LEU B O 1
ATOM 2903 N N . CYS B 1 146 ? 3.039 18.172 0.537 1 98.81 146 CYS B N 1
ATOM 2904 C CA . CYS B 1 146 ? 1.832 17.703 1.204 1 98.81 146 CYS B CA 1
ATOM 2905 C C . CYS B 1 146 ? 1.724 16.188 1.117 1 98.81 146 CYS B C 1
ATOM 2907 O O . CYS B 1 146 ? 1.892 15.609 0.042 1 98.81 146 CYS B O 1
ATOM 2909 N N . LEU B 1 147 ? 1.602 15.516 2.23 1 98.62 147 LEU B N 1
ATOM 2910 C CA . LEU B 1 147 ? 1.295 14.086 2.281 1 98.62 147 LEU B CA 1
ATOM 2911 C C . LEU B 1 147 ? -0.15 13.859 2.711 1 98.62 147 LEU B C 1
ATOM 2913 O O . LEU B 1 147 ? -0.617 14.461 3.682 1 98.62 147 LEU B O 1
ATOM 2917 N N . SER B 1 148 ? -0.818 13.055 2.006 1 98.56 148 SER B N 1
ATOM 2918 C CA . SER B 1 148 ? -2.178 12.688 2.383 1 98.56 148 SER B CA 1
ATOM 2919 C C . SER B 1 148 ? -2.412 11.188 2.207 1 98.56 148 SER B C 1
ATOM 2921 O O . SER B 1 148 ? -1.633 10.508 1.534 1 98.56 148 SER B O 1
ATOM 2923 N N . TYR B 1 149 ? -3.332 10.625 2.859 1 97.94 149 TYR B N 1
ATOM 2924 C CA . TYR B 1 149 ? -3.832 9.258 2.787 1 97.94 149 TYR B CA 1
ATOM 2925 C C . TYR B 1 149 ? -5.348 9.227 2.932 1 97.94 149 TYR B C 1
ATOM 2927 O O . TYR B 1 149 ? -5.898 9.773 3.891 1 97.94 149 TYR B O 1
ATOM 2935 N N . GLU B 1 150 ? -6 8.586 1.975 1 96.94 150 GLU B N 1
ATOM 2936 C CA . GLU B 1 150 ? -7.457 8.703 1.977 1 96.94 150 GLU B CA 1
ATOM 2937 C C . GLU B 1 150 ? -8.102 7.574 1.185 1 96.94 150 GLU B C 1
ATOM 2939 O O . GLU B 1 150 ? -7.445 6.926 0.366 1 96.94 150 GLU B O 1
ATOM 2944 N N . LEU B 1 151 ? -9.391 7.32 1.5 1 96.69 151 LEU B N 1
ATOM 2945 C CA . LEU B 1 151 ? -10.211 6.375 0.752 1 96.69 151 LEU B CA 1
ATOM 2946 C C . LEU B 1 151 ? -10.641 6.965 -0.585 1 96.69 151 LEU B C 1
ATOM 2948 O O . LEU B 1 151 ? -11.141 8.094 -0.639 1 96.69 151 LEU B O 1
ATOM 2952 N N . MET B 1 152 ? -10.43 6.258 -1.681 1 97.69 152 MET B N 1
ATOM 2953 C CA . MET B 1 152 ? -10.758 6.723 -3.027 1 97.69 152 MET B CA 1
ATOM 2954 C C . MET B 1 152 ? -11.922 5.934 -3.607 1 97.69 152 MET B C 1
ATOM 2956 O O . MET B 1 152 ? -12.414 4.992 -2.982 1 97.69 152 MET B O 1
ATOM 2960 N N . GLU B 1 153 ? -12.281 6.328 -4.742 1 96.56 153 GLU B N 1
ATOM 2961 C CA . GLU B 1 153 ? -13.445 5.789 -5.445 1 96.56 153 GLU B CA 1
ATOM 2962 C C . GLU B 1 153 ? -13.359 4.273 -5.574 1 96.56 153 GLU B C 1
ATOM 2964 O O . GLU B 1 153 ? -12.297 3.727 -5.867 1 96.56 153 GLU B O 1
ATOM 2969 N N . ILE B 1 154 ? -14.414 3.611 -5.348 1 95.56 154 ILE B N 1
ATOM 2970 C CA . ILE B 1 154 ? -14.602 2.18 -5.559 1 95.56 154 ILE B CA 1
ATOM 2971 C C . ILE B 1 154 ? -15.398 1.946 -6.84 1 95.56 154 ILE B C 1
ATOM 2973 O O . ILE B 1 154 ? -16.594 2.266 -6.906 1 95.56 154 ILE B O 1
ATOM 2977 N N . SER B 1 155 ? -14.797 1.348 -7.785 1 92.94 155 SER B N 1
ATOM 2978 C CA . SER B 1 155 ? -15.297 1.426 -9.156 1 92.94 155 SER B CA 1
ATOM 2979 C C . SER B 1 155 ? -16.281 0.296 -9.453 1 92.94 155 SER B C 1
ATOM 2981 O O . SER B 1 155 ? -17.031 0.356 -10.43 1 92.94 155 SER B O 1
ATOM 2983 N N . ASN B 1 156 ? -16.25 -0.826 -8.688 1 93.5 156 ASN B N 1
ATOM 2984 C CA . ASN B 1 156 ? -17.141 -1.955 -8.945 1 93.5 156 ASN B CA 1
ATOM 2985 C C . ASN B 1 156 ? -17.375 -2.775 -7.684 1 93.5 156 ASN B C 1
ATOM 2987 O O . AS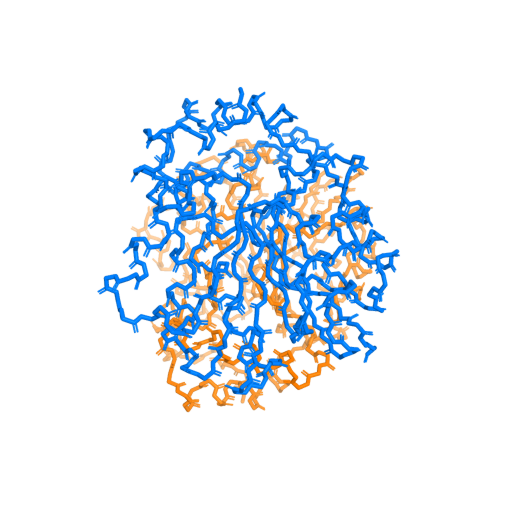N B 1 156 ? -16.75 -2.543 -6.652 1 93.5 156 ASN B O 1
ATOM 2991 N N . THR B 1 157 ? -18.281 -3.697 -7.828 1 94.62 157 THR B N 1
ATOM 2992 C CA . THR B 1 157 ? -18.703 -4.48 -6.676 1 94.62 157 THR B CA 1
ATOM 2993 C C . THR B 1 157 ? -17.594 -5.406 -6.199 1 94.62 157 THR B C 1
ATOM 2995 O O . THR B 1 157 ? -17.5 -5.711 -5.008 1 94.62 157 THR B O 1
ATOM 2998 N N . LYS B 1 158 ? -16.734 -5.863 -7.043 1 96.25 158 LYS B N 1
ATOM 2999 C CA . LYS B 1 158 ? -15.633 -6.738 -6.656 1 96.25 158 LYS B CA 1
ATOM 3000 C C . LYS B 1 158 ? -14.625 -6 -5.781 1 96.25 158 LYS B C 1
ATOM 3002 O O . LYS B 1 158 ? -14.117 -6.559 -4.805 1 96.25 158 LYS B O 1
ATOM 3007 N N . GLN B 1 159 ? -14.359 -4.75 -6.168 1 96 159 GLN B N 1
ATOM 3008 C CA . GLN B 1 159 ? -13.492 -3.928 -5.332 1 96 159 GLN B CA 1
ATOM 3009 C C . GLN B 1 159 ? -14.086 -3.732 -3.941 1 96 159 GLN B C 1
ATOM 3011 O O . GLN B 1 159 ? -13.375 -3.814 -2.939 1 96 159 GLN B O 1
ATOM 3016 N N . LEU B 1 160 ? -15.375 -3.457 -3.928 1 95.25 160 LEU B N 1
ATOM 3017 C CA . LEU B 1 160 ? -16.047 -3.264 -2.652 1 95.25 160 LEU B CA 1
ATOM 3018 C C . LEU B 1 160 ? -15.969 -4.523 -1.797 1 95.25 160 LEU B C 1
ATOM 3020 O O . LEU B 1 160 ? -15.719 -4.445 -0.593 1 95.25 160 LEU B O 1
ATOM 3024 N N . GLN B 1 161 ? -16.188 -5.652 -2.408 1 95.44 161 GLN B N 1
ATOM 3025 C CA . GLN B 1 161 ? -16.125 -6.926 -1.697 1 95.44 161 GLN B CA 1
ATOM 3026 C C . GLN B 1 161 ? -14.719 -7.195 -1.181 1 95.44 161 GLN B C 1
ATOM 3028 O O . GLN B 1 161 ? -14.547 -7.734 -0.085 1 95.44 161 GLN B O 1
ATOM 3033 N N . ALA B 1 162 ? -13.711 -6.875 -1.96 1 96.56 162 ALA B N 1
ATOM 3034 C CA . ALA B 1 162 ? -12.336 -7.051 -1.52 1 96.56 162 ALA B CA 1
ATOM 3035 C C . ALA B 1 162 ? -12.039 -6.199 -0.289 1 96.56 162 ALA B C 1
ATOM 3037 O O . ALA B 1 162 ? -11.375 -6.656 0.647 1 96.56 162 ALA B O 1
ATOM 3038 N N . LEU B 1 163 ? -12.508 -4.977 -0.338 1 94.56 163 LEU B N 1
ATOM 3039 C CA . LEU B 1 163 ? -12.328 -4.09 0.807 1 94.56 163 LEU B CA 1
ATOM 3040 C C . LEU B 1 163 ? -13.031 -4.652 2.041 1 94.56 163 LEU B C 1
ATOM 3042 O O . LEU B 1 163 ? -12.469 -4.641 3.139 1 94.56 163 LEU B O 1
ATOM 3046 N N . LYS B 1 164 ? -14.234 -5.148 1.87 1 93.12 164 LYS B N 1
ATOM 3047 C CA . LYS B 1 164 ? -14.969 -5.785 2.961 1 93.12 164 LYS B CA 1
ATOM 3048 C C . LYS B 1 164 ? -14.195 -6.977 3.52 1 93.12 164 LYS B C 1
ATOM 3050 O O . LYS B 1 164 ? -14.055 -7.113 4.734 1 93.12 164 LYS B O 1
ATOM 3055 N N . ASN B 1 165 ? -13.695 -7.82 2.635 1 94.19 165 ASN B N 1
ATOM 3056 C CA . ASN B 1 165 ? -12.922 -8.992 3.041 1 94.19 165 ASN B CA 1
ATOM 3057 C C . ASN B 1 165 ? -11.703 -8.594 3.865 1 94.19 165 ASN B C 1
ATOM 3059 O O . ASN B 1 165 ? -11.383 -9.25 4.859 1 94.19 165 ASN B O 1
ATOM 3063 N N . LEU B 1 166 ? -11.039 -7.523 3.404 1 93.94 166 LEU B N 1
ATOM 3064 C CA . LEU B 1 166 ? -9.828 -7.082 4.082 1 93.94 166 LEU B CA 1
ATOM 3065 C C . LEU B 1 166 ? -10.141 -6.535 5.469 1 93.94 166 LEU B C 1
ATOM 3067 O O . LEU B 1 166 ? -9.352 -6.699 6.398 1 93.94 166 LEU B O 1
ATOM 3071 N N . SER B 1 167 ? -11.273 -5.934 5.621 1 88.62 167 SER B N 1
ATOM 3072 C CA . SER B 1 167 ? -11.656 -5.289 6.879 1 88.62 167 SER B CA 1
ATOM 3073 C C . SER B 1 167 ? -11.938 -6.32 7.965 1 88.62 167 SER B C 1
ATOM 3075 O O . SER B 1 167 ? -11.984 -5.984 9.148 1 88.62 167 SER B O 1
ATOM 3077 N N . LEU B 1 168 ? -12.133 -7.574 7.594 1 85.19 168 LEU B N 1
ATOM 3078 C CA . LEU B 1 168 ? -12.398 -8.633 8.555 1 85.19 168 LEU B CA 1
ATOM 3079 C C . LEU B 1 168 ? -11.109 -9.047 9.273 1 85.19 168 LEU B C 1
ATOM 3081 O O . LEU B 1 168 ? -11.164 -9.609 10.375 1 85.19 168 LEU B O 1
ATOM 3085 N N . ALA B 1 169 ? -9.992 -8.742 8.672 1 75.62 169 ALA B N 1
ATOM 3086 C CA . ALA B 1 169 ? -8.703 -9.172 9.195 1 75.62 169 ALA B CA 1
ATOM 3087 C C . ALA B 1 169 ? -8.398 -8.484 10.523 1 75.62 169 ALA B C 1
ATOM 3089 O O . ALA B 1 169 ? -7.98 -9.141 11.484 1 75.62 169 ALA B O 1
ATOM 3090 N N . PRO B 1 170 ? -8.57 -7.168 10.586 1 69.12 170 PRO B N 1
ATOM 3091 C CA . PRO B 1 170 ? -8.227 -6.496 11.844 1 69.12 170 PRO B CA 1
ATOM 3092 C C . PRO B 1 170 ? -9.219 -6.793 12.969 1 69.12 170 PRO B C 1
ATOM 3094 O O . PRO B 1 170 ? -9.047 -6.32 14.094 1 69.12 170 PRO B O 1
ATOM 3097 N N . GLY B 1 171 ? -10.289 -7.523 12.641 1 71.25 171 GLY B N 1
ATOM 3098 C CA . GLY B 1 171 ? -11.117 -7.949 13.758 1 71.25 171 GLY B CA 1
ATOM 3099 C C . GLY B 1 171 ? -12.562 -7.5 13.641 1 71.25 171 GLY B C 1
ATOM 3100 O O . GLY B 1 171 ? -13.359 -7.715 14.555 1 71.25 171 GLY B O 1
ATOM 3101 N N . LEU B 1 172 ? -12.914 -6.832 12.547 1 75.06 172 LEU B N 1
ATOM 3102 C CA . LEU B 1 172 ? -14.336 -6.523 12.375 1 75.06 172 LEU B CA 1
ATOM 3103 C C . LEU B 1 172 ? -15.148 -7.797 12.18 1 75.06 172 LEU B C 1
ATOM 3105 O O . LEU B 1 172 ? -14.68 -8.742 11.547 1 75.06 172 LEU B O 1
ATOM 3109 N N . THR B 1 173 ? -16.359 -7.699 12.742 1 79.19 173 THR B N 1
ATOM 3110 C CA . THR B 1 173 ? -17.281 -8.789 12.469 1 79.19 173 THR B CA 1
ATOM 3111 C C . THR B 1 173 ? -17.859 -8.664 11.062 1 79.19 173 THR B C 1
ATOM 3113 O O . THR B 1 173 ? -17.781 -7.602 10.445 1 79.19 173 THR B O 1
ATOM 3116 N N . GLU B 1 174 ? -18.391 -9.742 10.609 1 85.19 174 GLU B N 1
ATOM 3117 C CA . GLU B 1 174 ? -19.047 -9.734 9.305 1 85.19 174 GLU B CA 1
ATOM 3118 C C . GLU B 1 174 ? -20.141 -8.672 9.242 1 85.19 174 GLU B C 1
ATOM 3120 O O . GLU B 1 174 ? -20.281 -7.98 8.234 1 85.19 174 GLU B O 1
ATOM 3125 N N . ASN B 1 175 ? -20.859 -8.531 10.305 1 85.25 175 ASN B N 1
ATOM 3126 C CA . ASN B 1 175 ? -21.922 -7.539 10.359 1 85.25 175 ASN B CA 1
ATOM 3127 C C . ASN B 1 175 ? -21.375 -6.117 10.312 1 85.25 175 ASN B C 1
ATOM 3129 O O . ASN B 1 175 ? -21.906 -5.266 9.594 1 85.25 175 ASN B O 1
ATOM 3133 N N . GLN B 1 176 ? -20.359 -5.855 11.023 1 80.12 176 GLN B N 1
ATOM 3134 C CA . GLN B 1 176 ? -19.734 -4.543 11.031 1 80.12 176 GLN B CA 1
ATOM 3135 C C . GLN B 1 176 ? -19.172 -4.191 9.656 1 80.12 176 GLN B C 1
ATOM 3137 O O . GLN B 1 176 ? -19.344 -3.068 9.18 1 80.12 176 GLN B O 1
ATOM 3142 N N . ALA B 1 177 ? -18.547 -5.176 9.031 1 84.31 177 ALA B N 1
ATOM 3143 C CA . ALA B 1 177 ? -17.969 -4.969 7.703 1 84.31 177 ALA B CA 1
ATOM 3144 C C . ALA B 1 177 ? -19.062 -4.699 6.676 1 84.31 177 ALA B C 1
ATOM 3146 O O . ALA B 1 177 ? -18.891 -3.857 5.789 1 84.31 177 ALA B O 1
ATOM 3147 N N . GLN B 1 178 ? -20.125 -5.402 6.871 1 87.19 178 GLN B N 1
ATOM 3148 C CA . GLN B 1 178 ? -21.25 -5.199 5.953 1 87.19 178 GLN B CA 1
ATOM 3149 C C . GLN B 1 178 ? -21.844 -3.805 6.113 1 87.19 178 GLN B C 1
ATOM 3151 O O . GLN B 1 178 ? -22.156 -3.141 5.125 1 87.19 178 GLN B O 1
ATOM 3156 N N . LEU B 1 179 ? -22 -3.369 7.297 1 82.56 179 LEU B N 1
ATOM 3157 C CA . LEU B 1 179 ? -22.516 -2.031 7.559 1 82.56 179 LEU B CA 1
ATOM 3158 C C . LEU B 1 179 ? -21.609 -0.966 6.961 1 82.56 179 LEU B C 1
ATOM 3160 O O . LEU B 1 179 ? -22.094 0.016 6.387 1 82.56 179 LEU B O 1
ATOM 3164 N N . MET B 1 180 ? -20.344 -1.188 7.117 1 80.44 180 MET B N 1
ATOM 3165 C CA . MET B 1 180 ? -19.375 -0.266 6.543 1 80.44 180 MET B CA 1
ATOM 3166 C C . MET B 1 180 ? -19.531 -0.173 5.031 1 80.44 180 MET B C 1
ATOM 3168 O O . MET B 1 180 ? -19.562 0.924 4.473 1 80.44 180 MET B O 1
ATOM 3172 N N . THR B 1 181 ? -19.672 -1.312 4.422 1 84.56 181 THR B N 1
ATOM 3173 C CA . THR B 1 181 ? -19.781 -1.348 2.967 1 84.56 181 THR B CA 1
ATOM 3174 C C . THR B 1 181 ? -21.094 -0.704 2.506 1 84.56 181 THR B C 1
ATOM 3176 O O . THR B 1 181 ? -21.125 -0.015 1.485 1 84.56 181 THR B O 1
ATOM 3179 N N . ASP B 1 182 ? -22.094 -0.88 3.281 1 85.44 182 ASP B N 1
ATOM 3180 C CA . ASP B 1 182 ? -23.406 -0.339 2.934 1 85.44 182 ASP B CA 1
ATOM 3181 C C . ASP B 1 182 ? -23.406 1.186 3.018 1 85.44 182 ASP B C 1
ATOM 3183 O O . ASP B 1 182 ? -24.141 1.851 2.279 1 85.44 182 ASP B O 1
ATOM 3187 N N . ARG B 1 183 ? -22.547 1.674 3.809 1 84.06 183 ARG B N 1
ATOM 3188 C CA . ARG B 1 183 ? -22.609 3.1 4.105 1 84.06 183 ARG B CA 1
ATOM 3189 C C . ARG B 1 183 ? -21.438 3.844 3.494 1 84.06 183 ARG B C 1
ATOM 3191 O O . ARG B 1 183 ? -21.312 5.062 3.641 1 84.06 183 ARG B O 1
ATOM 3198 N N . ILE B 1 184 ? -20.656 3.129 2.791 1 86.38 184 ILE B N 1
ATOM 3199 C CA . ILE B 1 184 ? -19.375 3.691 2.371 1 86.38 184 ILE B CA 1
ATOM 3200 C C . ILE B 1 184 ? -19.609 4.91 1.483 1 86.38 184 ILE B C 1
ATOM 3202 O O . ILE B 1 184 ? -19 5.957 1.679 1 86.38 184 ILE B O 1
ATOM 3206 N N . GLU B 1 185 ? -20.594 4.852 0.594 1 81.81 185 GLU B N 1
ATOM 3207 C CA . GLU B 1 185 ? -20.844 5.961 -0.324 1 81.81 185 GLU B CA 1
ATOM 3208 C C . GLU B 1 185 ? -21.562 7.109 0.382 1 81.81 185 GLU B C 1
ATOM 3210 O O . GLU B 1 185 ? -21.422 8.266 -0.016 1 81.81 185 GLU B O 1
ATOM 3215 N N . GLN B 1 186 ? -22.234 6.777 1.354 1 84.19 186 GLN B N 1
ATOM 3216 C CA . GLN B 1 186 ? -22.953 7.801 2.113 1 84.19 186 GLN B CA 1
ATOM 3217 C C . GLN B 1 186 ? -22.016 8.492 3.109 1 84.19 186 GLN B C 1
ATOM 3219 O O . GLN B 1 186 ? -22.172 9.688 3.379 1 84.19 186 GLN B O 1
ATOM 3224 N N . ASP B 1 187 ? -21.125 7.793 3.521 1 86.88 187 ASP B N 1
ATOM 3225 C CA . ASP B 1 187 ? -20.281 8.281 4.617 1 86.88 187 ASP B CA 1
ATOM 3226 C C . ASP B 1 187 ? -19.094 9.062 4.094 1 86.88 187 ASP B C 1
ATOM 3228 O O . ASP B 1 187 ? -18.516 9.891 4.805 1 86.88 187 ASP B O 1
ATOM 3232 N N . PHE B 1 188 ? -18.734 8.82 2.832 1 92.06 188 PHE B N 1
ATOM 3233 C CA . PHE B 1 188 ? -17.484 9.391 2.324 1 92.06 188 PHE B CA 1
ATOM 3234 C C . PHE B 1 188 ? -17.719 10.047 0.966 1 92.06 188 PHE B C 1
ATOM 3236 O O . PHE B 1 188 ? -18.562 9.609 0.193 1 92.06 188 PHE B O 1
ATOM 3243 N N . ALA B 1 189 ? -17 11.133 0.721 1 95.69 189 ALA B N 1
ATOM 3244 C CA . ALA B 1 189 ? -16.969 11.812 -0.57 1 95.69 189 ALA B CA 1
ATOM 3245 C C . ALA B 1 189 ? -15.812 11.32 -1.425 1 95.69 189 ALA B C 1
ATOM 3247 O O . ALA B 1 189 ? -14.727 11.906 -1.396 1 95.69 189 ALA B O 1
ATOM 3248 N N . LEU B 1 190 ? -16.094 10.305 -2.172 1 96.56 190 LEU B N 1
ATOM 3249 C CA . LEU B 1 190 ? -15.008 9.609 -2.857 1 96.56 190 LEU B CA 1
ATOM 3250 C C . LEU B 1 190 ? -14.859 10.117 -4.289 1 96.56 190 LEU B C 1
ATOM 3252 O O . LEU B 1 190 ? -15.852 10.375 -4.965 1 96.56 190 LEU B O 1
ATOM 3256 N N . ILE B 1 191 ? -13.68 10.336 -4.695 1 97.81 191 ILE B N 1
ATOM 3257 C CA . ILE B 1 191 ? -13.344 10.664 -6.078 1 97.81 191 ILE B CA 1
ATOM 3258 C C . ILE B 1 191 ? -12.258 9.719 -6.582 1 97.81 191 ILE B C 1
ATOM 3260 O O . ILE B 1 191 ? -11.68 8.961 -5.801 1 97.81 191 ILE B O 1
ATOM 3264 N N . SER B 1 192 ? -11.977 9.703 -7.832 1 97.81 192 SER B N 1
ATOM 3265 C CA . SER B 1 192 ? -10.984 8.797 -8.398 1 97.81 192 SER B CA 1
ATOM 3266 C C . SER B 1 192 ? -9.57 9.266 -8.102 1 97.81 192 SER B C 1
ATOM 3268 O O . SER B 1 192 ? -9.352 10.438 -7.773 1 97.81 192 SER B O 1
ATOM 3270 N N . VAL B 1 193 ? -8.648 8.422 -8.203 1 97.94 193 VAL B N 1
ATOM 3271 C CA . VAL B 1 193 ? -7.234 8.727 -8.023 1 97.94 193 VAL B CA 1
ATOM 3272 C C . VAL B 1 193 ? -6.801 9.797 -9.023 1 97.94 193 VAL B C 1
ATOM 3274 O O . VAL B 1 193 ? -6.086 10.734 -8.672 1 97.94 193 VAL B O 1
ATOM 3277 N N . ASP B 1 194 ? -7.242 9.648 -10.273 1 97.56 194 ASP B N 1
ATOM 3278 C CA . ASP B 1 194 ? -6.91 10.617 -11.312 1 97.56 194 ASP B CA 1
ATOM 3279 C C . ASP B 1 194 ? -7.469 12 -10.977 1 97.56 194 ASP B C 1
ATOM 3281 O O . ASP B 1 194 ? -6.793 13.016 -11.164 1 97.56 194 ASP B O 1
ATOM 3285 N N . GLU B 1 195 ? -8.68 12.016 -10.484 1 98.38 195 GLU B N 1
ATOM 3286 C CA . GLU B 1 195 ? -9.289 13.281 -10.086 1 98.38 195 GLU B CA 1
ATOM 3287 C C . GLU B 1 195 ? -8.516 13.922 -8.938 1 98.38 195 GLU B C 1
ATOM 3289 O O . GLU B 1 195 ? -8.297 15.141 -8.93 1 98.38 195 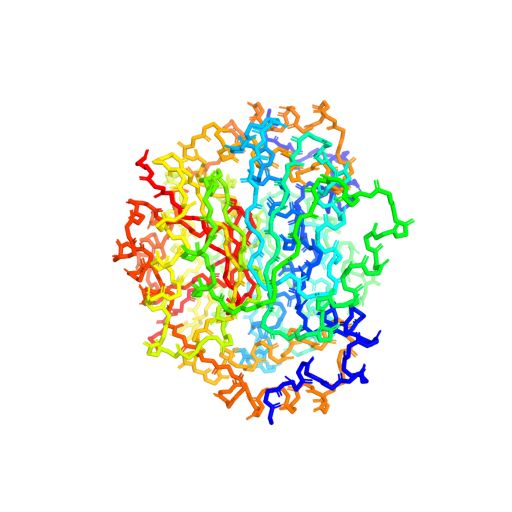GLU B O 1
ATOM 3294 N N . MET B 1 196 ? -8.141 13.156 -7.984 1 98.62 196 MET B N 1
ATOM 3295 C CA . MET B 1 196 ? -7.383 13.68 -6.848 1 98.62 196 MET B CA 1
ATOM 3296 C C . MET B 1 196 ? -6.055 14.273 -7.305 1 98.62 196 MET B C 1
ATOM 3298 O O . MET B 1 196 ? -5.684 15.375 -6.887 1 98.62 196 MET B O 1
ATOM 3302 N N . SER B 1 197 ? -5.344 13.562 -8.141 1 98.38 197 SER B N 1
ATOM 3303 C CA . SER B 1 197 ? -4.086 14.062 -8.695 1 98.38 197 SER B CA 1
ATOM 3304 C C . SER B 1 197 ? -4.293 15.383 -9.422 1 98.38 197 SER B C 1
ATOM 3306 O O . SER B 1 197 ? -3.502 16.312 -9.266 1 98.38 197 SER B O 1
ATOM 3308 N N . ALA B 1 198 ? -5.328 15.445 -10.203 1 98.62 198 ALA B N 1
ATOM 3309 C CA . ALA B 1 198 ? -5.645 16.672 -10.938 1 98.62 198 ALA B CA 1
ATOM 3310 C C . ALA B 1 198 ? -5.922 17.828 -9.977 1 98.62 198 ALA B C 1
ATOM 3312 O O . ALA B 1 198 ? -5.527 18.969 -10.242 1 98.62 198 ALA B O 1
ATOM 3313 N N . LEU B 1 199 ? -6.629 17.531 -8.891 1 98.75 199 LEU B N 1
ATOM 3314 C CA . LEU B 1 199 ? -6.949 18.562 -7.906 1 98.75 199 LEU B CA 1
ATOM 3315 C C . LEU B 1 199 ? -5.68 19.078 -7.238 1 98.75 199 LEU B C 1
ATOM 3317 O O . LEU B 1 199 ? -5.574 20.281 -6.957 1 98.75 199 LEU B O 1
ATOM 3321 N N . TYR B 1 200 ? -4.711 18.219 -6.973 1 98.69 200 TYR B N 1
ATOM 3322 C CA . TYR B 1 200 ? -3.436 18.672 -6.422 1 98.69 200 TYR B CA 1
ATOM 3323 C C . TYR B 1 200 ? -2.742 19.641 -7.375 1 98.69 200 TYR B C 1
ATOM 3325 O O . TYR B 1 200 ? -2.258 20.688 -6.953 1 98.69 200 TYR B O 1
ATOM 3333 N N . LEU B 1 201 ? -2.709 19.25 -8.648 1 98.44 201 LEU B N 1
ATOM 3334 C CA . LEU B 1 201 ? -2.053 20.094 -9.648 1 98.44 201 LEU B CA 1
ATOM 3335 C C . LEU B 1 201 ? -2.775 21.438 -9.789 1 98.44 201 LEU B C 1
ATOM 3337 O O . LEU B 1 201 ? -2.137 22.484 -9.875 1 98.44 201 LEU B O 1
ATOM 3341 N N . GLN B 1 202 ? -4.043 21.406 -9.734 1 98.38 202 GLN B N 1
ATOM 3342 C CA . GLN B 1 202 ? -4.852 22.625 -9.82 1 98.38 202 GLN B CA 1
ATOM 3343 C C . GLN B 1 202 ? -4.609 23.531 -8.617 1 98.38 202 GLN B C 1
ATOM 3345 O O . GLN B 1 202 ? -4.672 24.75 -8.727 1 98.38 202 GLN B O 1
ATOM 3350 N N . ALA B 1 203 ? -4.348 22.938 -7.492 1 98.38 203 ALA B N 1
ATOM 3351 C CA . ALA B 1 203 ? -4.16 23.672 -6.246 1 98.38 203 ALA B CA 1
ATOM 3352 C C . ALA B 1 203 ? -2.805 24.375 -6.219 1 98.38 203 ALA B C 1
ATOM 3354 O O . ALA B 1 203 ? -2.547 25.203 -5.344 1 98.38 203 ALA B O 1
ATOM 3355 N N . GLY B 1 204 ? -1.92 24 -7.148 1 97.69 204 GLY B N 1
ATOM 3356 C CA . GLY B 1 204 ? -0.646 24.703 -7.227 1 97.69 204 GLY B CA 1
ATOM 3357 C C . GLY B 1 204 ? 0.547 23.797 -7.004 1 97.69 204 GLY B C 1
ATOM 3358 O O . GLY B 1 204 ? 1.691 24.25 -7.004 1 97.69 204 GLY B O 1
ATOM 3359 N N . PHE B 1 205 ? 0.323 22.484 -6.809 1 98.62 205 PHE B N 1
ATOM 3360 C CA . PHE B 1 205 ? 1.428 21.531 -6.719 1 98.62 205 PHE B CA 1
ATOM 3361 C C . PHE B 1 205 ? 1.97 21.203 -8.102 1 98.62 205 PHE B C 1
ATOM 3363 O O . PHE B 1 205 ? 1.211 21.141 -9.078 1 98.62 205 PHE B O 1
ATOM 3370 N N . LYS B 1 206 ? 3.246 20.938 -8.188 1 98.31 206 LYS B N 1
ATOM 3371 C CA . LYS B 1 206 ? 3.895 20.75 -9.477 1 98.31 206 LYS B CA 1
ATOM 3372 C C . LYS B 1 206 ? 4.008 19.266 -9.82 1 98.31 206 LYS B C 1
ATOM 3374 O O . LYS B 1 206 ? 4.074 18.891 -10.992 1 98.31 206 LYS B O 1
ATOM 3379 N N . ARG B 1 207 ? 4.066 18.484 -8.75 1 97.38 207 ARG B N 1
ATOM 3380 C CA . ARG B 1 207 ? 4.234 17.047 -8.93 1 97.38 207 ARG B CA 1
ATOM 3381 C C . ARG B 1 207 ? 3.477 16.281 -7.855 1 97.38 207 ARG B C 1
ATOM 3383 O O . ARG B 1 207 ? 3.461 16.672 -6.688 1 97.38 207 ARG B O 1
ATOM 3390 N N . VAL B 1 208 ? 2.844 15.258 -8.273 1 98 208 VAL B N 1
ATOM 3391 C CA . VAL B 1 208 ? 2.107 14.398 -7.359 1 98 208 VAL B CA 1
ATOM 3392 C C . VAL B 1 208 ? 2.471 12.938 -7.621 1 98 208 VAL B C 1
ATOM 3394 O O . VAL B 1 208 ? 2.549 12.508 -8.773 1 98 208 VAL B O 1
ATOM 3397 N N . GLU B 1 209 ? 2.723 12.188 -6.574 1 96.88 209 GLU B N 1
ATOM 3398 C CA . GLU B 1 209 ? 3.037 10.766 -6.652 1 96.88 209 GLU B CA 1
ATOM 3399 C C . GLU B 1 209 ? 2.271 9.969 -5.598 1 96.88 209 GLU B C 1
ATOM 3401 O O . GLU B 1 209 ? 1.87 10.516 -4.57 1 96.88 209 GLU B O 1
ATOM 3406 N N . ASN B 1 210 ? 2.031 8.75 -5.93 1 97.62 210 ASN B N 1
ATOM 3407 C CA . ASN B 1 210 ? 1.527 7.824 -4.918 1 97.62 210 ASN B CA 1
ATOM 3408 C C . ASN B 1 210 ? 2.666 7.172 -4.137 1 97.62 210 ASN B C 1
ATOM 3410 O O . ASN B 1 210 ? 3.689 6.805 -4.719 1 97.62 210 ASN B O 1
ATOM 3414 N N . PHE B 1 211 ? 2.465 7.047 -2.807 1 97.94 211 PHE B N 1
ATOM 3415 C CA . PHE B 1 211 ? 3.529 6.387 -2.061 1 97.94 211 PHE B CA 1
ATOM 3416 C C . PHE B 1 211 ? 2.984 5.188 -1.287 1 97.94 211 PHE B C 1
ATOM 3418 O O . PHE B 1 211 ? 3.754 4.379 -0.763 1 97.94 211 PHE B O 1
ATOM 3425 N N . ALA B 1 212 ? 1.689 5.035 -1.222 1 98.25 212 ALA B N 1
ATOM 3426 C CA . ALA B 1 212 ? 1.054 3.963 -0.459 1 98.25 212 ALA B CA 1
ATOM 3427 C C . ALA B 1 212 ? -0.294 3.584 -1.065 1 98.25 212 ALA B C 1
ATOM 3429 O O . ALA B 1 212 ? -0.975 4.426 -1.656 1 98.25 212 ALA B O 1
ATOM 3430 N N . GLN B 1 213 ? -0.604 2.389 -0.891 1 98.44 213 GLN B N 1
ATOM 3431 C CA . GLN B 1 213 ? -1.924 1.931 -1.313 1 98.44 213 GLN B CA 1
ATOM 3432 C C . GLN B 1 213 ? -2.326 0.656 -0.575 1 98.44 213 GLN B C 1
ATOM 3434 O O . GLN B 1 213 ? -1.538 -0.287 -0.481 1 98.44 213 GLN B O 1
ATOM 3439 N N . VAL B 1 214 ? -3.436 0.612 -0.01 1 97.88 214 VAL B N 1
ATOM 3440 C CA . VAL B 1 214 ? -4.137 -0.571 0.477 1 97.88 214 VAL B CA 1
ATOM 3441 C C . VAL B 1 214 ? -5.52 -0.653 -0.166 1 97.88 214 VAL B C 1
ATOM 3443 O O . VAL B 1 214 ? -6.465 -0.014 0.299 1 97.88 214 VAL B O 1
ATOM 3446 N N . LEU B 1 215 ? -5.609 -1.411 -1.272 1 97.56 215 LEU B N 1
ATOM 3447 C CA . LEU B 1 215 ? -6.805 -1.487 -2.107 1 97.56 215 LEU B CA 1
ATOM 3448 C C . LEU B 1 215 ? -7.266 -0.094 -2.523 1 97.56 215 LEU B C 1
ATOM 3450 O O . LEU B 1 215 ? -6.559 0.605 -3.256 1 97.56 215 LEU B O 1
ATOM 3454 N N . ASN B 1 216 ? -8.328 0.442 -1.938 1 97.06 216 ASN B N 1
ATOM 3455 C CA . ASN B 1 216 ? -8.859 1.721 -2.387 1 97.06 216 ASN B CA 1
ATOM 3456 C C . ASN B 1 216 ? -8.375 2.873 -1.513 1 97.06 216 ASN B C 1
ATOM 3458 O O . ASN B 1 216 ? -8.734 4.027 -1.746 1 97.06 216 ASN B O 1
ATOM 3462 N N . TYR B 1 217 ? -7.578 2.59 -0.523 1 97.62 217 TYR B N 1
ATOM 3463 C CA . TYR B 1 217 ? -6.875 3.639 0.206 1 97.62 217 TYR B CA 1
ATOM 3464 C C . TYR B 1 217 ? -5.574 4.012 -0.492 1 97.62 217 TYR B C 1
ATOM 3466 O O . TYR B 1 217 ? -4.793 3.135 -0.873 1 97.62 217 TYR B O 1
ATOM 3474 N N . HIS B 1 218 ? -5.355 5.258 -0.662 1 98.44 218 HIS B N 1
ATOM 3475 C CA . HIS B 1 218 ? -4.18 5.727 -1.389 1 98.44 218 HIS B CA 1
ATOM 3476 C C . HIS B 1 218 ? -3.451 6.816 -0.609 1 98.44 218 HIS B C 1
ATOM 3478 O O . HIS B 1 218 ? -4.086 7.68 0.002 1 98.44 218 HIS B O 1
ATOM 3484 N N . GLY B 1 219 ? -2.176 6.727 -0.615 1 98.5 219 GLY B N 1
ATOM 3485 C CA . GLY B 1 219 ? -1.317 7.789 -0.114 1 98.5 219 GLY B CA 1
ATOM 3486 C C . GLY B 1 219 ? -0.682 8.617 -1.218 1 98.5 219 GLY B C 1
ATOM 3487 O O . GLY B 1 219 ? -0.157 8.062 -2.188 1 98.5 219 GLY B O 1
ATOM 3488 N N . PHE B 1 220 ? -0.743 9.93 -1.094 1 98.69 220 PHE B N 1
ATOM 3489 C CA . PHE B 1 220 ? -0.182 10.852 -2.072 1 98.69 220 PHE B CA 1
ATOM 3490 C C . PHE B 1 220 ? 0.911 11.711 -1.443 1 98.69 220 PHE B C 1
ATOM 3492 O O . PHE B 1 220 ? 0.82 12.078 -0.271 1 98.69 220 PHE B O 1
ATOM 3499 N N . ILE B 1 221 ? 1.899 12 -2.172 1 98.56 221 ILE B N 1
ATOM 3500 C CA . ILE B 1 221 ? 2.855 13.055 -1.875 1 98.56 221 ILE B CA 1
ATOM 3501 C C . ILE B 1 221 ? 2.85 14.086 -3.002 1 98.56 221 ILE B C 1
ATOM 3503 O O . ILE B 1 221 ? 3.053 13.742 -4.168 1 98.56 221 ILE B O 1
ATOM 3507 N N . ALA B 1 222 ? 2.539 15.273 -2.688 1 98.75 222 ALA B N 1
ATOM 3508 C CA . ALA B 1 222 ? 2.496 16.375 -3.646 1 98.75 222 ALA B CA 1
ATOM 3509 C C . ALA B 1 222 ? 3.576 17.406 -3.342 1 98.75 222 ALA B C 1
ATOM 3511 O O . ALA B 1 222 ? 3.783 17.781 -2.184 1 98.75 222 ALA B O 1
ATOM 3512 N N . PHE B 1 223 ? 4.238 17.875 -4.359 1 98.56 223 PHE B N 1
ATOM 3513 C CA . PHE B 1 223 ? 5.375 18.766 -4.203 1 98.56 223 PHE B CA 1
ATOM 3514 C C . PHE B 1 223 ? 5.078 20.125 -4.824 1 98.56 223 PHE B C 1
ATOM 3516 O O . PHE B 1 223 ? 4.504 20.203 -5.91 1 98.56 223 PHE B O 1
ATOM 3523 N N . LYS B 1 224 ? 5.465 21.188 -4.105 1 98.06 224 LYS B N 1
ATOM 3524 C CA . LYS B 1 224 ? 5.371 22.531 -4.656 1 98.06 224 LYS B CA 1
ATOM 3525 C C . LYS B 1 224 ? 6.445 22.766 -5.711 1 98.06 224 LYS B C 1
ATOM 3527 O O . LYS B 1 224 ? 6.359 23.719 -6.484 1 98.06 224 LYS B O 1
ATOM 3532 N N . THR B 1 225 ? 7.422 21.891 -5.75 1 93.56 225 THR B N 1
ATOM 3533 C CA . THR B 1 225 ? 8.5 21.969 -6.727 1 93.56 225 THR B CA 1
ATOM 3534 C C . THR B 1 225 ? 8.586 20.688 -7.555 1 93.56 225 THR B C 1
ATOM 3536 O O . THR B 1 225 ? 8.062 19.641 -7.152 1 93.56 225 THR B O 1
ATOM 3539 N N . ASP B 1 226 ? 9.312 20.734 -8.75 1 84.38 226 ASP B N 1
ATOM 3540 C CA . ASP B 1 226 ? 9.469 19.578 -9.625 1 84.38 226 ASP B CA 1
ATOM 3541 C C . ASP B 1 226 ? 10.555 18.641 -9.094 1 84.38 226 ASP B C 1
ATOM 3543 O O . ASP B 1 226 ? 11.547 19.094 -8.523 1 84.38 226 ASP B O 1
#